Protein AF-A0A9P6LLD3-F1 (afdb_monomer_lite)

Radius of gyration: 35.61 Å; chains: 1; bounding box: 147×64×109 Å

Structure (mmCIF, N/CA/C/O backbone):
data_AF-A0A9P6LLD3-F1
#
_entry.id   AF-A0A9P6LLD3-F1
#
loop_
_atom_site.group_PDB
_atom_site.id
_atom_site.type_symbol
_atom_site.label_atom_id
_atom_site.label_alt_id
_atom_site.label_comp_id
_atom_site.label_asym_id
_atom_site.label_entity_id
_atom_site.label_seq_id
_atom_site.pdbx_PDB_ins_code
_atom_site.Cartn_x
_atom_site.Cartn_y
_atom_site.Cartn_z
_atom_site.occupancy
_atom_site.B_iso_or_equiv
_atom_site.auth_seq_id
_atom_site.auth_comp_id
_atom_site.auth_asym_id
_atom_site.auth_atom_id
_atom_site.pdbx_PDB_model_num
ATOM 1 N N . MET A 1 1 ? -13.583 -17.657 -13.812 1.00 30.97 1 MET A N 1
ATOM 2 C CA . MET A 1 1 ? -13.539 -18.436 -12.549 1.00 30.97 1 MET A CA 1
ATOM 3 C C . MET A 1 1 ? -13.998 -17.638 -11.322 1.00 30.97 1 MET A C 1
ATOM 5 O O . MET A 1 1 ? -14.279 -18.250 -10.301 1.00 30.97 1 MET A O 1
ATOM 9 N N . GLU A 1 2 ? -14.165 -16.313 -11.414 1.00 27.23 2 GLU A N 1
ATOM 10 C CA . GLU A 1 2 ? -14.529 -15.441 -10.280 1.00 27.23 2 GLU A CA 1
ATOM 11 C C . GLU A 1 2 ? -15.968 -15.622 -9.755 1.00 27.23 2 GLU A C 1
ATOM 13 O O . GLU A 1 2 ? -16.230 -15.365 -8.586 1.00 27.23 2 GLU A O 1
ATOM 18 N N . HIS A 1 3 ? -16.888 -16.162 -10.562 1.00 28.08 3 HIS A N 1
ATOM 19 C CA . HIS A 1 3 ? -18.292 -16.363 -10.167 1.00 28.08 3 HIS A CA 1
ATOM 20 C C . HIS A 1 3 ? -18.567 -17.632 -9.337 1.00 28.08 3 HIS A C 1
ATOM 22 O O . HIS A 1 3 ? -19.686 -17.818 -8.866 1.00 28.08 3 HIS A O 1
ATOM 28 N N . ILE A 1 4 ? -17.578 -18.514 -9.142 1.00 29.03 4 ILE A N 1
ATOM 29 C CA . ILE A 1 4 ? -17.756 -19.760 -8.366 1.00 29.03 4 ILE A CA 1
ATOM 30 C C . ILE A 1 4 ? -17.466 -19.535 -6.869 1.00 29.03 4 ILE A C 1
ATOM 32 O O . ILE A 1 4 ? -18.041 -20.205 -6.012 1.00 29.03 4 ILE A O 1
ATOM 36 N N . LEU A 1 5 ? -16.637 -18.542 -6.531 1.00 33.09 5 LEU A N 1
ATOM 37 C CA . LEU A 1 5 ? -16.226 -18.261 -5.149 1.00 33.09 5 LEU A CA 1
ATOM 38 C C . LEU A 1 5 ? -17.304 -17.560 -4.308 1.00 33.09 5 LEU A C 1
ATOM 40 O O . LEU A 1 5 ? -17.242 -17.609 -3.081 1.00 33.09 5 LEU A O 1
ATOM 44 N N . ASP A 1 6 ? -18.320 -16.962 -4.933 1.00 31.34 6 ASP A N 1
ATOM 45 C CA . ASP A 1 6 ? -19.432 -16.333 -4.208 1.00 31.34 6 ASP A CA 1
ATOM 46 C C . ASP A 1 6 ? -20.457 -17.355 -3.669 1.00 31.34 6 ASP A C 1
ATOM 48 O O . ASP A 1 6 ? -21.267 -17.015 -2.807 1.00 31.34 6 ASP A O 1
ATOM 52 N N . TYR A 1 7 ? -20.386 -18.625 -4.097 1.00 30.75 7 TYR A N 1
ATOM 53 C CA . TYR A 1 7 ? -21.285 -19.698 -3.643 1.00 30.75 7 TYR A CA 1
ATOM 54 C C . TYR A 1 7 ? -20.736 -20.562 -2.496 1.00 30.75 7 TYR A C 1
ATOM 56 O O . TYR A 1 7 ? -21.478 -21.360 -1.919 1.00 30.75 7 TYR A O 1
ATOM 64 N N . LEU A 1 8 ? -19.472 -20.388 -2.101 1.00 28.48 8 LEU A N 1
ATOM 65 C CA . LEU A 1 8 ? -18.865 -21.132 -0.994 1.00 28.48 8 LEU A CA 1
ATOM 66 C C . LEU A 1 8 ? -19.004 -20.369 0.330 1.00 28.48 8 LEU A C 1
ATOM 68 O O . LEU A 1 8 ? -18.025 -20.039 0.995 1.00 28.48 8 LEU A O 1
ATOM 72 N N . ILE A 1 9 ? -20.245 -20.127 0.764 1.00 35.00 9 ILE A N 1
ATOM 73 C CA . ILE A 1 9 ? -20.511 -19.889 2.188 1.00 35.00 9 ILE A CA 1
ATOM 74 C C . ILE A 1 9 ? -20.363 -21.245 2.879 1.00 35.00 9 ILE A C 1
ATOM 76 O O . ILE A 1 9 ? -21.330 -21.987 3.064 1.00 35.00 9 ILE A O 1
ATOM 80 N N . VAL A 1 10 ? -19.125 -21.599 3.225 1.00 32.97 10 VAL A N 1
ATOM 81 C CA . VAL A 1 10 ? -18.844 -22.736 4.101 1.00 32.97 10 VAL A CA 1
ATOM 82 C C . VAL A 1 10 ? -19.610 -22.485 5.397 1.00 32.97 10 VAL A C 1
ATOM 84 O O . VAL A 1 10 ? -19.361 -21.507 6.104 1.00 32.97 10 VAL A O 1
ATOM 87 N N . LYS A 1 11 ? -20.596 -23.342 5.687 1.00 31.27 11 LYS A N 1
ATOM 88 C CA . LYS A 1 11 ? -21.310 -23.347 6.966 1.00 31.27 11 LYS A CA 1
ATOM 89 C C . LYS A 1 11 ? -20.287 -23.645 8.058 1.00 31.27 11 LYS A C 1
ATOM 91 O O . LYS A 1 11 ? -19.981 -24.804 8.323 1.00 31.27 11 LYS A O 1
ATOM 96 N N . THR A 1 12 ? -19.746 -22.602 8.676 1.00 38.66 12 THR A N 1
ATOM 97 C CA . THR A 1 12 ? -18.926 -22.751 9.872 1.00 38.66 12 THR A CA 1
ATOM 98 C C . THR A 1 12 ? -19.788 -23.376 10.974 1.00 38.66 12 THR A C 1
ATOM 100 O O . THR A 1 12 ? -20.967 -23.025 11.115 1.00 38.66 12 THR A O 1
ATOM 103 N N . PRO A 1 13 ? -19.260 -24.350 11.735 1.00 38.78 13 PRO A N 1
ATOM 104 C CA . PRO A 1 13 ? -20.002 -24.953 12.832 1.00 38.78 13 PRO A CA 1
ATOM 105 C C . PRO A 1 13 ? -20.446 -23.856 13.806 1.00 38.78 13 PRO A C 1
ATOM 107 O O . PRO A 1 13 ? -19.665 -22.970 14.160 1.00 38.78 13 PRO A O 1
ATOM 110 N N . LYS A 1 14 ? -21.715 -23.903 14.232 1.00 42.38 14 LYS A N 1
ATOM 111 C CA . LYS A 1 14 ? -22.288 -22.974 15.217 1.00 42.38 14 LYS A CA 1
ATOM 112 C C . LYS A 1 14 ? -21.646 -23.215 16.587 1.00 42.38 14 LYS A C 1
ATOM 114 O O . LYS A 1 14 ? -22.221 -23.872 17.446 1.00 42.38 14 LYS A O 1
ATOM 119 N N . PHE A 1 15 ? -20.437 -22.706 16.788 1.00 52.53 15 PHE A N 1
ATOM 120 C CA . PHE A 1 15 ? -19.806 -22.665 18.100 1.00 52.53 15 PHE A CA 1
ATOM 121 C C . PHE A 1 15 ? -20.401 -21.502 18.890 1.00 52.53 15 PHE A C 1
ATOM 123 O O . PHE A 1 15 ? -20.256 -20.344 18.488 1.00 52.53 15 PHE A O 1
ATOM 130 N N . LYS A 1 16 ? -21.067 -21.795 20.009 1.00 60.31 16 LYS A N 1
ATOM 131 C CA . LYS A 1 16 ? -21.617 -20.774 20.906 1.00 60.31 16 LYS A CA 1
ATOM 132 C C . LYS A 1 16 ? -20.463 -19.964 21.508 1.00 60.31 16 LYS A C 1
ATOM 134 O O . LYS A 1 16 ? -19.628 -20.522 22.216 1.00 60.31 16 LYS A O 1
ATOM 139 N N . GLU A 1 17 ? -20.367 -18.674 21.177 1.00 70.50 17 GLU A N 1
ATOM 140 C CA . GLU A 1 17 ? -19.311 -17.803 21.714 1.00 70.50 17 GLU A CA 1
ATOM 141 C C . GLU A 1 17 ? -19.655 -17.392 23.144 1.00 70.50 17 GLU A C 1
ATOM 143 O O . GLU A 1 17 ? -20.774 -16.970 23.433 1.00 70.50 17 GLU A O 1
ATOM 148 N N . THR A 1 18 ? -18.691 -17.503 24.052 1.00 72.69 18 THR A N 1
ATOM 149 C CA . THR A 1 18 ? -18.859 -17.040 25.430 1.00 72.69 18 THR A CA 1
ATOM 150 C C . THR A 1 18 ? -18.457 -15.574 25.547 1.00 72.69 18 THR A C 1
ATOM 152 O O . THR A 1 18 ? -17.439 -15.171 24.986 1.00 72.69 18 THR A O 1
ATOM 155 N N . MET A 1 19 ? -19.179 -14.799 26.362 1.00 73.81 19 MET A N 1
ATOM 156 C CA . MET A 1 19 ? -18.783 -13.424 26.724 1.00 73.81 19 MET A CA 1
ATOM 157 C C . MET A 1 19 ? -17.530 -13.369 27.614 1.00 73.81 19 MET A C 1
ATOM 159 O O . MET A 1 19 ? -16.990 -12.293 27.845 1.00 73.81 19 MET A O 1
ATOM 163 N N . LYS A 1 20 ? -17.031 -14.518 28.091 1.00 77.50 20 LYS A N 1
ATOM 164 C CA . LYS A 1 20 ? -15.769 -14.595 28.831 1.00 77.50 20 LYS A CA 1
ATOM 165 C C . LYS A 1 20 ? -14.592 -14.193 27.933 1.00 77.50 20 LYS A C 1
ATOM 167 O O . LYS A 1 20 ? -14.467 -14.666 26.795 1.00 77.50 20 LYS A O 1
ATOM 172 N N . LEU A 1 21 ? -13.745 -13.310 28.458 1.00 74.81 21 LEU A N 1
ATOM 173 C CA . LEU A 1 21 ? -12.482 -12.932 27.831 1.00 74.81 21 LEU A CA 1
ATOM 174 C C . LEU A 1 21 ? -11.576 -14.158 27.703 1.00 74.81 21 LEU A C 1
ATOM 176 O O . LEU A 1 21 ? -11.628 -15.073 28.524 1.00 74.81 21 LEU A O 1
ATOM 180 N N . SER A 1 22 ? -10.782 -14.181 26.638 1.00 75.81 22 SER A N 1
ATOM 181 C CA . SER A 1 22 ? -9.782 -15.225 26.430 1.00 75.81 22 SER A CA 1
ATOM 182 C C . SER A 1 22 ? -8.655 -15.044 27.452 1.00 75.81 22 SER A C 1
ATOM 184 O O . SER A 1 22 ? -8.203 -13.920 27.657 1.00 75.81 22 SER A O 1
ATOM 186 N N . GLU A 1 23 ? -8.188 -16.116 28.094 1.00 75.12 23 GLU A N 1
ATOM 187 C CA . GLU A 1 23 ? -7.036 -16.027 29.000 1.00 75.12 23 GLU A CA 1
ATOM 188 C C . GLU A 1 23 ? -5.732 -16.042 28.184 1.00 75.12 23 GLU A C 1
ATOM 190 O O . GLU A 1 23 ? -5.456 -17.028 27.491 1.00 75.12 23 GLU A O 1
ATOM 195 N N . PRO A 1 24 ? -4.917 -14.971 28.216 1.00 70.62 24 PRO A N 1
ATOM 196 C CA . PRO A 1 24 ? -3.643 -14.964 27.515 1.00 70.62 24 PRO A CA 1
ATOM 197 C C . PRO A 1 24 ? -2.641 -15.898 28.206 1.00 70.62 24 PRO A C 1
ATOM 199 O O . PRO A 1 24 ? -2.506 -15.911 29.428 1.00 70.62 24 PRO A O 1
ATOM 202 N N . THR A 1 25 ? -1.863 -16.646 27.422 1.00 73.94 25 THR A N 1
ATOM 203 C CA . THR A 1 25 ? -0.706 -17.404 27.928 1.00 73.94 25 THR A CA 1
ATOM 204 C C . THR A 1 25 ? 0.280 -16.463 28.635 1.00 73.94 25 THR A C 1
ATOM 206 O O . THR A 1 25 ? 0.465 -15.332 28.190 1.00 73.94 25 THR A O 1
ATOM 209 N N . ARG A 1 26 ? 1.009 -16.927 29.663 1.00 69.81 26 ARG A N 1
ATOM 210 C CA . ARG A 1 26 ? 2.014 -16.104 30.380 1.00 69.81 26 ARG A CA 1
ATOM 211 C C . ARG A 1 26 ? 2.994 -15.378 29.440 1.00 69.81 26 ARG A C 1
ATOM 213 O O . ARG A 1 26 ? 3.179 -14.174 29.555 1.00 69.81 26 ARG A O 1
ATOM 220 N N . HIS A 1 27 ? 3.530 -16.076 28.433 1.00 69.19 27 HIS A N 1
ATOM 221 C CA . HIS A 1 27 ? 4.417 -15.473 27.425 1.00 69.19 27 HIS A CA 1
ATOM 222 C C . HIS A 1 27 ? 3.737 -14.399 26.559 1.00 69.19 27 HIS A C 1
ATOM 224 O O . HIS A 1 27 ? 4.373 -13.426 26.154 1.00 69.19 27 HIS A O 1
ATOM 230 N N . ALA A 1 28 ? 2.444 -14.563 26.276 1.00 71.56 28 ALA A N 1
ATOM 231 C CA . ALA A 1 28 ? 1.656 -13.577 25.552 1.00 71.56 28 ALA A CA 1
ATOM 232 C C . ALA A 1 28 ? 1.395 -12.337 26.418 1.00 71.56 28 ALA A C 1
ATOM 234 O O . ALA A 1 28 ? 1.507 -11.219 25.921 1.00 71.56 28 ALA A O 1
ATOM 235 N N . GLN A 1 29 ? 1.123 -12.519 27.709 1.00 76.06 29 GLN A N 1
ATOM 236 C CA . GLN A 1 29 ? 0.886 -11.432 28.656 1.00 76.06 29 GLN A CA 1
ATOM 237 C C . GLN A 1 29 ? 2.117 -10.525 28.813 1.00 76.06 29 GLN A C 1
ATOM 239 O O . GLN A 1 29 ? 1.999 -9.301 28.700 1.00 76.06 29 GLN A O 1
ATOM 244 N N . ASP A 1 30 ? 3.306 -11.122 28.946 1.00 76.38 30 ASP A N 1
ATOM 245 C CA . ASP A 1 30 ? 4.578 -10.392 28.989 1.00 76.38 30 ASP A CA 1
ATOM 246 C C . ASP A 1 30 ? 4.794 -9.571 27.710 1.00 76.38 30 ASP A C 1
ATOM 248 O O . ASP A 1 30 ? 5.191 -8.406 27.762 1.00 76.38 30 ASP A O 1
ATOM 252 N N . SER A 1 31 ? 4.474 -10.144 26.545 1.00 75.31 31 SER A N 1
ATOM 253 C CA . SER A 1 31 ? 4.594 -9.445 25.265 1.00 75.31 31 SER A CA 1
ATOM 254 C C . SER A 1 31 ? 3.613 -8.272 25.157 1.00 75.31 31 SER A C 1
ATOM 256 O O . SER A 1 31 ? 4.013 -7.178 24.764 1.00 75.31 31 SER A O 1
ATOM 258 N N . MET A 1 32 ? 2.361 -8.454 25.587 1.00 75.06 32 MET A N 1
ATOM 259 C CA . MET A 1 32 ? 1.283 -7.459 25.485 1.00 75.06 32 MET A CA 1
ATOM 260 C C . MET A 1 32 ? 1.495 -6.197 26.319 1.00 75.06 32 MET A C 1
ATOM 262 O O . MET A 1 32 ? 0.900 -5.163 26.013 1.00 75.06 32 MET A O 1
ATOM 266 N N . SER A 1 33 ? 2.351 -6.252 27.339 1.00 79.38 33 SER A N 1
ATOM 267 C CA . SER A 1 33 ? 2.773 -5.061 28.086 1.00 79.38 33 SER A CA 1
ATOM 268 C C . SER A 1 33 ? 3.638 -4.101 27.252 1.00 79.38 33 SER A C 1
ATOM 270 O O . SER A 1 33 ? 3.717 -2.918 27.573 1.00 79.38 33 SER A O 1
ATOM 272 N N . ASN A 1 34 ? 4.228 -4.579 26.149 1.00 76.69 34 ASN A N 1
ATOM 273 C CA . ASN A 1 34 ? 5.088 -3.786 25.267 1.00 76.69 34 ASN A CA 1
ATOM 274 C C . ASN A 1 34 ? 4.331 -3.081 24.132 1.00 76.69 34 ASN A C 1
ATOM 276 O O . ASN A 1 34 ? 4.914 -2.237 23.452 1.00 76.69 34 ASN A O 1
ATOM 280 N N . PHE A 1 35 ? 3.061 -3.429 23.907 1.00 76.88 35 PHE A N 1
ATOM 281 C CA . PHE A 1 35 ? 2.239 -2.869 22.833 1.00 76.88 35 PHE A CA 1
ATOM 282 C C . PHE A 1 35 ? 1.181 -1.935 23.400 1.00 76.88 35 PHE A C 1
ATOM 284 O O . PHE A 1 35 ? 0.650 -2.164 24.488 1.00 76.88 35 PHE A O 1
ATOM 291 N N . TRP A 1 36 ? 0.857 -0.898 22.633 1.00 77.25 36 TRP A N 1
ATOM 292 C CA . TRP A 1 36 ? -0.050 0.170 23.035 1.00 77.25 36 TRP A CA 1
ATOM 293 C C . TRP A 1 36 ? -1.302 0.179 22.165 1.00 77.25 36 TRP A C 1
ATOM 295 O O . TRP A 1 36 ? -1.260 -0.124 20.977 1.00 77.25 36 TRP A O 1
ATOM 305 N N . ALA A 1 37 ? -2.416 0.559 22.769 1.00 79.56 37 ALA A N 1
ATOM 306 C CA . ALA A 1 37 ? -3.690 0.818 22.133 1.00 79.56 37 ALA A CA 1
ATOM 307 C C . ALA A 1 37 ? -4.185 2.197 22.573 1.00 79.56 37 ALA A C 1
ATOM 309 O O . ALA A 1 37 ? -3.989 2.598 23.721 1.00 79.56 37 ALA A O 1
ATOM 310 N N . THR A 1 38 ? -4.822 2.918 21.664 1.00 79.81 38 THR A N 1
ATOM 311 C CA . THR A 1 38 ? -5.281 4.287 21.868 1.00 79.81 38 THR A CA 1
ATOM 312 C C . THR A 1 38 ? -6.799 4.301 21.908 1.00 79.81 38 THR A C 1
ATOM 314 O O . THR A 1 38 ? -7.462 3.865 20.971 1.00 79.81 38 THR A O 1
ATOM 317 N N . VAL A 1 39 ? -7.359 4.805 23.003 1.00 80.31 39 VAL A N 1
ATOM 318 C CA . VAL A 1 39 ? -8.790 5.095 23.110 1.00 80.31 39 VAL A CA 1
ATOM 319 C C . VAL A 1 39 ? -8.976 6.573 22.834 1.00 80.31 39 VAL A C 1
ATOM 321 O O . VAL A 1 39 ? -8.371 7.411 23.504 1.00 80.31 39 VAL A O 1
ATOM 324 N N . THR A 1 40 ? -9.806 6.889 21.853 1.00 75.94 40 THR A N 1
ATOM 325 C CA . THR A 1 40 ? -10.090 8.250 21.427 1.00 75.94 40 THR A CA 1
ATOM 326 C C . THR A 1 40 ? -11.556 8.557 21.630 1.00 75.94 40 THR A C 1
ATOM 328 O O . THR A 1 40 ? -12.426 7.794 21.226 1.00 75.94 40 THR A O 1
ATOM 331 N N . GLN A 1 41 ? -11.821 9.704 22.236 1.00 78.44 41 GLN A N 1
ATOM 332 C CA . GLN A 1 41 ? -13.146 10.284 22.287 1.00 78.44 41 GLN A CA 1
ATOM 333 C C . GLN A 1 41 ? -13.152 11.577 21.487 1.00 78.44 41 GLN A C 1
ATOM 335 O O . GLN A 1 41 ? -12.304 12.448 21.701 1.00 78.44 41 GLN A O 1
ATOM 340 N N . MET A 1 42 ? -14.112 11.692 20.578 1.00 71.69 42 MET A N 1
ATOM 341 C CA . MET A 1 42 ? -14.372 12.921 19.838 1.00 71.69 42 MET A CA 1
ATOM 342 C C . MET A 1 42 ? -15.704 13.490 20.313 1.00 71.69 42 MET A C 1
ATOM 344 O O . MET A 1 42 ? -16.688 12.759 20.452 1.00 71.69 42 MET A O 1
ATOM 348 N N . ARG A 1 43 ? -15.725 14.789 20.614 1.00 67.62 43 ARG A N 1
ATOM 349 C CA . ARG A 1 43 ? -16.953 15.502 20.964 1.00 67.62 43 ARG A CA 1
ATOM 350 C C . ARG A 1 43 ? -17.205 16.603 19.937 1.00 67.62 43 ARG A C 1
ATOM 352 O O . ARG A 1 43 ? -16.311 17.420 19.716 1.00 67.62 43 ARG A O 1
ATOM 359 N N . PRO A 1 44 ? -18.403 16.659 19.338 1.00 59.19 44 PRO A N 1
ATOM 360 C CA . PRO A 1 44 ? -18.830 17.841 18.608 1.00 59.19 44 PRO A CA 1
ATOM 361 C C . PRO A 1 44 ? -19.121 18.938 19.642 1.00 59.19 44 PRO A C 1
ATOM 363 O O . PRO A 1 44 ? -20.128 18.892 20.345 1.00 59.19 44 PRO A O 1
ATOM 366 N N . GLY A 1 45 ? -18.192 19.877 19.813 1.00 47.12 45 GLY A N 1
ATOM 367 C CA . GLY A 1 45 ? -18.263 20.919 20.837 1.00 47.12 45 GLY A CA 1
ATOM 368 C C . GLY A 1 45 ? -17.856 22.278 20.284 1.00 47.12 45 GLY A C 1
ATOM 369 O O . GLY A 1 45 ? -16.754 22.736 20.551 1.00 47.12 45 GLY A O 1
ATOM 370 N N . GLY A 1 46 ? -18.749 22.930 19.534 1.00 52.75 46 GLY A N 1
ATOM 371 C CA . GLY A 1 46 ? -18.495 24.257 18.958 1.00 52.75 46 GLY A CA 1
ATOM 372 C C . GLY A 1 46 ? -17.548 24.235 17.743 1.00 52.75 46 GLY A C 1
ATOM 373 O O . GLY A 1 46 ? -17.434 23.196 17.097 1.00 52.75 46 GLY A O 1
ATOM 374 N N . PRO A 1 47 ? -16.894 25.366 17.405 1.00 51.47 47 PRO A N 1
ATOM 375 C CA . PRO A 1 47 ? -16.063 25.496 16.202 1.00 51.47 47 PRO A CA 1
ATOM 376 C C . PRO A 1 47 ? -14.740 24.711 16.248 1.00 51.47 47 PRO A C 1
ATOM 378 O O . PRO A 1 47 ? -14.043 24.641 15.242 1.00 51.47 47 PRO A O 1
ATOM 381 N N . GLU A 1 48 ? -14.386 24.110 17.388 1.00 54.12 48 GLU A N 1
ATOM 382 C CA . GLU A 1 48 ? -13.188 23.284 17.536 1.00 54.12 48 GLU A CA 1
ATOM 383 C C . GLU A 1 48 ? -13.563 21.838 17.884 1.00 54.12 48 GLU A C 1
ATOM 385 O O . GLU A 1 48 ? -14.245 21.556 18.873 1.00 54.12 48 GLU A O 1
ATOM 390 N N . LEU A 1 49 ? -13.076 20.884 17.087 1.00 57.84 49 LEU A N 1
ATOM 391 C CA . LEU A 1 49 ? -13.219 19.461 17.379 1.00 57.84 49 LEU A CA 1
ATOM 392 C C . LEU A 1 49 ? -12.384 19.112 18.621 1.00 57.84 49 LEU A C 1
ATOM 394 O O . LEU A 1 49 ? -11.166 18.943 18.533 1.00 57.84 49 LEU A O 1
ATOM 398 N N . THR A 1 50 ? -13.034 18.960 19.778 1.00 58.03 50 THR A N 1
ATOM 399 C CA . THR A 1 50 ? -12.361 18.536 21.011 1.00 58.03 50 THR A CA 1
ATOM 400 C C . THR A 1 50 ? -12.090 17.036 20.958 1.00 58.03 50 THR A C 1
ATOM 402 O O . THR A 1 50 ? -13.003 16.208 20.865 1.00 58.03 50 THR A O 1
ATOM 405 N N . ARG A 1 51 ? -10.802 16.681 21.002 1.00 70.00 51 ARG A N 1
ATOM 406 C CA . ARG A 1 51 ? -10.318 15.303 20.890 1.00 70.00 51 ARG A CA 1
ATOM 407 C C . ARG A 1 51 ? -9.551 14.935 22.142 1.00 70.00 51 ARG A C 1
ATOM 409 O O . ARG A 1 51 ? -8.633 15.640 22.550 1.00 70.00 51 ARG A O 1
ATOM 416 N N . TYR A 1 52 ? -9.881 13.782 22.696 1.00 70.50 52 TYR A N 1
ATOM 417 C CA . TYR A 1 52 ? -9.138 13.213 23.802 1.00 70.50 52 TYR A CA 1
ATOM 418 C C . TYR A 1 52 ? -8.629 11.838 23.406 1.00 70.50 52 TYR A C 1
ATOM 420 O O . TYR A 1 52 ? -9.429 10.950 23.129 1.00 70.50 52 TYR A O 1
ATOM 428 N N . ALA A 1 53 ? -7.312 11.656 23.381 1.00 71.38 53 ALA A N 1
ATOM 429 C CA . ALA A 1 53 ? -6.680 10.375 23.102 1.00 71.38 53 ALA A CA 1
ATOM 430 C C . ALA A 1 53 ? -5.909 9.907 24.338 1.00 71.38 53 ALA A C 1
ATOM 432 O O . ALA A 1 53 ? -5.101 10.648 24.894 1.00 71.38 53 ALA A O 1
ATOM 433 N N . VAL A 1 54 ? -6.160 8.672 24.767 1.00 75.75 54 VAL A N 1
ATOM 434 C CA . VAL A 1 54 ? -5.449 8.035 25.876 1.00 75.75 54 VAL A CA 1
ATOM 435 C C . VAL A 1 54 ? -4.850 6.734 25.376 1.00 75.75 54 VAL A C 1
ATOM 437 O O . VAL A 1 54 ? -5.569 5.790 25.047 1.00 75.75 54 VAL A O 1
ATOM 440 N N . SER A 1 55 ? -3.524 6.675 25.355 1.00 77.50 55 SER A N 1
ATOM 441 C CA . SER A 1 55 ? -2.785 5.459 25.033 1.00 77.50 55 SER A CA 1
ATOM 442 C C . SER A 1 55 ? -2.580 4.620 26.296 1.00 77.50 55 SER A C 1
ATOM 444 O O . SER A 1 55 ? -2.137 5.117 27.330 1.00 77.50 55 SER A O 1
ATOM 446 N N . ARG A 1 56 ? -2.919 3.333 26.226 1.00 80.94 56 ARG A N 1
ATOM 447 C CA . ARG A 1 56 ? -2.737 2.333 27.291 1.00 80.94 56 ARG A CA 1
ATOM 448 C C . ARG A 1 56 ? -2.078 1.092 26.704 1.00 80.94 56 ARG A C 1
ATOM 450 O O . ARG A 1 56 ? -2.185 0.854 25.507 1.00 80.94 56 ARG A O 1
ATOM 457 N N . THR A 1 57 ? -1.426 0.268 27.520 1.00 83.81 57 THR A N 1
ATOM 458 C CA . THR A 1 57 ? -0.926 -1.024 27.024 1.00 83.81 57 THR A CA 1
ATOM 459 C C . THR A 1 57 ? -2.091 -1.943 26.653 1.00 83.81 57 THR A C 1
ATOM 461 O O . THR A 1 57 ? -3.166 -1.858 27.254 1.00 83.81 57 THR A O 1
ATOM 464 N N . VAL A 1 58 ? -1.897 -2.842 25.684 1.00 82.19 58 VAL A N 1
ATOM 465 C CA . VAL A 1 58 ? -2.961 -3.761 25.240 1.00 82.19 58 VAL A CA 1
ATOM 466 C C . VAL A 1 58 ? -3.441 -4.636 26.402 1.00 82.19 58 VAL A C 1
ATOM 468 O O . VAL A 1 58 ? -4.643 -4.828 26.573 1.00 82.19 58 VAL A O 1
ATOM 471 N N . ASN A 1 59 ? -2.520 -5.090 27.258 1.00 84.56 59 ASN A N 1
ATOM 472 C CA . ASN A 1 59 ? -2.868 -5.827 28.473 1.00 84.56 59 ASN A CA 1
ATOM 473 C C . ASN A 1 59 ? -3.803 -5.019 29.392 1.00 84.56 59 ASN A C 1
ATOM 475 O O . ASN A 1 59 ? -4.835 -5.525 29.830 1.00 84.56 59 ASN A O 1
ATOM 479 N N . ASN A 1 60 ? -3.481 -3.744 29.631 1.00 84.44 60 ASN A N 1
ATOM 480 C CA . ASN A 1 60 ? -4.279 -2.885 30.504 1.00 84.44 60 ASN A CA 1
ATOM 481 C C . ASN A 1 60 ? -5.627 -2.503 29.883 1.00 84.44 60 ASN A C 1
ATOM 483 O O . ASN A 1 60 ? -6.593 -2.292 30.612 1.00 84.44 60 ASN A O 1
ATOM 487 N N . LEU A 1 61 ? -5.704 -2.387 28.556 1.00 84.06 61 LEU A N 1
ATOM 488 C CA . LEU A 1 61 ? -6.945 -2.041 27.872 1.00 84.06 61 LEU A CA 1
ATOM 489 C C . LEU A 1 61 ? -7.913 -3.227 27.816 1.00 84.06 61 LEU A C 1
ATOM 491 O O . LEU A 1 61 ? -9.094 -3.052 28.106 1.00 84.06 61 LEU A O 1
ATOM 495 N N . ILE A 1 62 ? -7.428 -4.417 27.455 1.00 83.06 62 ILE A N 1
ATOM 496 C CA . ILE A 1 62 ? -8.284 -5.575 27.165 1.00 83.06 62 ILE A CA 1
ATOM 497 C C . ILE A 1 62 ? -8.553 -6.410 28.420 1.00 83.06 62 ILE A C 1
ATOM 499 O O . ILE A 1 62 ? -9.710 -6.707 28.700 1.00 83.06 62 ILE A O 1
ATOM 503 N N . TYR A 1 63 ? -7.525 -6.753 29.198 1.00 84.00 63 TYR A N 1
ATOM 504 C CA . TYR A 1 63 ? -7.636 -7.786 30.242 1.00 84.00 63 TYR A CA 1
ATOM 505 C C . TYR A 1 63 ? -7.687 -7.266 31.672 1.00 84.00 63 TYR A C 1
ATOM 507 O O . TYR A 1 63 ? -7.905 -8.044 32.591 1.00 84.00 63 TYR A O 1
ATOM 515 N N . ASN A 1 64 ? -7.493 -5.967 31.884 1.00 83.81 64 ASN A N 1
ATOM 516 C CA . ASN A 1 64 ? -7.760 -5.380 33.192 1.00 83.81 64 ASN A CA 1
ATOM 517 C C . ASN A 1 64 ? -9.277 -5.329 33.449 1.00 83.81 64 ASN A C 1
ATOM 519 O O . ASN A 1 64 ? -10.043 -5.060 32.519 1.00 83.81 64 ASN A O 1
ATOM 523 N N . ASP A 1 65 ? -9.693 -5.496 34.703 1.00 77.62 65 ASP A N 1
ATOM 524 C CA . ASP A 1 65 ? -11.100 -5.457 35.135 1.00 77.62 65 ASP A CA 1
ATOM 525 C C . ASP A 1 65 ? -11.741 -4.070 34.961 1.00 77.62 65 ASP A C 1
ATOM 527 O O . ASP A 1 65 ? -12.962 -3.923 34.948 1.00 77.62 65 ASP A O 1
ATOM 531 N N . ALA A 1 66 ? -10.923 -3.026 34.801 1.00 79.81 66 ALA A N 1
ATOM 532 C CA . ALA A 1 66 ? -11.409 -1.674 34.571 1.00 79.81 66 ALA A CA 1
ATOM 533 C C . ALA A 1 66 ? -12.139 -1.553 33.215 1.00 79.81 66 ALA A C 1
ATOM 535 O O . ALA A 1 66 ? -11.603 -2.018 32.202 1.00 79.81 66 ALA A O 1
ATOM 536 N N . PRO A 1 67 ? -13.304 -0.876 33.148 1.00 80.38 67 PRO A N 1
ATOM 537 C CA . PRO A 1 67 ? -13.997 -0.620 31.888 1.00 80.38 67 PRO A CA 1
ATOM 538 C C . PRO A 1 67 ? -13.137 0.227 30.941 1.00 80.38 67 PRO A C 1
ATOM 540 O O . PRO A 1 67 ? -12.183 0.901 31.354 1.00 80.38 67 PRO A O 1
ATOM 543 N N . ILE A 1 68 ? -13.481 0.206 29.653 1.00 80.94 68 ILE A N 1
ATOM 544 C CA . ILE A 1 68 ? -12.871 1.096 28.666 1.00 80.94 68 ILE A CA 1
ATOM 545 C C . ILE A 1 68 ? -13.409 2.499 28.951 1.00 80.94 68 ILE A C 1
ATOM 547 O O . ILE A 1 68 ? -14.510 2.856 28.543 1.00 80.94 68 ILE A O 1
ATOM 551 N N . MET A 1 69 ? -12.635 3.260 29.725 1.00 72.56 69 MET A N 1
ATOM 552 C CA . MET A 1 69 ? -12.968 4.627 30.113 1.00 72.56 69 MET A CA 1
ATOM 553 C C . MET A 1 69 ? -12.467 5.614 29.068 1.00 72.56 69 MET A C 1
ATOM 555 O O . MET A 1 69 ? -11.271 5.651 28.759 1.00 72.56 69 MET A O 1
ATOM 559 N N . THR A 1 70 ? -13.377 6.449 28.589 1.00 73.19 70 THR A N 1
ATOM 560 C CA . THR A 1 70 ? -13.059 7.642 27.810 1.00 73.19 70 THR A CA 1
ATOM 561 C C . THR A 1 70 ? -12.602 8.771 28.740 1.00 73.19 70 THR A C 1
ATOM 563 O O . THR A 1 70 ? -12.742 8.704 29.969 1.00 73.19 70 THR A O 1
ATOM 566 N N . VAL A 1 71 ? -12.026 9.836 28.178 1.00 62.59 71 VAL A N 1
ATOM 567 C CA . VAL A 1 71 ? -11.675 11.018 28.985 1.00 62.59 71 VAL A CA 1
ATOM 568 C C . VAL A 1 71 ? -12.925 11.685 29.539 1.00 62.59 71 VAL A C 1
ATOM 570 O O . VAL A 1 71 ? -12.911 12.119 30.683 1.00 62.59 71 VAL A O 1
ATOM 573 N N . GLY A 1 72 ? -14.028 11.663 28.798 1.00 62.09 72 GLY A N 1
ATOM 574 C CA . GLY A 1 72 ? -15.342 12.068 29.267 1.00 62.09 72 GLY A CA 1
ATOM 575 C C . GLY A 1 72 ? -15.784 11.314 30.512 1.00 62.09 72 GLY A C 1
ATOM 576 O O . GLY A 1 72 ? -16.131 11.954 31.496 1.00 62.09 72 GLY A O 1
ATOM 577 N N . ASP A 1 73 ? -15.680 9.984 30.512 1.00 68.12 73 ASP A N 1
ATOM 578 C CA . ASP A 1 73 ? -16.044 9.165 31.679 1.00 68.12 73 ASP A CA 1
ATOM 579 C C . ASP A 1 73 ? -15.155 9.482 32.885 1.00 68.12 73 ASP A C 1
ATOM 581 O O . ASP A 1 73 ? -15.608 9.510 34.029 1.00 68.12 73 ASP A O 1
ATOM 585 N N . THR A 1 74 ? -13.877 9.755 32.619 1.00 60.31 74 THR A N 1
ATOM 586 C CA . THR A 1 74 ? -12.904 10.137 33.644 1.00 60.31 74 THR A CA 1
ATOM 587 C C . THR A 1 74 ? -13.271 11.496 34.241 1.00 60.31 74 THR A C 1
ATOM 589 O O . THR A 1 74 ? -13.387 11.620 35.457 1.00 60.31 74 THR A O 1
ATOM 592 N N . VAL A 1 75 ? -13.530 12.499 33.400 1.00 60.84 75 VAL A N 1
ATOM 593 C CA . VAL A 1 75 ? -13.944 13.846 33.814 1.00 60.84 75 VAL A CA 1
ATOM 594 C C . VAL A 1 75 ? -15.266 13.799 34.577 1.00 60.84 75 VAL A C 1
ATOM 596 O O . VAL A 1 75 ? -15.337 14.363 35.662 1.00 60.84 75 VAL A O 1
ATOM 599 N N . SER A 1 76 ? -16.270 13.062 34.097 1.00 64.88 76 SER A N 1
ATOM 600 C CA . SER A 1 76 ? -17.549 12.877 34.795 1.00 64.88 76 SER A CA 1
ATOM 601 C C . SER A 1 76 ? -17.378 12.202 36.161 1.00 64.88 76 SER A C 1
ATOM 603 O O . SER A 1 76 ? -18.051 12.578 37.118 1.00 64.88 76 SER A O 1
ATOM 605 N N . LYS A 1 77 ? -16.439 11.255 36.297 1.00 66.00 77 LYS A N 1
ATOM 606 C CA . LYS A 1 77 ? -16.113 10.620 37.584 1.00 66.00 77 LYS A CA 1
ATOM 607 C C . LYS A 1 77 ? -15.487 11.601 38.585 1.00 66.00 77 LYS A C 1
ATOM 609 O O . LYS A 1 77 ? -15.752 11.487 39.778 1.00 66.00 77 LYS A O 1
ATOM 614 N N . TYR A 1 78 ? -14.685 12.561 38.118 1.00 55.81 78 TYR A N 1
ATOM 615 C CA . TYR A 1 78 ? -14.088 13.606 38.962 1.00 55.81 78 TYR A CA 1
ATOM 616 C C . TYR A 1 78 ? -15.026 14.806 39.203 1.00 55.81 78 TYR A C 1
ATOM 618 O O . TYR A 1 78 ? -14.937 15.443 40.249 1.00 55.81 78 TYR A O 1
ATOM 626 N N . GLN A 1 79 ? -15.956 15.084 38.284 1.00 55.03 79 GLN A N 1
ATOM 627 C CA . GLN A 1 79 ? -16.980 16.136 38.387 1.00 55.03 79 GLN A CA 1
ATOM 628 C C . GLN A 1 79 ? -18.215 15.725 39.204 1.00 55.03 79 GLN A C 1
ATOM 630 O O . GLN A 1 79 ? -19.132 16.519 39.364 1.00 55.03 79 GLN A O 1
ATOM 635 N N . ALA A 1 80 ? -18.231 14.532 39.802 1.00 47.38 80 ALA A N 1
ATOM 636 C CA . ALA A 1 80 ? -19.231 14.140 40.801 1.00 47.38 80 ALA A CA 1
ATOM 637 C C . ALA A 1 80 ? -19.099 14.896 42.155 1.00 47.38 80 ALA A C 1
ATOM 639 O O . ALA A 1 80 ? -19.709 14.502 43.147 1.00 47.38 80 ALA A O 1
ATOM 640 N N . LEU A 1 81 ? -18.326 15.990 42.200 1.00 44.44 81 LEU A N 1
ATOM 641 C CA . LEU A 1 81 ? -18.400 17.059 43.204 1.00 44.44 81 LEU A CA 1
ATOM 642 C C . LEU A 1 81 ? -19.339 18.167 42.684 1.00 44.44 81 LEU A C 1
ATOM 644 O O . LEU A 1 81 ? -19.303 18.477 41.496 1.00 44.44 81 LEU A O 1
ATOM 648 N N . PRO A 1 82 ? -20.196 18.765 43.531 1.00 38.16 82 PRO A N 1
ATOM 649 C CA . PRO A 1 82 ? -21.456 19.371 43.113 1.00 38.16 82 PRO A CA 1
ATOM 650 C C . PRO A 1 82 ? -21.243 20.673 42.337 1.00 38.16 82 PRO A C 1
ATOM 652 O O . PRO A 1 82 ? -21.282 21.762 42.896 1.00 38.16 82 PRO A O 1
ATOM 655 N N . THR A 1 83 ? -21.076 20.565 41.023 1.00 34.53 83 THR A N 1
ATOM 656 C CA . THR A 1 83 ? -21.343 21.660 40.089 1.00 34.53 83 THR A CA 1
ATOM 657 C C . THR A 1 83 ? -21.941 21.069 38.822 1.00 34.53 83 THR A C 1
ATOM 659 O O . THR A 1 83 ? -21.308 20.305 38.102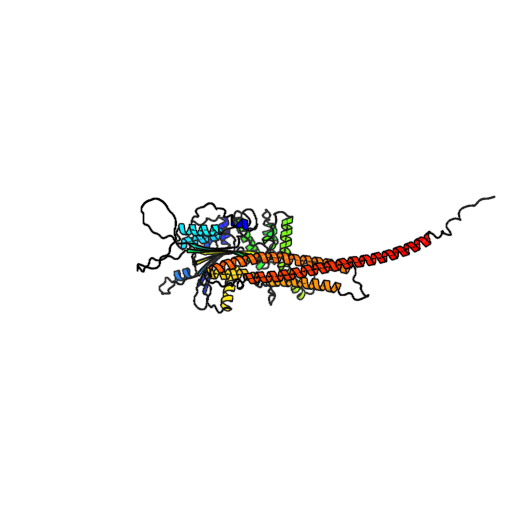 1.00 34.53 83 THR A O 1
ATOM 662 N N . SER A 1 84 ? -23.215 21.390 38.613 1.00 34.25 84 SER A N 1
ATOM 663 C CA . SER A 1 84 ? -24.054 20.969 37.496 1.00 34.25 84 SER A CA 1
ATOM 664 C C . SER A 1 84 ? -23.449 21.396 36.155 1.00 34.25 84 SER A C 1
ATOM 666 O O . SER A 1 84 ? -23.639 22.533 35.726 1.00 34.25 84 SER A O 1
ATOM 668 N N . ILE A 1 85 ? -22.771 20.473 35.474 1.00 35.81 85 ILE A N 1
ATOM 669 C CA . ILE A 1 85 ? -22.583 20.520 34.023 1.00 35.81 85 ILE A CA 1
ATOM 670 C C . ILE A 1 85 ? -23.297 19.289 33.467 1.00 35.81 85 ILE A C 1
ATOM 672 O O . ILE A 1 85 ? -22.946 18.152 33.786 1.00 35.81 85 ILE A O 1
ATOM 676 N N . ASP A 1 86 ? -24.349 19.523 32.689 1.00 34.12 86 ASP A N 1
ATOM 677 C CA . ASP A 1 86 ? -25.135 18.476 32.046 1.00 34.12 86 ASP A CA 1
ATOM 678 C C . ASP A 1 86 ? -24.250 17.756 31.009 1.00 34.12 86 ASP A C 1
ATOM 680 O O . ASP A 1 86 ? -23.841 18.332 30.003 1.00 34.12 86 ASP A O 1
ATOM 684 N N . THR A 1 87 ? -23.849 16.516 31.306 1.00 36.72 87 THR A N 1
ATOM 685 C CA . THR A 1 87 ? -22.812 15.762 30.567 1.00 36.72 87 THR A CA 1
ATOM 686 C C . THR A 1 87 ? -23.381 14.748 29.570 1.00 36.72 87 THR A C 1
ATOM 688 O O . THR A 1 87 ? -22.623 13.975 28.986 1.00 36.72 87 THR A O 1
ATOM 691 N N . LYS A 1 88 ? -24.695 14.756 29.305 1.00 33.47 88 LYS A N 1
ATOM 692 C CA . LYS A 1 88 ? -25.348 13.861 28.326 1.00 33.47 88 LYS A CA 1
ATOM 693 C C . LYS A 1 88 ? -25.147 14.296 26.862 1.00 33.47 88 LYS A C 1
ATOM 695 O O . LYS A 1 88 ? -26.088 14.302 26.074 1.00 33.47 88 LYS A O 1
ATOM 700 N N . GLY A 1 89 ? -23.923 14.652 26.478 1.00 34.19 89 GLY A N 1
ATOM 701 C CA . GLY A 1 89 ? -23.557 14.831 25.071 1.00 34.19 89 GLY A CA 1
ATOM 702 C C . GLY A 1 89 ? -23.215 13.486 24.426 1.00 34.19 89 GLY A C 1
ATOM 703 O O . GLY A 1 89 ? -22.437 12.725 25.002 1.00 34.19 89 GLY A O 1
ATOM 704 N N . LEU A 1 90 ? -23.773 13.195 23.242 1.00 38.38 90 LEU A N 1
ATOM 705 C CA . LEU A 1 90 ? -23.352 12.079 22.382 1.00 38.38 90 LEU A CA 1
ATOM 706 C C . LEU A 1 90 ? -21.846 12.217 22.088 1.00 38.38 90 LEU A C 1
ATOM 708 O O . LEU A 1 90 ? -21.434 13.022 21.257 1.00 38.38 90 LEU A O 1
ATOM 712 N N . GLY A 1 91 ? -21.016 11.470 22.814 1.00 41.94 91 GLY A N 1
ATOM 713 C CA . GLY A 1 91 ? -19.586 11.366 22.548 1.00 41.94 91 GLY A CA 1
ATOM 714 C C . GLY A 1 91 ? -19.316 10.210 21.595 1.00 41.94 91 GLY A C 1
ATOM 715 O O . GLY A 1 91 ? -19.811 9.106 21.813 1.00 41.94 91 GLY A O 1
ATOM 716 N N . LEU A 1 92 ? -18.515 10.454 20.562 1.00 54.09 92 LEU A N 1
ATOM 717 C CA . LEU A 1 92 ? -18.030 9.411 19.671 1.00 54.09 92 LEU A CA 1
ATOM 718 C C . LEU A 1 92 ? -16.879 8.667 20.353 1.00 54.09 92 LEU A C 1
ATOM 720 O O . LEU A 1 92 ? -15.858 9.284 20.665 1.00 54.09 92 LEU A O 1
ATOM 724 N N . ASN A 1 93 ? -17.017 7.354 20.551 1.00 60.06 93 ASN A N 1
ATOM 725 C CA . ASN A 1 93 ? -15.986 6.534 21.181 1.00 60.06 93 ASN A CA 1
ATOM 726 C C . ASN A 1 93 ? -15.285 5.655 20.134 1.00 60.06 93 ASN A C 1
ATOM 728 O O . ASN A 1 93 ? -15.907 4.846 19.446 1.00 60.06 93 ASN A O 1
ATOM 732 N N . ALA A 1 94 ? -13.967 5.781 20.031 1.00 56.66 94 ALA A N 1
ATOM 733 C CA . ALA A 1 94 ? -13.128 4.954 19.177 1.00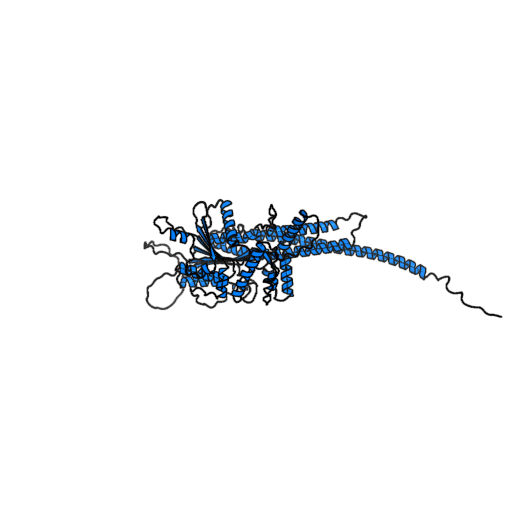 56.66 94 ALA A CA 1
ATOM 734 C C . ALA A 1 94 ? -12.051 4.254 20.014 1.00 56.66 94 ALA A C 1
ATOM 736 O O . ALA A 1 94 ? -11.395 4.866 20.853 1.00 56.66 94 ALA A O 1
ATOM 737 N N . ALA A 1 95 ? -11.847 2.963 19.785 1.00 55.66 95 ALA A N 1
ATOM 738 C CA . ALA A 1 95 ? -10.762 2.186 20.362 1.00 55.66 95 ALA A CA 1
ATOM 739 C C . ALA A 1 95 ? -9.882 1.659 19.223 1.00 55.66 95 ALA A C 1
ATOM 741 O O . ALA A 1 95 ? -10.252 0.729 18.508 1.00 55.66 95 ALA A O 1
ATOM 742 N N . ALA A 1 96 ? -8.708 2.256 19.058 1.00 55.34 96 ALA A N 1
ATOM 743 C CA . ALA A 1 96 ? -7.693 1.796 18.128 1.00 55.34 96 ALA A CA 1
ATOM 744 C C . ALA A 1 96 ? -6.727 0.866 18.868 1.00 55.34 96 ALA A C 1
ATOM 746 O O . ALA A 1 96 ? -5.967 1.293 19.739 1.00 55.34 96 ALA A O 1
ATOM 747 N N . THR A 1 97 ? -6.725 -0.422 18.540 1.00 50.16 97 THR A N 1
ATOM 748 C CA . THR A 1 97 ? -5.680 -1.328 19.028 1.00 50.16 97 THR A CA 1
ATOM 749 C C . THR A 1 97 ? -4.455 -1.166 18.146 1.00 50.16 97 THR A C 1
ATOM 751 O O . THR A 1 97 ? -4.473 -1.536 16.975 1.00 50.16 97 THR A O 1
ATOM 754 N N . GLY A 1 98 ? -3.394 -0.578 18.694 1.00 43.16 98 GLY A N 1
ATOM 755 C CA . GLY A 1 98 ? -2.165 -0.359 17.958 1.00 43.16 98 GLY A CA 1
ATOM 756 C C . GLY A 1 98 ? -1.411 -1.666 17.704 1.00 43.16 98 GLY A C 1
ATOM 757 O O . GLY A 1 98 ? -1.141 -2.450 18.613 1.00 43.16 98 GLY A O 1
ATOM 758 N N . VAL A 1 99 ? -0.988 -1.815 16.449 1.00 49.66 99 VAL A N 1
ATOM 759 C CA . VAL A 1 99 ? 0.277 -2.447 16.039 1.00 49.66 99 VAL A CA 1
ATOM 760 C C . VAL A 1 99 ? 0.322 -3.973 15.956 1.00 49.66 99 VAL A C 1
ATOM 762 O O . VAL A 1 99 ? 1.367 -4.514 15.604 1.00 49.66 99 VAL A O 1
ATOM 765 N N . THR A 1 100 ? -0.760 -4.725 16.160 1.00 53.88 100 THR A N 1
ATOM 766 C CA . THR A 1 100 ? -0.665 -6.156 15.826 1.00 53.88 100 THR A CA 1
ATOM 767 C C . THR A 1 100 ? -1.905 -6.668 15.139 1.00 53.88 100 THR A C 1
ATOM 769 O O . THR A 1 100 ? -3.026 -6.516 15.627 1.00 53.88 100 THR A O 1
ATOM 772 N N . GLY A 1 101 ? -1.668 -7.273 13.975 1.00 57.34 101 GLY A N 1
ATOM 773 C CA . GLY A 1 101 ? -2.655 -7.885 13.115 1.00 57.34 101 GLY A CA 1
ATOM 774 C C . GLY A 1 101 ? -3.287 -9.140 13.723 1.00 57.34 101 GLY A C 1
ATOM 775 O O . GLY A 1 101 ? -3.342 -10.184 13.076 1.00 57.34 101 GLY A O 1
ATOM 776 N N . LYS A 1 102 ? -3.733 -9.057 14.976 1.00 72.44 102 LYS A N 1
ATOM 777 C CA . LYS A 1 102 ? -4.337 -10.141 15.729 1.00 72.44 102 LYS A CA 1
ATOM 778 C C . LYS A 1 102 ? -5.815 -9.851 15.950 1.00 72.44 102 LYS A C 1
ATOM 780 O O . LYS A 1 102 ? -6.208 -9.105 16.844 1.00 72.44 102 LYS A O 1
ATOM 785 N N . MET A 1 103 ? -6.646 -10.508 15.150 1.00 76.56 103 MET A N 1
ATOM 786 C CA . MET A 1 103 ? -8.105 -10.372 15.192 1.00 76.56 103 MET A CA 1
ATOM 787 C C . MET A 1 103 ? -8.709 -10.768 16.553 1.00 76.56 103 MET A C 1
ATOM 789 O O . MET A 1 103 ? -9.758 -10.262 16.947 1.00 76.56 103 MET A O 1
ATOM 793 N N . GLU A 1 104 ? -8.038 -11.643 17.311 1.00 80.94 104 GLU A N 1
ATOM 794 C CA . GLU A 1 104 ? -8.462 -12.021 18.667 1.00 80.94 104 GLU A CA 1
ATOM 795 C C . GLU A 1 104 ? -8.520 -10.822 19.617 1.00 80.94 104 GLU A C 1
ATOM 797 O O . GLU A 1 104 ? -9.441 -10.733 20.423 1.00 80.94 104 GLU A O 1
ATOM 802 N N . TRP A 1 105 ? -7.604 -9.857 19.485 1.00 84.38 105 TRP A N 1
ATOM 803 C CA . TRP A 1 105 ? -7.639 -8.654 20.317 1.00 84.38 105 TRP A CA 1
ATOM 804 C C . TRP A 1 105 ? -8.868 -7.797 20.014 1.00 84.38 105 TRP A C 1
ATOM 806 O O . TRP A 1 105 ? -9.519 -7.330 20.943 1.00 84.38 105 TRP A O 1
ATOM 816 N N . MET A 1 106 ? -9.255 -7.654 18.742 1.00 86.00 106 MET A N 1
ATOM 817 C CA . MET A 1 106 ? -10.497 -6.956 18.378 1.00 86.00 106 MET A CA 1
ATOM 818 C C . MET A 1 106 ? -11.735 -7.680 18.925 1.00 86.00 106 MET A C 1
ATOM 820 O O . MET A 1 106 ? -12.656 -7.034 19.428 1.00 86.00 106 MET A O 1
ATOM 824 N N . LYS A 1 107 ? -11.746 -9.021 18.897 1.00 87.19 107 LYS A N 1
ATOM 825 C CA . LYS A 1 107 ? -12.814 -9.826 19.515 1.00 87.19 107 LYS A CA 1
ATOM 826 C C . LYS A 1 107 ? -12.900 -9.624 21.025 1.00 87.19 107 LYS A C 1
ATOM 828 O O . LYS A 1 107 ? -14.000 -9.487 21.553 1.00 87.19 107 LYS A O 1
ATOM 833 N N . ASP A 1 108 ? -11.772 -9.607 21.724 1.00 88.25 108 ASP A N 1
ATOM 834 C CA . ASP A 1 108 ? -11.765 -9.422 23.174 1.00 88.25 108 ASP A CA 1
ATOM 835 C C . ASP A 1 108 ? -12.141 -7.979 23.566 1.00 88.25 108 ASP A C 1
ATOM 837 O O . ASP A 1 108 ? -12.885 -7.786 24.529 1.00 88.25 108 ASP A O 1
ATOM 841 N N . VAL A 1 109 ? -11.774 -6.971 22.762 1.00 87.94 109 VAL A N 1
ATOM 842 C CA . VAL A 1 109 ? -12.305 -5.599 22.904 1.00 87.94 109 VAL A CA 1
ATOM 843 C C . VAL A 1 109 ? -13.825 -5.577 22.709 1.00 87.94 109 VAL A C 1
ATOM 845 O O . VAL A 1 109 ? -14.535 -4.999 23.530 1.00 87.94 109 VAL A O 1
ATOM 848 N N . MET A 1 110 ? -14.352 -6.254 21.684 1.00 89.69 110 MET A N 1
ATOM 849 C CA . MET A 1 110 ? -15.798 -6.369 21.456 1.00 89.69 110 MET A CA 1
ATOM 850 C C . MET A 1 110 ? -16.517 -7.028 22.643 1.00 89.69 110 MET A C 1
ATOM 852 O O . MET A 1 110 ? -17.570 -6.542 23.058 1.00 89.69 110 MET A O 1
ATOM 856 N N . LYS A 1 111 ? -15.965 -8.107 23.220 1.00 90.00 111 LYS A N 1
ATOM 857 C CA . LYS A 1 111 ? -16.511 -8.749 24.433 1.00 90.00 111 LYS A CA 1
ATOM 858 C C . LYS A 1 111 ? -16.567 -7.772 25.604 1.00 90.00 111 LYS A C 1
ATOM 860 O O . LYS A 1 111 ? -17.584 -7.696 26.295 1.00 90.00 111 LYS A O 1
ATOM 865 N N . LYS A 1 112 ? -15.494 -7.004 25.799 1.00 88.75 112 LYS A N 1
ATOM 866 C CA . LYS A 1 112 ? -15.397 -6.017 26.873 1.00 88.75 112 LYS A CA 1
ATOM 867 C C . LYS A 1 112 ? -16.424 -4.897 26.715 1.00 88.75 112 LYS A C 1
ATOM 869 O O . LYS A 1 112 ? -17.158 -4.632 27.661 1.00 88.75 112 LYS A O 1
ATOM 874 N N . ILE A 1 113 ? -16.548 -4.326 25.515 1.00 88.00 113 ILE A N 1
ATOM 875 C CA . ILE A 1 113 ? -17.579 -3.324 25.193 1.00 88.00 113 ILE A CA 1
ATOM 876 C C . ILE A 1 113 ? -18.976 -3.912 25.409 1.00 88.00 113 ILE A C 1
ATOM 878 O O . ILE A 1 113 ? -19.803 -3.298 26.068 1.00 88.00 113 ILE A O 1
ATOM 882 N N . SER A 1 114 ? -19.228 -5.136 24.942 1.00 87.69 114 SER A N 1
ATOM 883 C CA . SER A 1 114 ? -20.538 -5.785 25.099 1.00 87.69 114 SER A CA 1
ATOM 884 C C . SER A 1 114 ? -20.919 -5.992 26.567 1.00 87.69 114 SER A C 1
ATOM 886 O O . SER A 1 114 ? -22.085 -5.859 26.927 1.00 87.69 114 SER A O 1
ATOM 888 N N . THR A 1 115 ? -19.939 -6.304 27.420 1.00 87.69 115 THR A N 1
ATOM 889 C CA . THR A 1 115 ? -20.143 -6.450 28.869 1.00 87.69 115 THR A CA 1
ATOM 890 C C . THR A 1 115 ? -20.394 -5.094 29.527 1.00 87.69 115 THR A C 1
ATOM 892 O O . THR A 1 115 ? -21.300 -4.969 30.346 1.00 87.69 115 THR A O 1
ATOM 895 N N . GLN A 1 116 ? -19.625 -4.074 29.141 1.00 86.94 116 GLN A N 1
ATOM 896 C CA . GLN A 1 116 ? -19.743 -2.707 29.650 1.00 86.94 116 GLN A CA 1
ATOM 897 C C . GLN A 1 116 ? -21.090 -2.061 29.291 1.00 86.94 116 GLN A C 1
ATOM 899 O O . GLN A 1 116 ? -21.704 -1.424 30.138 1.00 86.94 116 GLN A O 1
ATOM 904 N N . GLU A 1 117 ? -21.566 -2.264 28.064 1.00 84.81 117 GLU A N 1
ATOM 905 C CA . GLU A 1 117 ? -22.840 -1.729 27.560 1.00 84.81 117 GLU A CA 1
ATOM 906 C C . GLU A 1 117 ? -24.061 -2.572 27.982 1.00 84.81 117 GLU A C 1
ATOM 908 O O . GLU A 1 117 ? -25.195 -2.281 27.595 1.00 84.81 117 GLU A O 1
ATOM 913 N N . GLY A 1 118 ? -23.849 -3.642 28.759 1.00 86.56 118 GLY A N 1
ATOM 914 C CA . GLY A 1 118 ? -24.921 -4.497 29.270 1.00 86.56 118 GLY A CA 1
ATOM 915 C C . GLY A 1 118 ? -25.673 -5.269 28.182 1.00 86.56 118 GLY A C 1
ATOM 916 O O . GLY A 1 118 ? -26.877 -5.496 28.312 1.00 86.56 118 GLY A O 1
ATOM 917 N N . TYR A 1 119 ? -24.999 -5.659 27.096 1.00 87.19 119 TYR A N 1
ATOM 918 C CA . TYR A 1 119 ? -25.623 -6.469 26.049 1.00 87.19 119 TYR A CA 1
ATOM 919 C C . TYR A 1 119 ? -26.017 -7.843 26.590 1.00 87.19 119 TYR A C 1
ATOM 921 O O . TYR A 1 119 ? -25.269 -8.501 27.313 1.00 87.19 119 TYR A O 1
ATOM 929 N N . THR A 1 120 ? -27.202 -8.306 26.203 1.00 87.94 120 THR A N 1
ATOM 930 C CA . THR A 1 120 ? -27.664 -9.660 26.512 1.00 87.94 120 THR A CA 1
ATOM 931 C C . THR A 1 120 ? -26.808 -10.693 25.781 1.00 87.94 120 THR A C 1
ATOM 933 O O . THR A 1 120 ? -26.260 -10.431 24.706 1.00 87.94 120 THR A O 1
ATOM 936 N N . SER A 1 121 ? -26.743 -11.921 26.306 1.00 87.56 121 SER A N 1
ATOM 937 C CA . SER A 1 121 ? -26.007 -13.006 25.641 1.00 87.56 121 SER A CA 1
ATOM 938 C C . SER A 1 121 ? -26.489 -13.257 24.206 1.00 87.56 121 SER A C 1
ATOM 940 O O . SER A 1 121 ? -25.687 -13.611 23.349 1.00 87.56 121 SER A O 1
ATOM 942 N N . HIS A 1 122 ? -27.777 -13.034 23.930 1.00 86.94 122 HIS A N 1
ATOM 943 C CA . HIS A 1 122 ? -28.354 -13.180 22.595 1.00 86.94 122 HIS A CA 1
ATOM 944 C C . HIS A 1 122 ? -27.927 -12.058 21.633 1.00 86.94 122 HIS A C 1
ATOM 946 O O . HIS A 1 122 ? -27.605 -12.329 20.477 1.00 86.94 122 HIS A O 1
ATOM 952 N N . GLU A 1 123 ? -27.884 -10.803 22.090 1.00 87.62 123 GLU A N 1
ATOM 953 C CA . GLU A 1 123 ? -27.360 -9.688 21.284 1.00 87.62 123 GLU A CA 1
ATOM 954 C C . GLU A 1 123 ? -25.874 -9.873 20.981 1.00 87.62 123 GLU A C 1
ATOM 956 O O . GLU A 1 123 ? -25.451 -9.703 19.838 1.00 87.62 123 GLU A O 1
ATOM 961 N N . PHE A 1 124 ? -25.100 -10.294 21.984 1.00 88.75 124 PHE A N 1
ATOM 962 C CA . PHE A 1 124 ? -23.694 -10.627 21.807 1.00 88.75 124 PHE A CA 1
ATOM 963 C C . PHE A 1 124 ? -23.504 -11.759 20.795 1.00 88.75 124 PHE A C 1
ATOM 965 O O . PHE A 1 124 ? -22.675 -11.634 19.901 1.00 88.75 124 PHE A O 1
ATOM 972 N N . GLU A 1 125 ? -24.284 -12.839 20.877 1.00 88.69 125 GLU A N 1
ATOM 973 C CA . GLU A 1 125 ? -24.185 -13.958 19.935 1.00 88.69 125 GLU A CA 1
ATOM 974 C C . GLU A 1 125 ? -24.508 -13.528 18.495 1.00 88.69 125 GLU A C 1
ATOM 976 O O . GLU A 1 125 ? -23.795 -13.916 17.565 1.00 88.69 125 GLU A O 1
ATOM 981 N N . LYS A 1 126 ? -25.514 -12.664 18.296 1.00 89.56 126 LYS A N 1
ATOM 982 C CA . LYS A 1 126 ? -25.819 -12.065 16.983 1.00 89.56 126 LYS A CA 1
ATOM 983 C C . LYS A 1 126 ? -24.651 -11.231 16.448 1.00 89.56 126 LYS A C 1
ATOM 985 O O . LYS A 1 126 ? -24.264 -11.399 15.288 1.00 89.56 126 LYS A O 1
ATOM 990 N N . LEU A 1 127 ? -24.088 -10.361 17.286 1.00 89.44 127 LEU A N 1
ATOM 991 C CA . LEU A 1 127 ? -22.968 -9.487 16.936 1.00 89.44 127 LEU A CA 1
ATOM 992 C C . LEU A 1 127 ? -21.712 -10.300 16.597 1.00 89.44 127 LEU A C 1
ATOM 994 O O . LEU A 1 127 ? -21.088 -10.121 15.551 1.00 89.44 127 LEU A O 1
ATOM 998 N N . ALA A 1 128 ? -21.387 -11.263 17.450 1.00 89.00 128 ALA A N 1
ATOM 999 C CA . ALA A 1 128 ? -20.241 -12.134 17.302 1.00 89.00 128 ALA A CA 1
ATOM 1000 C C . ALA A 1 128 ? -20.368 -13.038 16.064 1.00 89.00 128 ALA A C 1
ATOM 1002 O O . ALA A 1 128 ? -19.424 -13.173 15.282 1.00 89.00 128 ALA A O 1
ATOM 1003 N N . SER A 1 129 ? -21.560 -13.595 15.815 1.00 88.94 129 SER A N 1
ATOM 1004 C CA . SER A 1 129 ? -21.853 -14.343 14.589 1.00 88.94 129 SER A CA 1
ATOM 1005 C C . SER A 1 129 ? -21.698 -13.479 13.338 1.00 88.94 129 SER A C 1
ATOM 1007 O O . SER A 1 129 ? -21.241 -13.986 12.313 1.00 88.94 129 SER A O 1
ATOM 1009 N N . PHE A 1 130 ? -22.074 -12.201 13.394 1.00 91.44 130 PHE A N 1
ATOM 1010 C CA . PHE A 1 130 ? -21.894 -11.280 12.278 1.00 91.44 130 PHE A CA 1
ATOM 1011 C C . PHE A 1 130 ? -20.417 -11.049 11.973 1.00 91.44 130 PHE A C 1
ATOM 1013 O O . PHE A 1 130 ? -20.000 -11.373 10.862 1.00 91.44 130 PHE A O 1
ATOM 1020 N N . PHE A 1 131 ? -19.611 -10.619 12.945 1.00 90.19 131 PHE A N 1
ATOM 1021 C CA . PHE A 1 131 ? -18.183 -10.373 12.713 1.00 90.19 131 PHE A CA 1
ATOM 1022 C C . PHE A 1 131 ? -17.406 -11.634 12.315 1.00 90.19 131 PHE A C 1
ATOM 1024 O O . PHE A 1 131 ? -16.478 -11.570 11.512 1.00 90.19 131 PHE A O 1
ATOM 1031 N N . ARG A 1 132 ? -17.811 -12.814 12.802 1.00 86.75 132 ARG A N 1
ATOM 1032 C CA . ARG A 1 132 ? -17.270 -14.096 12.317 1.00 86.75 132 ARG A CA 1
ATOM 1033 C C . ARG A 1 132 ? -17.616 -14.352 10.854 1.00 86.75 132 ARG A C 1
ATOM 1035 O O . ARG A 1 132 ? -16.758 -14.785 10.102 1.00 86.75 132 ARG A O 1
ATOM 1042 N N . SER A 1 133 ? -18.852 -14.078 10.439 1.00 86.69 133 SER A N 1
ATOM 1043 C CA . SER A 1 133 ? -19.274 -14.279 9.045 1.00 86.69 133 SER A CA 1
ATOM 1044 C C . SER A 1 133 ? -18.624 -13.297 8.064 1.00 86.69 133 SER A C 1
ATOM 1046 O O . SER A 1 133 ? -18.544 -13.573 6.867 1.00 86.69 133 SER A O 1
ATOM 1048 N N . THR A 1 134 ? -18.156 -12.145 8.553 1.00 86.69 134 THR A N 1
ATOM 1049 C CA . THR A 1 134 ? -17.403 -11.179 7.747 1.00 86.69 134 THR A CA 1
ATOM 1050 C C . THR A 1 134 ? -15.904 -11.475 7.731 1.00 86.69 134 THR A C 1
ATOM 1052 O O . THR A 1 134 ? -15.202 -10.972 6.856 1.00 86.69 134 THR A O 1
ATOM 1055 N N . TRP A 1 135 ? -15.423 -12.320 8.647 1.00 83.25 135 TRP A N 1
ATOM 1056 C CA . TRP A 1 135 ? -14.033 -12.741 8.734 1.00 83.25 135 TRP A CA 1
ATOM 1057 C C . TRP A 1 135 ? -13.722 -13.839 7.709 1.00 83.25 135 TRP A C 1
ATOM 1059 O O . TRP A 1 135 ? -13.856 -15.026 7.984 1.00 83.25 135 TRP A O 1
ATOM 1069 N N . ILE A 1 136 ? -13.254 -13.431 6.528 1.00 83.25 136 ILE A N 1
ATOM 1070 C CA . ILE A 1 136 ? -12.786 -14.339 5.471 1.00 83.25 136 ILE A CA 1
ATOM 1071 C C . ILE A 1 136 ? -11.301 -14.060 5.211 1.00 83.25 136 ILE A C 1
ATOM 1073 O O . ILE A 1 136 ? -10.960 -12.939 4.837 1.00 83.25 136 ILE A O 1
ATOM 1077 N N . GLN A 1 137 ? -10.432 -15.052 5.430 1.00 78.50 137 GLN A N 1
ATOM 1078 C CA . GLN A 1 137 ? -8.991 -14.975 5.138 1.00 78.50 137 GLN A CA 1
ATOM 1079 C C . GLN A 1 137 ? -8.681 -15.511 3.732 1.00 78.50 137 GLN A C 1
ATOM 1081 O O . GLN A 1 137 ? -9.369 -16.409 3.253 1.00 78.50 137 GLN A O 1
ATOM 1086 N N . MET A 1 138 ? -7.666 -14.933 3.086 1.00 71.44 138 MET A N 1
ATOM 1087 C CA . MET A 1 138 ? -7.191 -15.236 1.734 1.00 71.44 138 MET A CA 1
ATOM 1088 C C . MET A 1 138 ? -5.644 -15.226 1.702 1.00 71.44 138 MET A C 1
ATOM 1090 O O . MET A 1 138 ? -5.065 -14.218 2.134 1.00 71.44 138 MET A O 1
ATOM 1094 N N . PRO A 1 139 ? -4.965 -16.268 1.174 1.00 60.72 139 PRO A N 1
ATOM 1095 C CA . PRO A 1 139 ? -5.499 -17.584 0.795 1.00 60.72 139 PRO A CA 1
ATOM 1096 C C . PRO A 1 139 ? -5.898 -18.420 2.032 1.00 60.72 139 PRO A C 1
ATOM 1098 O O . PRO A 1 139 ? -5.897 -17.908 3.151 1.00 60.72 139 PRO A O 1
ATOM 1101 N N . ASP A 1 140 ? -6.291 -19.676 1.818 1.00 52.59 140 ASP A N 1
ATOM 1102 C CA . ASP A 1 140 ? -6.631 -20.678 2.841 1.00 52.59 140 ASP A CA 1
ATOM 1103 C C . ASP A 1 140 ? -5.633 -20.797 4.022 1.00 52.59 140 ASP A C 1
ATOM 1105 O O . ASP A 1 140 ? -4.516 -20.280 3.999 1.00 52.59 140 ASP A O 1
ATOM 1109 N N . GLU A 1 141 ? -6.051 -21.485 5.098 1.00 51.75 141 GLU A N 1
ATOM 1110 C CA . GLU A 1 141 ? -5.359 -21.552 6.405 1.00 51.75 141 GLU A CA 1
ATOM 1111 C C . GLU A 1 141 ? -3.905 -22.072 6.368 1.00 51.75 141 GLU A C 1
ATOM 1113 O O . GLU A 1 141 ? -3.223 -22.051 7.397 1.00 51.75 141 GLU A O 1
ATOM 1118 N N . THR A 1 142 ? -3.409 -22.528 5.219 1.00 43.62 142 THR A N 1
ATOM 1119 C CA . THR A 1 142 ? -2.085 -23.134 5.035 1.00 43.62 142 THR A CA 1
ATOM 1120 C C . THR A 1 142 ? -1.036 -22.192 4.440 1.00 43.62 142 THR A C 1
ATOM 1122 O O . THR A 1 142 ? 0.151 -22.430 4.644 1.00 43.62 142 THR A O 1
ATOM 1125 N N . SER A 1 143 ? -1.431 -21.100 3.779 1.00 47.94 143 SER A N 1
ATOM 1126 C CA . SER A 1 143 ? -0.515 -20.248 3.000 1.00 47.94 143 SER A CA 1
ATOM 1127 C C . SER A 1 143 ? -0.037 -19.009 3.787 1.00 47.94 143 SER A C 1
ATOM 1129 O O . SER A 1 143 ? -0.739 -18.503 4.666 1.00 47.94 143 SER A O 1
ATOM 1131 N N . SER A 1 144 ? 1.170 -18.505 3.507 1.00 53.19 144 SER A N 1
ATOM 1132 C CA . SER A 1 144 ? 1.709 -17.238 4.039 1.00 53.19 144 SER A CA 1
ATOM 1133 C C . SER A 1 144 ? 2.195 -16.384 2.861 1.00 53.19 144 SER A C 1
ATOM 1135 O O . SER A 1 144 ? 2.943 -16.929 2.051 1.00 53.19 144 SER A O 1
ATOM 1137 N N . PRO A 1 145 ? 1.813 -15.094 2.723 1.00 56.69 145 PRO A N 1
ATOM 1138 C CA . PRO A 1 145 ? 1.092 -14.238 3.675 1.00 56.69 145 PRO A CA 1
ATOM 1139 C C . PRO A 1 145 ? -0.448 -14.339 3.607 1.00 56.69 145 PRO A C 1
ATOM 1141 O O . PRO A 1 145 ? -1.035 -14.586 2.558 1.00 56.69 145 PRO A O 1
ATOM 1144 N N . ARG A 1 146 ? -1.111 -14.109 4.754 1.00 71.81 146 ARG A N 1
ATOM 1145 C CA . ARG A 1 146 ? -2.579 -14.172 4.918 1.00 71.81 146 ARG A CA 1
ATOM 1146 C C . ARG A 1 146 ? -3.176 -12.779 5.001 1.00 71.81 146 ARG A C 1
ATOM 1148 O O . ARG A 1 146 ? -2.758 -11.969 5.828 1.00 71.81 146 ARG A O 1
ATOM 1155 N N . SER A 1 147 ? -4.224 -12.533 4.234 1.00 76.31 147 SER A N 1
ATOM 1156 C CA . SER A 1 147 ? -4.902 -11.244 4.144 1.00 76.31 147 SER A CA 1
ATOM 1157 C C . SER A 1 147 ? -6.409 -11.421 4.359 1.00 76.31 147 SER A C 1
ATOM 1159 O O . SER A 1 147 ? -6.980 -12.456 4.037 1.00 76.31 147 SER A O 1
ATOM 1161 N N . MET A 1 148 ? -7.081 -10.444 4.957 1.00 83.69 148 MET A N 1
ATOM 1162 C CA . MET A 1 148 ? -8.543 -10.428 5.025 1.00 83.69 148 MET A CA 1
ATOM 1163 C C . MET A 1 148 ? -9.121 -10.051 3.660 1.00 83.69 148 MET A C 1
ATOM 1165 O O . MET A 1 148 ? -8.631 -9.099 3.049 1.00 83.69 148 MET A O 1
ATOM 1169 N N . ARG A 1 149 ? -10.173 -10.751 3.206 1.00 87.75 149 ARG A N 1
ATOM 1170 C CA . ARG A 1 149 ? -10.888 -10.419 1.963 1.00 87.75 149 ARG A CA 1
ATOM 1171 C C . ARG A 1 149 ? -11.418 -8.982 2.061 1.00 87.75 149 ARG A C 1
ATOM 1173 O O . ARG A 1 149 ? -12.231 -8.722 2.953 1.00 87.75 149 ARG A O 1
ATOM 1180 N N . PRO A 1 150 ? -11.012 -8.068 1.163 1.00 90.31 150 PRO A N 1
ATOM 1181 C CA . PRO A 1 150 ? -11.488 -6.691 1.194 1.00 90.31 150 PRO A CA 1
ATOM 1182 C C . PRO A 1 150 ? -12.997 -6.623 0.966 1.00 90.31 150 PRO A C 1
ATOM 1184 O O . PRO A 1 150 ? -13.507 -7.236 0.025 1.00 90.31 150 PRO A O 1
ATOM 1187 N N . ARG A 1 151 ? -13.715 -5.934 1.857 1.00 92.88 151 ARG A N 1
ATOM 1188 C CA . ARG A 1 151 ? -15.176 -5.746 1.793 1.00 92.88 151 ARG A CA 1
ATOM 1189 C C . ARG A 1 151 ? -15.658 -4.758 2.848 1.00 92.88 151 ARG A C 1
ATOM 1191 O O . ARG A 1 151 ? -15.069 -4.664 3.927 1.00 92.88 151 ARG A O 1
ATOM 1198 N N . TYR A 1 152 ? -16.804 -4.144 2.578 1.00 93.31 152 TYR A N 1
ATOM 1199 C CA . TYR A 1 152 ? -17.627 -3.474 3.577 1.00 93.31 152 TYR A CA 1
ATOM 1200 C C . TYR A 1 152 ? -18.964 -4.208 3.751 1.00 93.31 152 TYR A C 1
ATOM 1202 O O . TYR A 1 152 ? -19.556 -4.691 2.786 1.00 93.31 152 TYR A O 1
ATOM 1210 N N . VAL A 1 153 ? -19.436 -4.347 4.992 1.00 92.12 153 VAL A N 1
ATOM 1211 C CA . VAL A 1 153 ? -20.721 -4.987 5.309 1.00 92.12 153 VAL A CA 1
ATOM 1212 C C . VAL A 1 153 ? -21.395 -4.238 6.441 1.00 92.12 153 VAL A C 1
ATOM 1214 O O . VAL A 1 153 ? -20.787 -4.042 7.489 1.00 92.12 153 VAL A O 1
ATOM 1217 N N . LYS A 1 154 ? -22.675 -3.907 6.275 1.00 91.00 154 LYS A N 1
ATOM 1218 C CA . LYS A 1 154 ? -23.513 -3.288 7.306 1.00 91.00 154 LYS A CA 1
ATOM 1219 C C . LYS A 1 154 ? -24.717 -4.172 7.607 1.00 91.00 154 LYS A C 1
ATOM 1221 O O . LYS A 1 154 ? -25.303 -4.756 6.694 1.00 91.00 154 LYS A O 1
ATOM 1226 N N . ARG A 1 155 ? -25.080 -4.287 8.882 1.00 88.75 155 ARG A N 1
ATOM 1227 C CA . ARG A 1 155 ? -26.251 -5.034 9.341 1.00 88.75 155 ARG A CA 1
ATOM 1228 C C . ARG A 1 155 ? -26.945 -4.281 10.468 1.00 88.75 155 ARG A C 1
ATOM 1230 O O . ARG A 1 155 ? -26.300 -3.821 11.405 1.00 88.75 155 ARG A O 1
ATOM 1237 N N . ASP A 1 156 ? -28.267 -4.246 10.383 1.00 86.38 156 ASP A N 1
ATOM 1238 C CA . ASP A 1 156 ? -29.136 -3.704 11.417 1.00 86.38 156 ASP A CA 1
ATOM 1239 C C . ASP A 1 156 ? -29.801 -4.892 12.130 1.00 86.38 156 ASP A C 1
ATOM 1241 O O . ASP A 1 156 ? -30.402 -5.750 11.479 1.00 86.38 156 ASP A O 1
ATOM 1245 N N . PHE A 1 157 ? -29.648 -5.000 13.452 1.00 78.44 157 PHE A N 1
ATOM 1246 C CA . PHE A 1 157 ? -30.285 -6.049 14.247 1.00 78.44 157 PHE A CA 1
ATOM 1247 C C . PHE A 1 157 ? -31.479 -5.498 15.020 1.00 78.44 157 PHE A C 1
ATOM 1249 O O . PHE A 1 157 ? -31.366 -4.527 15.770 1.00 78.44 157 PHE A O 1
ATOM 1256 N N . GLU A 1 158 ? -32.606 -6.197 14.926 1.00 72.81 158 GLU A N 1
ATOM 1257 C CA . GLU A 1 158 ? -33.743 -5.977 15.813 1.00 72.81 158 GLU A CA 1
ATOM 1258 C C . GLU A 1 158 ? -33.412 -6.478 17.227 1.00 72.81 158 GLU A C 1
ATOM 1260 O O . GLU A 1 158 ? -32.954 -7.618 17.431 1.00 72.81 158 GLU A O 1
ATOM 1265 N N . ARG A 1 159 ? -33.620 -5.594 18.208 1.00 59.38 159 ARG A N 1
ATOM 1266 C CA . ARG A 1 159 ? -33.425 -5.869 19.632 1.00 59.38 159 ARG A CA 1
ATOM 1267 C C . ARG A 1 159 ? -34.602 -6.715 20.121 1.00 59.38 159 ARG A C 1
ATOM 1269 O O . ARG A 1 159 ? -35.748 -6.321 19.945 1.00 59.38 159 ARG A O 1
ATOM 1276 N N . ALA A 1 160 ? -34.331 -7.886 20.699 1.00 54.12 160 ALA A N 1
ATOM 1277 C CA . ALA A 1 160 ? -35.398 -8.760 21.186 1.00 54.12 160 ALA A CA 1
ATOM 1278 C C . ALA A 1 160 ? -36.105 -8.100 22.381 1.00 54.12 160 ALA A C 1
ATOM 1280 O O . ALA A 1 160 ? -35.453 -7.744 23.365 1.00 54.12 160 ALA A O 1
ATOM 1281 N N . GLY A 1 161 ? -37.424 -7.923 22.283 1.00 47.59 161 GLY A N 1
ATOM 1282 C CA . GLY A 1 161 ? -38.253 -7.455 23.388 1.00 47.59 161 GLY A CA 1
ATOM 1283 C C . GLY A 1 161 ? -38.278 -8.479 24.521 1.00 47.59 161 GLY A C 1
ATOM 1284 O O . GLY A 1 161 ? -38.370 -9.683 24.286 1.00 47.59 161 GLY A O 1
ATOM 1285 N N . HIS A 1 162 ? -38.186 -8.003 25.761 1.00 41.56 162 HIS A N 1
ATOM 1286 C CA . HIS A 1 162 ? -38.473 -8.808 26.944 1.00 41.56 162 HIS A CA 1
ATOM 1287 C C . HIS A 1 162 ? -39.997 -8.841 27.123 1.00 41.56 162 HIS A C 1
ATOM 1289 O O . HIS A 1 162 ? -40.557 -8.073 27.896 1.00 41.56 162 HIS A O 1
ATOM 1295 N N . SER A 1 163 ? -40.684 -9.671 26.340 1.00 38.00 163 SER A N 1
ATOM 1296 C CA . SER A 1 163 ? -42.082 -10.016 26.598 1.00 38.00 163 SER A CA 1
ATOM 1297 C C . SER A 1 163 ? -42.103 -11.324 27.379 1.00 38.00 163 SER A C 1
ATOM 1299 O O . SER A 1 163 ? -42.142 -12.412 26.802 1.00 38.00 163 SER A O 1
ATOM 1301 N N . ASP A 1 164 ? -42.020 -11.208 28.700 1.00 37.06 164 ASP A N 1
ATOM 1302 C CA . ASP A 1 164 ? -42.335 -12.308 29.600 1.00 37.06 164 ASP A CA 1
ATOM 1303 C C . ASP A 1 164 ? -43.864 -12.434 29.654 1.00 37.06 164 ASP A C 1
ATOM 1305 O O . ASP A 1 164 ? -44.553 -11.697 30.355 1.00 37.06 164 ASP A O 1
ATOM 1309 N N . SER A 1 165 ? -44.417 -13.313 28.820 1.00 34.03 165 SER A N 1
ATOM 1310 C CA . SER A 1 165 ? -45.769 -13.837 29.005 1.00 34.03 165 SER A CA 1
ATOM 1311 C C . SER A 1 165 ? -45.810 -15.258 28.458 1.00 34.03 165 SER A C 1
ATOM 1313 O O . SER A 1 165 ? -45.737 -15.498 27.253 1.00 34.03 165 SER A O 1
ATOM 1315 N N . GLY A 1 166 ? -45.844 -16.225 29.372 1.00 32.91 166 GLY A N 1
ATOM 1316 C CA . GLY A 1 166 ? -46.143 -17.608 29.039 1.00 32.91 166 GLY A CA 1
ATOM 1317 C C . GLY A 1 166 ? -47.622 -17.772 28.696 1.00 32.91 166 GLY A C 1
ATOM 1318 O O . GLY A 1 166 ? -48.467 -17.182 29.357 1.00 32.91 166 GLY A O 1
ATOM 1319 N N . PHE A 1 167 ? -47.931 -18.573 27.675 1.00 29.09 167 PHE A N 1
ATOM 1320 C CA . PHE A 1 167 ? -48.696 -19.825 27.784 1.00 29.09 167 PHE A CA 1
ATOM 1321 C C . PHE A 1 167 ? -48.973 -20.434 26.389 1.00 29.09 167 PHE A C 1
ATOM 1323 O O . PHE A 1 167 ? -49.386 -19.748 25.466 1.00 29.09 167 PHE A O 1
ATOM 1330 N N . ALA A 1 168 ? -48.764 -21.755 26.320 1.00 31.55 168 ALA A N 1
ATOM 1331 C CA . ALA A 1 168 ? -49.444 -22.798 25.532 1.00 31.55 168 ALA A CA 1
ATOM 1332 C C . ALA A 1 168 ? -49.565 -22.762 23.982 1.00 31.55 168 ALA A C 1
ATOM 1334 O O . ALA A 1 168 ? -50.292 -21.980 23.392 1.00 31.55 168 ALA A O 1
ATOM 1335 N N . GLN A 1 169 ? -48.929 -23.787 23.385 1.00 33.41 169 GLN A N 1
ATOM 1336 C CA . GLN A 1 169 ? -49.430 -24.774 22.400 1.00 33.41 169 GLN A CA 1
ATOM 1337 C C . GLN A 1 169 ? -50.447 -24.380 21.305 1.00 33.41 169 GLN A C 1
ATOM 1339 O O . GLN A 1 169 ? -51.586 -24.039 21.597 1.00 33.41 169 GLN A O 1
ATOM 1344 N N . GLY A 1 170 ? -50.115 -24.755 20.057 1.00 25.64 170 GLY A N 1
ATOM 1345 C CA . GLY A 1 170 ? -51.101 -25.322 19.120 1.00 25.64 170 GLY A CA 1
ATOM 1346 C C . GLY A 1 170 ? -50.894 -25.034 17.626 1.00 25.64 170 GLY A C 1
ATOM 1347 O O . GLY A 1 170 ? -51.189 -23.945 17.169 1.00 25.64 170 GLY A O 1
ATOM 1348 N N . GLY A 1 171 ? -50.453 -26.053 16.875 1.00 25.31 171 GLY A N 1
ATOM 1349 C CA . GLY A 1 171 ? -51.052 -26.498 15.600 1.00 25.31 171 GLY A CA 1
ATOM 1350 C C . GLY A 1 171 ? -51.160 -25.583 14.360 1.00 25.31 171 GLY A C 1
ATOM 1351 O O . GLY A 1 171 ? -51.997 -24.701 14.303 1.00 25.31 171 GLY A O 1
ATOM 1352 N N . GLN A 1 172 ? -50.448 -26.005 13.304 1.00 26.83 172 GLN A N 1
ATOM 1353 C CA . GLN A 1 172 ? -50.854 -26.081 11.880 1.00 26.83 172 GLN A CA 1
ATOM 1354 C C . GLN A 1 172 ? -51.249 -24.826 11.050 1.00 26.83 172 GLN A C 1
ATOM 1356 O O . GLN A 1 172 ? -52.342 -24.295 11.158 1.00 26.83 172 GLN A O 1
ATOM 1361 N N . ALA A 1 173 ? -50.406 -24.604 10.025 1.00 27.55 173 ALA A N 1
ATOM 1362 C CA . ALA A 1 173 ? -50.719 -24.577 8.582 1.00 27.55 173 ALA A CA 1
ATOM 1363 C C . ALA A 1 173 ? -51.237 -23.296 7.865 1.00 27.55 173 ALA A C 1
ATOM 1365 O O . ALA A 1 173 ? -52.139 -22.608 8.317 1.00 27.55 173 ALA A O 1
ATOM 1366 N N . VAL A 1 174 ? -50.710 -23.152 6.631 1.00 29.14 174 VAL A N 1
ATOM 1367 C CA . VAL A 1 174 ? -51.248 -22.488 5.415 1.00 29.14 174 VAL A CA 1
ATOM 1368 C C . VAL A 1 174 ? -50.918 -20.997 5.161 1.00 29.14 174 VAL A C 1
ATOM 1370 O O . VAL A 1 174 ? -51.474 -20.087 5.754 1.00 29.14 174 VAL A O 1
ATOM 1373 N N . GLU A 1 175 ? -49.973 -20.811 4.228 1.00 26.70 175 GLU A N 1
ATOM 1374 C CA . GLU A 1 175 ? -50.082 -20.127 2.917 1.00 26.70 175 GLU A CA 1
ATOM 1375 C C . GLU A 1 175 ? -50.649 -18.687 2.774 1.00 26.70 175 GLU A C 1
ATOM 1377 O O . GLU A 1 175 ? -51.787 -18.395 3.109 1.00 26.70 175 GLU A O 1
ATOM 1382 N N . ASN A 1 176 ? -49.826 -17.844 2.123 1.00 28.20 176 ASN A N 1
ATOM 1383 C CA . ASN A 1 176 ? -50.112 -16.702 1.233 1.00 28.20 176 ASN A CA 1
ATOM 1384 C C . ASN A 1 176 ? -51.255 -15.717 1.567 1.00 28.20 176 ASN A C 1
ATOM 1386 O O . ASN A 1 176 ? -52.429 -16.028 1.401 1.00 28.20 176 ASN A O 1
ATOM 1390 N N . SER A 1 177 ? -50.917 -14.426 1.703 1.00 28.91 177 SER A N 1
ATOM 1391 C CA . SER A 1 177 ? -51.130 -13.422 0.632 1.00 28.91 177 SER A CA 1
ATOM 1392 C C . SER A 1 177 ? -50.945 -11.986 1.134 1.00 28.91 177 SER A C 1
ATOM 1394 O O . SER A 1 177 ? -51.426 -11.593 2.192 1.00 28.91 177 SER A O 1
ATOM 1396 N N . ARG A 1 178 ? -50.278 -11.181 0.299 1.00 32.84 178 ARG A N 1
ATOM 1397 C CA . ARG A 1 178 ? -50.344 -9.713 0.286 1.00 32.84 178 ARG A CA 1
ATOM 1398 C C . ARG A 1 178 ? -51.803 -9.254 0.237 1.00 32.84 178 ARG A C 1
ATOM 1400 O O . ARG A 1 178 ? -52.536 -9.785 -0.586 1.00 32.84 178 ARG A O 1
ATOM 1407 N N . LEU A 1 179 ? -52.142 -8.186 0.962 1.00 30.19 179 LEU A N 1
ATOM 1408 C CA . LEU A 1 179 ? -52.837 -7.009 0.420 1.00 30.19 179 LEU A CA 1
ATOM 1409 C C . LEU A 1 179 ? -52.833 -5.848 1.432 1.00 30.19 179 LEU A C 1
ATOM 1411 O O . LEU A 1 179 ? -52.960 -6.036 2.637 1.00 30.19 179 LEU A O 1
ATOM 1415 N N . ASN A 1 180 ? -52.663 -4.647 0.882 1.00 30.72 180 ASN A N 1
ATOM 1416 C CA . ASN A 1 180 ? -52.743 -3.344 1.535 1.00 30.72 180 ASN A CA 1
ATOM 1417 C C . ASN A 1 180 ? -54.116 -3.085 2.167 1.00 30.72 180 ASN A C 1
ATOM 1419 O O . ASN A 1 180 ? -55.125 -3.310 1.503 1.00 30.72 180 ASN A O 1
ATOM 1423 N N . LEU A 1 181 ? -54.148 -2.407 3.318 1.00 31.80 181 LEU A N 1
ATOM 1424 C CA . LEU A 1 181 ? -55.220 -1.461 3.634 1.00 31.80 181 LEU A CA 1
ATOM 1425 C C . LEU A 1 181 ? -54.719 -0.315 4.524 1.00 31.80 181 LEU A C 1
ATOM 1427 O O . LEU A 1 181 ? -53.926 -0.505 5.441 1.00 31.80 181 LEU A O 1
ATOM 1431 N N . LYS A 1 182 ? -55.169 0.888 4.160 1.00 35.19 182 LYS A N 1
ATOM 1432 C CA . LYS A 1 182 ? -54.870 2.187 4.765 1.00 35.19 182 LYS A CA 1
ATOM 1433 C C . LYS A 1 182 ? -55.587 2.374 6.108 1.00 35.19 182 LYS A C 1
ATOM 1435 O O . LYS A 1 182 ? -56.738 1.979 6.234 1.00 35.19 182 LYS A O 1
ATOM 1440 N N . ASN A 1 183 ? -54.890 3.090 6.993 1.00 33.25 183 ASN A N 1
ATOM 1441 C CA . ASN A 1 183 ? -55.315 4.001 8.064 1.00 33.25 183 ASN A CA 1
ATOM 1442 C C . ASN A 1 183 ? -56.578 3.675 8.879 1.00 33.25 183 ASN A C 1
ATOM 1444 O O . ASN A 1 183 ? -57.698 3.824 8.397 1.00 33.25 183 ASN A O 1
ATOM 1448 N N . ALA A 1 184 ? -56.368 3.472 10.180 1.00 28.75 184 ALA A N 1
ATOM 1449 C CA . ALA A 1 184 ? -57.270 3.961 11.214 1.00 28.75 184 ALA A CA 1
ATOM 1450 C C . ALA A 1 184 ? -56.433 4.465 12.399 1.00 28.75 184 ALA A C 1
ATOM 1452 O O . ALA A 1 184 ? -55.580 3.743 12.913 1.00 28.75 184 ALA A O 1
ATOM 1453 N N . ASP A 1 185 ? -56.670 5.722 12.772 1.00 33.06 185 ASP A N 1
ATOM 1454 C CA . ASP A 1 185 ? -56.202 6.338 14.006 1.00 33.06 185 ASP A CA 1
ATOM 1455 C C . ASP A 1 185 ? -56.743 5.563 15.211 1.00 33.06 185 ASP A C 1
ATOM 1457 O O . ASP A 1 185 ? -57.955 5.474 15.411 1.00 33.06 185 ASP A O 1
ATOM 1461 N N . THR A 1 186 ? -55.835 5.063 16.043 1.00 32.03 186 THR A N 1
ATOM 1462 C CA . THR A 1 186 ? -56.113 4.790 17.453 1.00 32.03 186 THR A CA 1
ATOM 1463 C C . THR A 1 186 ? -54.907 5.210 18.271 1.00 32.03 186 THR A C 1
ATOM 1465 O O . THR A 1 186 ? -53.820 4.648 18.172 1.00 32.03 186 THR A O 1
ATOM 1468 N N . ASP A 1 187 ? -55.158 6.253 19.044 1.00 36.69 187 ASP A N 1
ATOM 1469 C CA . ASP A 1 187 ? -54.361 6.811 20.117 1.00 36.69 187 ASP A CA 1
ATOM 1470 C C . ASP A 1 187 ? -54.108 5.733 21.190 1.00 36.69 187 ASP A C 1
ATOM 1472 O O . ASP A 1 187 ? -55.037 5.293 21.869 1.00 36.69 187 ASP A O 1
ATOM 1476 N N . SER A 1 188 ? -52.865 5.259 21.324 1.00 29.67 188 SER A N 1
ATOM 1477 C CA . SER A 1 188 ? -52.436 4.490 22.497 1.00 29.67 188 SER A CA 1
ATOM 1478 C C . SER A 1 188 ? -50.919 4.531 22.690 1.00 29.67 188 SER A C 1
ATOM 1480 O O . SER A 1 188 ? -50.163 3.999 21.884 1.00 29.67 188 SER A O 1
ATOM 1482 N N . CYS A 1 189 ? -50.532 5.153 23.804 1.00 28.98 189 CYS A N 1
ATOM 1483 C CA . CYS A 1 189 ? -49.369 4.914 24.659 1.00 28.98 189 CYS A CA 1
ATOM 1484 C C . CYS A 1 189 ? -48.000 4.636 24.012 1.00 28.98 189 CYS A C 1
ATOM 1486 O O . CYS A 1 189 ? -47.744 3.593 23.426 1.00 28.98 189 CYS A O 1
ATOM 1488 N N . ALA A 1 190 ? -47.073 5.557 24.291 1.00 35.03 190 ALA A N 1
ATOM 1489 C CA . ALA A 1 190 ? -45.638 5.450 24.075 1.00 35.03 190 ALA A CA 1
ATOM 1490 C C . ALA A 1 190 ? -45.039 4.127 24.600 1.00 35.03 190 ALA A C 1
ATOM 1492 O O . ALA A 1 190 ? -44.593 4.035 25.744 1.00 35.03 190 ALA A O 1
ATOM 1493 N N . GLU A 1 191 ? -44.965 3.115 23.738 1.00 31.73 191 GLU A N 1
ATOM 1494 C CA . GLU A 1 191 ? -44.027 2.009 23.887 1.00 31.73 191 GLU A CA 1
ATOM 1495 C C . GLU A 1 191 ? -42.664 2.462 23.361 1.00 31.73 191 GLU A C 1
ATOM 1497 O O . GLU A 1 191 ? -42.501 2.826 22.196 1.00 31.73 191 GLU A O 1
ATOM 1502 N N . GLY A 1 192 ? -41.669 2.492 24.250 1.00 36.75 192 GLY A N 1
ATOM 1503 C CA . GLY A 1 192 ? -40.309 2.906 23.927 1.00 36.75 192 GLY A CA 1
ATOM 1504 C C . GLY A 1 192 ? -39.675 1.988 22.885 1.00 36.75 192 GLY A C 1
ATOM 1505 O O . GLY A 1 192 ? -39.082 0.966 23.234 1.00 36.75 192 GLY A O 1
ATOM 1506 N N . SER A 1 193 ? -39.756 2.373 21.609 1.00 38.34 193 SER A N 1
ATOM 1507 C CA . SER A 1 193 ? -39.060 1.704 20.512 1.00 38.34 193 SER A CA 1
ATOM 1508 C C . SER A 1 193 ? -37.550 1.801 20.750 1.00 38.34 193 SER A C 1
ATOM 1510 O O . SER A 1 193 ? -36.923 2.834 20.499 1.00 38.34 193 SER A O 1
ATOM 1512 N N . ARG A 1 194 ? -36.942 0.740 21.289 1.00 56.16 194 ARG A N 1
ATOM 1513 C CA . ARG A 1 194 ? -35.483 0.663 21.412 1.00 56.16 194 ARG A CA 1
ATOM 1514 C C . ARG A 1 194 ? -34.881 0.633 20.011 1.00 56.16 194 ARG A C 1
ATOM 1516 O O . ARG A 1 194 ? -35.279 -0.175 19.177 1.00 56.16 194 ARG A O 1
ATOM 1523 N N . THR A 1 195 ? -33.919 1.519 19.770 1.00 63.50 195 THR A N 1
ATOM 1524 C CA . THR A 1 195 ? -33.235 1.641 18.484 1.00 63.50 195 THR A CA 1
ATOM 1525 C C . THR A 1 195 ? -32.566 0.315 18.088 1.00 63.50 195 THR A C 1
ATOM 1527 O O . THR A 1 195 ? -32.020 -0.383 18.954 1.00 63.50 195 THR A O 1
ATOM 1530 N N . PRO A 1 196 ? -32.618 -0.067 16.798 1.00 73.56 196 PRO A N 1
ATOM 1531 C CA . PRO A 1 196 ? -31.966 -1.277 16.311 1.00 73.56 196 PRO A CA 1
ATOM 1532 C C . PRO A 1 196 ? -30.453 -1.189 16.529 1.00 73.56 196 PRO A C 1
ATOM 1534 O O . PRO A 1 196 ? -29.850 -0.123 16.388 1.00 73.56 196 PRO A O 1
ATOM 1537 N N . LEU A 1 197 ? -29.831 -2.321 16.859 1.00 83.50 197 LEU A N 1
ATOM 1538 C CA . LEU A 1 197 ? -28.382 -2.412 17.004 1.00 83.50 197 LEU A CA 1
ATOM 1539 C C . LEU A 1 197 ? -27.772 -2.393 15.600 1.00 83.50 197 LEU A C 1
ATOM 1541 O O . LEU A 1 197 ? -27.830 -3.383 14.877 1.00 83.50 197 LEU A O 1
ATOM 1545 N N . LYS A 1 198 ? -27.219 -1.256 15.191 1.00 88.94 198 LYS A N 1
ATOM 1546 C CA . LYS A 1 198 ? -26.537 -1.107 13.901 1.00 88.94 198 LYS A CA 1
ATOM 1547 C C . LYS A 1 198 ? -25.082 -1.521 14.048 1.00 88.94 198 LYS A C 1
ATOM 1549 O O . LYS A 1 198 ? -24.435 -1.190 15.041 1.00 88.94 198 LYS A O 1
ATOM 1554 N N . SER A 1 199 ? -24.553 -2.308 13.123 1.00 91.38 199 SER A N 1
ATOM 1555 C CA . SER A 1 199 ? -23.149 -2.724 13.157 1.00 91.38 199 SER A CA 1
ATOM 1556 C C . SER A 1 199 ? -22.590 -2.860 11.753 1.00 91.38 199 SER A C 1
ATOM 1558 O O . SER A 1 199 ? -23.292 -3.268 10.826 1.00 91.38 199 SER A O 1
ATOM 1560 N N . SER A 1 200 ? -21.315 -2.532 11.584 1.00 93.19 200 SER A N 1
ATOM 1561 C CA . SER A 1 200 ? -20.634 -2.691 10.303 1.00 93.19 200 SER A CA 1
ATOM 1562 C C . SER A 1 200 ? -19.220 -3.223 10.469 1.00 93.19 200 SER A C 1
ATOM 1564 O O . SER A 1 200 ? -18.613 -3.076 11.528 1.00 93.19 200 SER A O 1
ATOM 1566 N N . ALA A 1 201 ? -18.715 -3.874 9.427 1.00 93.75 201 ALA A N 1
ATOM 1567 C CA . ALA A 1 201 ? -17.358 -4.388 9.347 1.00 93.75 201 ALA A CA 1
ATOM 1568 C C . ALA A 1 201 ? -16.725 -3.960 8.020 1.00 93.75 201 ALA A C 1
ATOM 1570 O O . ALA A 1 201 ? -17.335 -4.123 6.961 1.00 93.75 201 ALA A O 1
ATOM 1571 N N . LEU A 1 202 ? -15.501 -3.444 8.089 1.00 94.75 202 LEU A N 1
ATOM 1572 C CA . LEU A 1 202 ? -14.701 -3.004 6.955 1.00 94.75 202 LEU A CA 1
ATOM 1573 C C . LEU A 1 202 ? -13.324 -3.663 7.009 1.00 94.75 202 LEU A C 1
ATOM 1575 O O . LEU A 1 202 ? -12.661 -3.653 8.049 1.00 94.75 202 LEU A O 1
ATOM 1579 N N . TYR A 1 203 ? -12.895 -4.199 5.872 1.00 93.69 203 TYR A N 1
ATOM 1580 C CA . TYR A 1 203 ? -11.545 -4.703 5.655 1.00 93.69 203 TYR A CA 1
ATOM 1581 C C . TYR A 1 203 ? -11.029 -4.104 4.350 1.00 93.69 203 TYR A C 1
ATOM 1583 O O . TYR A 1 203 ? -11.682 -4.264 3.317 1.00 93.69 203 TYR A O 1
ATOM 1591 N N . MET A 1 204 ? -9.892 -3.409 4.384 1.00 93.38 204 MET A N 1
ATOM 1592 C CA . MET A 1 204 ? -9.386 -2.679 3.218 1.00 93.38 204 MET A CA 1
ATOM 1593 C C . MET A 1 204 ? -7.856 -2.700 3.147 1.00 93.38 204 MET A C 1
ATOM 1595 O O . MET A 1 204 ? -7.210 -2.435 4.162 1.00 93.38 204 MET A O 1
ATOM 1599 N N . PRO A 1 205 ? -7.253 -2.996 1.982 1.00 93.00 205 PRO A N 1
ATOM 1600 C CA . PRO A 1 205 ? -5.818 -2.855 1.797 1.00 93.00 205 PRO A CA 1
ATOM 1601 C C . PRO A 1 205 ? -5.431 -1.377 1.645 1.00 93.00 205 PRO A C 1
ATOM 1603 O O . PRO A 1 205 ? -6.190 -0.573 1.104 1.00 93.00 205 PRO A O 1
ATOM 1606 N N . PHE A 1 206 ? -4.242 -1.004 2.109 1.00 91.38 206 PHE A N 1
ATOM 1607 C CA . PHE A 1 206 ? -3.720 0.350 1.933 1.00 91.38 206 PHE A CA 1
ATOM 1608 C C . PHE A 1 206 ? -2.202 0.380 1.803 1.00 91.38 206 PHE A C 1
ATOM 1610 O O . PHE A 1 206 ? -1.506 -0.502 2.308 1.00 91.38 206 PHE A O 1
ATOM 1617 N N . PHE A 1 207 ? -1.688 1.405 1.125 1.00 90.69 207 PHE A N 1
ATOM 1618 C CA . PHE A 1 207 ? -0.254 1.576 0.934 1.00 90.69 207 PHE A CA 1
ATOM 1619 C C . PHE A 1 207 ? 0.400 2.190 2.166 1.00 90.69 207 PHE A C 1
ATOM 1621 O O . PHE A 1 207 ? -0.139 3.089 2.809 1.00 90.69 207 PHE A O 1
ATOM 1628 N N . SER A 1 208 ? 1.596 1.716 2.484 1.00 86.12 208 SER A N 1
ATOM 1629 C CA . SER A 1 208 ? 2.405 2.252 3.571 1.00 86.12 208 SER A CA 1
ATOM 1630 C C . SER A 1 208 ? 3.881 2.195 3.208 1.00 86.12 208 SER A C 1
ATOM 1632 O O . SER A 1 208 ? 4.354 1.217 2.636 1.00 86.12 208 SER A O 1
ATOM 1634 N N . PHE A 1 209 ? 4.619 3.241 3.565 1.00 83.25 209 PHE A N 1
ATOM 1635 C CA . PHE A 1 209 ? 6.075 3.230 3.474 1.00 83.25 209 PHE A CA 1
ATOM 1636 C C . PHE A 1 209 ? 6.672 2.547 4.699 1.00 83.25 209 PHE A C 1
ATOM 1638 O O . PHE A 1 209 ? 6.223 2.774 5.823 1.00 83.25 209 PHE A O 1
ATOM 1645 N N . SER A 1 210 ? 7.716 1.754 4.500 1.00 79.56 210 SER A N 1
ATOM 1646 C CA . SER A 1 210 ? 8.477 1.139 5.590 1.00 79.56 210 SER A CA 1
ATOM 1647 C C . SER A 1 210 ? 9.931 0.929 5.175 1.00 79.56 210 SER A C 1
ATOM 1649 O O . SER A 1 210 ? 10.266 1.085 4.002 1.00 79.56 210 SER A O 1
ATOM 1651 N N . LYS A 1 211 ? 10.786 0.563 6.130 1.00 79.25 211 LYS A N 1
ATOM 1652 C CA . LYS A 1 211 ? 12.135 0.072 5.846 1.00 79.25 211 LYS A CA 1
ATOM 1653 C C . LYS A 1 211 ? 12.096 -1.458 5.787 1.00 79.25 211 LYS A C 1
ATOM 1655 O O . LYS A 1 211 ? 11.524 -2.097 6.671 1.00 79.25 211 LYS A O 1
ATOM 1660 N N . TYR A 1 212 ? 12.663 -2.041 4.740 1.00 76.81 212 TYR A N 1
ATOM 1661 C CA . TYR A 1 212 ? 12.955 -3.469 4.668 1.00 76.81 212 TYR A CA 1
ATOM 1662 C C . TYR A 1 212 ? 14.351 -3.696 5.232 1.00 76.81 212 TYR A C 1
ATOM 1664 O O . TYR A 1 212 ? 15.272 -2.980 4.849 1.00 76.81 212 TYR A O 1
ATOM 1672 N N . HIS A 1 213 ? 14.500 -4.653 6.145 1.00 72.50 213 HIS A N 1
ATOM 1673 C CA . HIS A 1 213 ? 15.779 -4.976 6.778 1.00 72.50 213 HIS A CA 1
ATOM 1674 C C . HIS A 1 213 ? 16.318 -6.279 6.220 1.00 72.50 213 HIS A C 1
ATOM 1676 O O . HIS A 1 213 ? 15.581 -7.258 6.116 1.00 72.50 213 HIS A O 1
ATOM 1682 N N . GLU A 1 214 ? 17.625 -6.332 5.982 1.00 60.81 214 GLU A N 1
ATOM 1683 C CA . GLU A 1 214 ? 18.296 -7.562 5.557 1.00 60.81 214 GLU A CA 1
ATOM 1684 C C . GLU A 1 214 ? 18.168 -8.690 6.603 1.00 60.81 214 GLU A C 1
ATOM 1686 O O . GLU A 1 214 ? 18.283 -9.859 6.278 1.00 60.81 214 GLU A O 1
ATOM 1691 N N . ASN A 1 215 ? 17.824 -8.387 7.859 1.00 50.28 215 ASN A N 1
ATOM 1692 C CA . ASN A 1 215 ? 17.587 -9.404 8.890 1.00 50.28 215 ASN A CA 1
ATOM 1693 C C . ASN A 1 215 ? 16.182 -10.038 8.857 1.00 50.28 215 ASN A C 1
ATOM 1695 O O . ASN A 1 215 ? 16.035 -11.145 9.377 1.00 50.28 215 ASN A O 1
ATOM 1699 N N . GLU A 1 216 ? 15.180 -9.432 8.186 1.00 54.25 216 GLU A N 1
ATOM 1700 C CA . GLU A 1 216 ? 13.888 -10.110 7.922 1.00 54.25 216 GLU A CA 1
ATOM 1701 C C . GLU A 1 216 ? 14.090 -11.400 7.083 1.00 54.25 216 GLU A C 1
ATOM 1703 O O . GLU A 1 216 ? 13.232 -12.283 7.088 1.00 54.25 216 GLU A O 1
ATOM 1708 N N . ILE A 1 217 ? 15.263 -11.536 6.443 1.00 49.31 217 ILE A N 1
ATOM 1709 C CA . ILE A 1 217 ? 15.730 -12.646 5.594 1.00 49.31 217 ILE A CA 1
ATOM 1710 C C . ILE A 1 217 ? 16.095 -13.902 6.401 1.00 49.31 217 ILE A C 1
ATOM 1712 O O . ILE A 1 217 ? 15.908 -15.013 5.922 1.00 49.31 217 ILE A O 1
ATOM 1716 N N . SER A 1 218 ? 16.582 -13.756 7.639 1.00 39.22 218 SER A N 1
ATOM 1717 C CA . SER A 1 218 ? 17.090 -14.884 8.450 1.00 39.22 218 SER A CA 1
ATOM 1718 C C . SER A 1 218 ? 16.098 -15.416 9.490 1.00 39.22 218 SER A C 1
ATOM 1720 O O . SER A 1 218 ? 16.378 -16.391 10.183 1.00 39.22 218 SER A O 1
ATOM 1722 N N . GLU A 1 219 ? 14.940 -14.767 9.622 1.00 47.91 219 GLU A N 1
ATOM 1723 C CA . GLU A 1 219 ? 13.996 -14.995 10.723 1.00 47.91 219 GLU A CA 1
ATOM 1724 C C . GLU A 1 219 ? 12.831 -15.928 10.368 1.00 47.91 219 GLU A C 1
ATOM 1726 O O . GLU A 1 219 ? 12.152 -16.411 11.276 1.00 47.91 219 GLU A O 1
ATOM 1731 N N . ARG A 1 220 ? 12.597 -16.208 9.075 1.00 49.75 220 ARG A N 1
ATOM 1732 C CA . ARG A 1 220 ? 11.594 -17.198 8.630 1.00 49.75 220 ARG A CA 1
ATOM 1733 C C . ARG A 1 220 ? 12.170 -18.606 8.457 1.00 49.75 220 ARG A C 1
ATOM 1735 O O . ARG A 1 220 ? 11.424 -19.570 8.624 1.00 49.75 220 ARG A O 1
ATOM 1742 N N . ASP A 1 221 ? 13.477 -18.729 8.230 1.00 36.03 221 ASP A N 1
ATOM 1743 C CA . ASP A 1 221 ? 14.161 -20.019 8.147 1.00 36.03 221 ASP A CA 1
ATOM 1744 C C . ASP A 1 221 ? 14.621 -20.463 9.536 1.00 36.03 221 ASP A C 1
ATOM 1746 O O . ASP A 1 221 ? 15.330 -19.773 10.265 1.00 36.03 221 ASP A O 1
ATOM 1750 N N . SER A 1 222 ? 14.149 -21.628 9.953 1.00 41.12 222 SER A N 1
ATOM 1751 C CA . SER A 1 222 ? 14.191 -22.105 11.329 1.00 41.12 222 SER A CA 1
ATOM 1752 C C . SER A 1 222 ? 15.616 -22.272 11.879 1.00 41.12 222 SER A C 1
ATOM 1754 O O . SER A 1 222 ? 16.197 -23.349 11.772 1.00 41.12 222 SER A O 1
ATOM 1756 N N . ARG A 1 223 ? 16.159 -21.246 12.549 1.00 34.47 223 ARG A N 1
ATOM 1757 C CA . ARG A 1 223 ? 17.138 -21.353 13.652 1.00 34.47 223 ARG A CA 1
ATOM 1758 C C . ARG A 1 223 ? 17.263 -20.006 14.377 1.00 34.47 223 ARG A C 1
ATOM 1760 O O . ARG A 1 223 ? 17.482 -18.990 13.729 1.00 34.47 223 ARG A O 1
ATOM 1767 N N . PRO A 1 224 ? 17.177 -19.964 15.721 1.00 34.91 224 PRO A N 1
ATOM 1768 C CA . PRO A 1 224 ? 17.461 -18.749 16.471 1.00 34.91 224 PRO A CA 1
ATOM 1769 C C . PRO A 1 224 ? 18.960 -18.452 16.370 1.00 34.91 224 PRO A C 1
ATOM 1771 O O . PRO A 1 224 ? 19.762 -18.976 17.142 1.00 34.91 224 PRO A O 1
ATOM 1774 N N . SER A 1 225 ? 19.351 -17.632 15.401 1.00 36.38 225 SER A N 1
ATOM 1775 C CA . SER A 1 225 ? 20.718 -17.139 15.312 1.00 36.38 225 SER A CA 1
ATOM 1776 C C . SER A 1 225 ? 20.994 -16.243 16.518 1.00 36.38 225 SER A C 1
ATOM 1778 O O . SER A 1 225 ? 20.398 -15.183 16.698 1.00 36.38 225 SER A O 1
ATOM 1780 N N . SER A 1 226 ? 21.946 -16.663 17.347 1.00 37.81 226 SER A N 1
ATOM 1781 C CA . SER A 1 226 ? 22.511 -15.946 18.497 1.00 37.81 226 SER A CA 1
ATOM 1782 C C . SER A 1 226 ? 23.221 -14.625 18.139 1.00 37.81 226 SER A C 1
ATOM 1784 O O . SER A 1 226 ? 23.929 -14.057 18.970 1.00 37.81 226 SER A O 1
ATOM 1786 N N . ALA A 1 227 ? 23.053 -14.129 16.910 1.00 39.97 227 ALA A N 1
ATOM 1787 C CA . ALA A 1 227 ? 23.774 -12.996 16.337 1.00 39.97 227 ALA A CA 1
ATOM 1788 C C . ALA A 1 227 ? 23.247 -11.626 16.799 1.00 39.97 227 ALA A C 1
ATOM 1790 O O . ALA A 1 227 ? 23.973 -10.638 16.738 1.00 39.97 227 ALA A O 1
ATOM 1791 N N . LEU A 1 228 ? 22.035 -11.545 17.366 1.00 43.16 228 LEU A N 1
ATOM 1792 C CA . LEU A 1 228 ? 21.481 -10.270 17.849 1.00 43.16 228 LEU A CA 1
ATOM 1793 C C . LEU A 1 228 ? 22.217 -9.693 19.078 1.00 43.16 228 LEU A C 1
ATOM 1795 O O . LEU A 1 228 ? 21.896 -8.590 19.531 1.00 43.16 228 LEU A O 1
ATOM 1799 N N . ASN A 1 229 ? 23.195 -10.430 19.615 1.00 39.91 229 ASN A N 1
ATOM 1800 C CA . ASN A 1 229 ? 24.000 -10.042 20.768 1.00 39.91 229 ASN A CA 1
ATOM 1801 C C . ASN A 1 229 ? 25.396 -9.489 20.420 1.00 39.91 229 ASN A C 1
ATOM 1803 O O . ASN A 1 229 ? 26.051 -9.012 21.344 1.00 39.91 229 ASN A O 1
ATOM 1807 N N . SER A 1 230 ? 25.881 -9.531 19.166 1.00 40.41 230 SER A N 1
ATOM 1808 C CA . SER A 1 230 ? 27.327 -9.329 18.912 1.00 40.41 230 SER A CA 1
ATOM 1809 C C . SER A 1 230 ? 27.768 -8.072 18.157 1.00 40.41 230 SER A C 1
ATOM 1811 O O . SER A 1 230 ? 28.962 -7.956 17.899 1.00 40.41 230 SER A O 1
ATOM 1813 N N . VAL A 1 231 ? 26.903 -7.105 17.844 1.00 42.94 231 VAL A N 1
ATOM 1814 C CA . VAL A 1 231 ? 27.374 -5.821 17.284 1.00 42.94 231 VAL A CA 1
ATOM 1815 C C . VAL A 1 231 ? 26.688 -4.659 17.996 1.00 42.94 231 VAL A C 1
ATOM 1817 O O . VAL A 1 231 ? 25.638 -4.171 17.589 1.00 42.94 231 VAL A O 1
ATOM 1820 N N . LYS A 1 232 ? 27.285 -4.228 19.110 1.00 41.81 232 LYS A N 1
ATOM 1821 C CA . LYS A 1 232 ? 27.158 -2.837 19.550 1.00 41.81 232 LYS A CA 1
ATOM 1822 C C . LYS A 1 232 ? 28.167 -2.051 18.723 1.00 41.81 232 LYS A C 1
ATOM 1824 O O . LYS A 1 232 ? 29.340 -2.017 19.086 1.00 41.81 232 LYS A O 1
ATOM 1829 N N . SER A 1 233 ? 27.737 -1.480 17.601 1.00 45.50 233 SER A N 1
ATOM 1830 C CA . SER A 1 233 ? 28.549 -0.445 16.968 1.00 45.50 233 SER A CA 1
ATOM 1831 C C . SER A 1 233 ? 28.482 0.786 17.868 1.00 45.50 233 SER A C 1
ATOM 1833 O O . SER A 1 233 ? 27.407 1.228 18.268 1.00 45.50 233 SER A O 1
ATOM 1835 N N . THR A 1 234 ? 29.638 1.318 18.252 1.00 43.78 234 THR A N 1
ATOM 1836 C CA . THR A 1 234 ? 29.759 2.479 19.145 1.00 43.78 234 THR A CA 1
ATOM 1837 C C . THR A 1 234 ? 29.296 3.796 18.500 1.00 43.78 234 THR A C 1
ATOM 1839 O O . THR A 1 234 ? 29.371 4.828 19.155 1.00 43.78 234 THR A O 1
ATOM 1842 N N . ASN A 1 235 ? 28.793 3.756 17.257 1.00 49.25 235 ASN A N 1
ATOM 1843 C CA . ASN A 1 235 ? 28.351 4.901 16.451 1.00 49.25 235 ASN A CA 1
ATOM 1844 C C . ASN A 1 235 ? 26.902 4.771 15.915 1.00 49.25 235 ASN A C 1
ATOM 1846 O O . ASN A 1 235 ? 26.562 5.406 14.919 1.00 49.25 235 ASN A O 1
ATOM 1850 N N . GLU A 1 236 ? 26.041 3.948 16.523 1.00 53.09 236 GLU A N 1
ATOM 1851 C CA . GLU A 1 236 ? 24.639 3.812 16.075 1.00 53.09 236 GLU A CA 1
ATOM 1852 C C . GLU A 1 236 ? 23.836 5.098 16.320 1.00 53.09 236 GLU A C 1
ATOM 1854 O O . GLU A 1 236 ? 23.860 5.659 17.421 1.00 53.09 236 GLU A O 1
ATOM 1859 N N . ARG A 1 237 ? 23.103 5.566 15.298 1.00 61.06 237 ARG A N 1
ATOM 1860 C CA . ARG A 1 237 ? 22.193 6.712 15.448 1.00 61.06 237 ARG A CA 1
ATOM 1861 C C . ARG A 1 237 ? 21.055 6.340 16.419 1.00 61.06 237 ARG A C 1
ATOM 1863 O O . ARG A 1 237 ? 20.623 5.185 16.425 1.00 61.06 237 ARG A O 1
ATOM 1870 N N . PRO A 1 238 ? 20.518 7.289 17.212 1.00 60.59 238 PRO A N 1
ATOM 1871 C CA . PRO A 1 238 ? 19.418 7.023 18.148 1.00 60.59 238 PRO A CA 1
ATOM 1872 C C . PRO A 1 238 ? 18.209 6.314 17.514 1.00 60.59 238 PRO A C 1
ATOM 1874 O O . PRO A 1 238 ? 17.637 5.412 18.127 1.00 60.59 238 PRO A O 1
ATOM 1877 N N . ASP A 1 239 ? 17.877 6.663 16.271 1.00 60.06 239 ASP A N 1
ATOM 1878 C CA . ASP A 1 239 ? 16.735 6.106 15.536 1.00 60.06 239 ASP A CA 1
ATOM 1879 C C . ASP A 1 239 ? 16.926 4.612 15.210 1.00 60.06 239 ASP A C 1
ATOM 1881 O O . ASP A 1 239 ? 16.017 3.798 15.386 1.00 60.06 239 ASP A O 1
ATOM 1885 N N . GLU A 1 240 ? 18.148 4.204 14.856 1.00 64.69 240 GLU A N 1
ATOM 1886 C CA . GLU A 1 240 ? 18.491 2.804 14.560 1.00 64.69 240 GLU A CA 1
ATOM 1887 C C . GLU A 1 240 ? 18.410 1.915 15.811 1.00 64.69 240 GLU A C 1
ATOM 1889 O O . GLU A 1 240 ? 18.008 0.747 15.744 1.00 64.69 240 GLU A O 1
ATOM 1894 N N . MET A 1 241 ? 18.753 2.469 16.979 1.00 67.81 241 MET A N 1
ATOM 1895 C CA . MET A 1 241 ? 18.642 1.769 18.259 1.00 67.81 241 MET A CA 1
ATOM 1896 C C . MET A 1 241 ? 17.174 1.513 18.634 1.00 67.81 241 MET A C 1
ATOM 1898 O O . MET A 1 241 ? 16.828 0.402 19.052 1.00 67.81 241 MET A O 1
ATOM 1902 N N . ILE A 1 242 ? 16.309 2.519 18.460 1.00 66.94 242 ILE A N 1
ATOM 1903 C CA . ILE A 1 242 ? 14.862 2.418 18.712 1.00 66.94 242 ILE A CA 1
ATOM 1904 C C . ILE A 1 242 ? 14.237 1.372 17.782 1.00 66.94 242 ILE A C 1
ATOM 1906 O O . ILE A 1 242 ? 13.465 0.516 18.228 1.00 66.94 242 ILE A O 1
ATOM 1910 N N . GLU A 1 243 ? 14.611 1.397 16.504 1.00 66.00 243 GLU A N 1
ATOM 1911 C CA . GLU A 1 243 ? 14.140 0.457 15.489 1.00 66.00 243 GLU A CA 1
ATOM 1912 C C . GLU A 1 243 ? 14.522 -0.993 15.819 1.00 66.00 243 GLU A C 1
ATOM 1914 O O . GLU A 1 243 ? 13.672 -1.892 15.817 1.00 66.00 243 GLU A O 1
ATOM 1919 N N . ARG A 1 244 ? 15.770 -1.227 16.235 1.00 70.25 244 ARG A N 1
ATOM 1920 C CA . ARG A 1 244 ? 16.232 -2.552 16.672 1.00 70.25 244 ARG A CA 1
ATOM 1921 C C . ARG A 1 244 ? 15.492 -3.054 17.914 1.00 70.25 244 ARG A C 1
ATOM 1923 O O . ARG A 1 244 ? 15.176 -4.243 18.019 1.00 70.25 244 ARG A O 1
ATOM 1930 N N . GLU A 1 245 ? 15.215 -2.178 18.879 1.00 72.62 245 GLU A N 1
ATOM 1931 C CA . GLU A 1 245 ? 14.448 -2.542 20.073 1.00 72.62 245 GLU A CA 1
ATOM 1932 C C . GLU A 1 245 ? 12.994 -2.900 19.730 1.00 72.62 245 GLU A C 1
ATOM 1934 O O . GLU A 1 245 ? 12.442 -3.868 20.265 1.00 72.62 245 GLU A O 1
ATOM 1939 N N . TYR A 1 246 ? 12.381 -2.162 18.805 1.00 71.38 246 TYR A N 1
ATOM 1940 C CA . TYR A 1 246 ? 11.041 -2.454 18.310 1.00 71.38 246 TYR A CA 1
ATOM 1941 C C . TYR A 1 246 ? 10.976 -3.815 17.600 1.00 71.38 246 TYR A C 1
ATOM 1943 O O . TYR A 1 246 ? 10.108 -4.630 17.927 1.00 71.38 246 TYR A O 1
ATOM 1951 N N . LEU A 1 247 ? 11.928 -4.113 16.708 1.00 70.69 247 LEU A N 1
ATOM 1952 C CA . LEU A 1 247 ? 12.027 -5.416 16.035 1.00 70.69 247 LEU A CA 1
ATOM 1953 C C . LEU A 1 247 ? 12.137 -6.565 17.047 1.00 70.69 247 LEU A C 1
ATOM 1955 O O . LEU A 1 247 ? 11.390 -7.541 16.964 1.00 70.69 247 LEU A O 1
ATOM 1959 N N . ARG A 1 248 ? 12.960 -6.402 18.092 1.00 75.06 248 ARG A N 1
ATOM 1960 C CA . ARG A 1 248 ? 13.058 -7.366 19.205 1.00 75.06 248 ARG A CA 1
ATOM 1961 C C . ARG A 1 248 ? 11.723 -7.584 19.918 1.00 75.06 248 ARG A C 1
ATOM 1963 O O . ARG A 1 248 ? 11.368 -8.722 20.234 1.00 75.06 248 ARG A O 1
ATOM 1970 N N . LYS A 1 249 ? 10.974 -6.514 20.209 1.00 76.19 249 LYS A N 1
ATOM 1971 C CA . LYS A 1 249 ? 9.643 -6.607 20.844 1.00 76.19 249 LYS A CA 1
ATOM 1972 C C . LYS A 1 249 ? 8.644 -7.328 19.932 1.00 76.19 249 LYS A C 1
ATOM 1974 O O . LYS A 1 249 ? 7.902 -8.190 20.407 1.00 76.19 249 LYS A O 1
ATOM 1979 N N . ARG A 1 250 ? 8.669 -7.038 18.629 1.00 73.56 250 ARG A N 1
ATOM 1980 C CA . ARG A 1 250 ? 7.831 -7.684 17.607 1.00 73.56 250 ARG A CA 1
ATOM 1981 C C . ARG A 1 250 ? 8.145 -9.173 17.448 1.00 73.56 250 ARG A C 1
ATOM 1983 O O . ARG A 1 250 ? 7.223 -9.980 17.431 1.00 73.56 250 ARG A O 1
ATOM 1990 N N . GLN A 1 251 ? 9.414 -9.567 17.439 1.00 74.31 251 GLN A N 1
ATOM 1991 C CA . GLN A 1 251 ? 9.806 -10.982 17.413 1.00 74.31 251 GLN A CA 1
ATOM 1992 C C . GLN A 1 251 ? 9.320 -11.740 18.646 1.00 74.31 251 GLN A C 1
ATOM 1994 O O . GLN A 1 251 ? 8.795 -12.846 18.533 1.00 74.31 251 GLN A O 1
ATOM 1999 N N . LYS A 1 252 ? 9.445 -11.139 19.839 1.00 78.25 252 LYS A N 1
ATOM 2000 C CA . LYS A 1 252 ? 8.905 -11.735 21.071 1.00 78.25 252 LYS A CA 1
ATOM 2001 C C . LYS A 1 252 ? 7.398 -11.966 20.968 1.00 78.25 252 LYS A C 1
ATOM 2003 O O . LYS A 1 252 ? 6.918 -12.994 21.435 1.00 78.25 252 LYS A O 1
ATOM 2008 N N . LEU A 1 253 ? 6.668 -11.036 20.350 1.00 75.75 253 LEU A N 1
ATOM 2009 C CA . LEU A 1 253 ? 5.241 -11.194 20.077 1.00 75.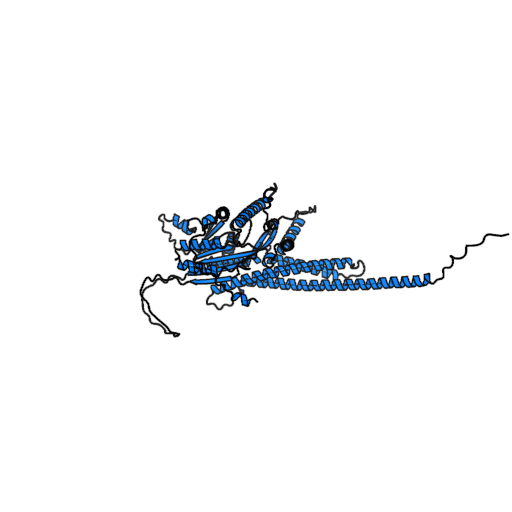75 253 LEU A CA 1
ATOM 2010 C C . LEU A 1 253 ? 4.970 -12.342 19.104 1.00 75.75 253 LEU A C 1
ATOM 2012 O O . LEU A 1 253 ? 4.152 -13.202 19.412 1.00 75.75 253 LEU A O 1
ATOM 2016 N N . PHE A 1 254 ? 5.657 -12.378 17.962 1.00 74.44 254 PHE A N 1
ATOM 2017 C CA . PHE A 1 254 ? 5.479 -13.439 16.969 1.00 74.44 254 PHE A CA 1
ATOM 2018 C C . PHE A 1 254 ? 5.776 -14.814 17.560 1.00 74.44 254 PHE A C 1
ATOM 2020 O O . PHE A 1 254 ? 4.990 -15.734 17.380 1.00 74.44 254 PHE A O 1
ATOM 2027 N N . LYS A 1 255 ? 6.823 -14.928 18.380 1.00 78.38 255 LYS A N 1
ATOM 2028 C CA . LYS A 1 255 ? 7.136 -16.156 19.115 1.00 78.38 255 LYS A CA 1
ATOM 2029 C C . LYS A 1 255 ? 6.063 -16.525 20.143 1.00 78.38 255 LYS A C 1
ATOM 2031 O O . LYS A 1 255 ? 5.708 -17.691 20.269 1.00 78.38 255 LYS A O 1
ATOM 2036 N N . ALA A 1 256 ? 5.523 -15.552 20.881 1.00 77.00 256 ALA A N 1
ATOM 2037 C CA . ALA A 1 256 ? 4.445 -15.801 21.843 1.00 77.00 256 ALA A CA 1
ATOM 2038 C C . ALA A 1 256 ? 3.145 -16.283 21.172 1.00 77.00 256 ALA A C 1
ATOM 2040 O O . ALA A 1 256 ? 2.319 -16.929 21.817 1.00 77.00 256 ALA A O 1
ATOM 2041 N N . TYR A 1 257 ? 2.985 -15.980 19.884 1.00 72.19 257 TYR A N 1
ATOM 2042 C CA . TYR A 1 257 ? 1.805 -16.266 19.081 1.00 72.19 257 TYR A CA 1
ATOM 2043 C C . TYR A 1 257 ? 2.121 -17.113 17.842 1.00 72.19 257 TYR A C 1
ATOM 2045 O O . TYR A 1 257 ? 1.377 -17.064 16.875 1.00 72.19 257 TYR A O 1
ATOM 2053 N N . GLU A 1 258 ? 3.171 -17.935 17.883 1.00 72.19 258 GLU A N 1
ATOM 2054 C CA . GLU A 1 258 ? 3.637 -18.745 16.742 1.00 72.19 258 GLU A CA 1
ATOM 2055 C C . GLU A 1 258 ? 2.546 -19.674 16.181 1.00 72.19 258 GLU A C 1
ATOM 2057 O O . GLU A 1 258 ? 2.478 -19.937 14.986 1.00 72.19 258 GLU A O 1
ATOM 2062 N N . LYS A 1 259 ? 1.643 -20.137 17.052 1.00 71.44 259 LYS A N 1
ATOM 2063 C CA . LYS A 1 259 ? 0.500 -20.991 16.691 1.00 71.44 259 LYS A CA 1
ATOM 2064 C C . LYS A 1 259 ? -0.732 -20.213 16.216 1.00 71.44 259 LYS A C 1
ATOM 2066 O O . LYS A 1 259 ? -1.722 -20.832 15.839 1.00 71.44 259 LYS A O 1
ATOM 2071 N N . ALA A 1 260 ? -0.712 -18.887 16.303 1.00 70.31 260 ALA A N 1
ATOM 2072 C CA . ALA A 1 260 ? -1.831 -18.020 15.965 1.00 70.31 260 ALA A CA 1
ATOM 2073 C C . ALA A 1 260 ? -1.552 -17.253 14.670 1.00 70.31 260 ALA A C 1
ATOM 2075 O O . ALA A 1 260 ? -0.415 -16.941 14.327 1.00 70.31 260 ALA A O 1
ATOM 2076 N N . VAL A 1 261 ? -2.622 -16.909 13.956 1.00 70.00 261 VAL A N 1
ATOM 2077 C CA . VAL A 1 261 ? -2.510 -16.124 12.727 1.00 70.00 261 VAL A CA 1
ATOM 2078 C C . VAL A 1 261 ? -2.244 -14.667 13.072 1.00 70.00 261 VAL A C 1
ATOM 2080 O O . VAL A 1 261 ? -3.077 -14.011 13.701 1.00 70.00 261 VAL A O 1
ATOM 2083 N N . ILE A 1 262 ? -1.098 -14.156 12.628 1.00 71.25 262 ILE A N 1
ATOM 2084 C CA . ILE A 1 262 ? -0.754 -12.741 12.725 1.00 71.25 262 ILE A CA 1
ATOM 2085 C C . ILE A 1 262 ? -0.659 -12.186 11.312 1.00 71.25 262 ILE A C 1
ATOM 2087 O O . ILE A 1 262 ? 0.176 -12.619 10.520 1.00 71.25 262 ILE A O 1
ATOM 2091 N N . HIS A 1 263 ? -1.513 -11.220 10.992 1.00 75.62 263 HIS A N 1
ATOM 2092 C CA . HIS A 1 263 ? -1.455 -10.556 9.697 1.00 75.62 263 HIS A CA 1
ATOM 2093 C C . HIS A 1 263 ? -0.384 -9.457 9.721 1.00 75.62 263 HIS A C 1
ATOM 2095 O O . HIS A 1 263 ? -0.428 -8.547 10.554 1.00 75.62 263 HIS A O 1
ATOM 2101 N N . GLY A 1 264 ? 0.584 -9.550 8.811 1.00 73.50 264 GLY A N 1
ATOM 2102 C CA . GLY A 1 264 ? 1.596 -8.520 8.575 1.00 73.50 264 GLY A CA 1
ATOM 2103 C C . GLY A 1 264 ? 1.250 -7.628 7.383 1.00 73.50 264 GLY A C 1
ATOM 2104 O O . GLY A 1 264 ? 0.255 -7.848 6.693 1.00 73.50 264 GLY A O 1
ATOM 2105 N N . SER A 1 265 ? 2.075 -6.612 7.143 1.00 80.00 265 SER A N 1
ATOM 2106 C CA . SER A 1 265 ? 2.099 -5.887 5.876 1.00 80.00 265 SER A CA 1
ATOM 2107 C C . SER A 1 265 ? 3.120 -6.531 4.933 1.00 80.00 265 SER A C 1
ATOM 2109 O O . SER A 1 265 ? 4.300 -6.676 5.279 1.00 80.00 265 SER A O 1
ATOM 2111 N N . SER A 1 266 ? 2.664 -6.930 3.749 1.00 83.81 266 SER A N 1
ATOM 2112 C CA . SER A 1 266 ? 3.521 -7.530 2.721 1.00 83.81 266 SER A CA 1
ATOM 2113 C C . SER A 1 266 ? 4.167 -6.433 1.878 1.00 83.81 266 SER A C 1
ATOM 2115 O O . SER A 1 266 ? 3.491 -5.447 1.577 1.00 83.81 266 SER A O 1
ATOM 2117 N N . PRO A 1 267 ? 5.441 -6.560 1.480 1.00 88.56 267 PRO A N 1
ATOM 2118 C CA . PRO A 1 267 ? 5.994 -5.798 0.360 1.00 88.56 267 PRO A CA 1
ATOM 2119 C C . PRO A 1 267 ? 5.141 -5.933 -0.907 1.00 88.56 267 PRO A C 1
ATOM 2121 O O . PRO A 1 267 ? 4.328 -6.854 -1.009 1.00 88.56 267 PRO A O 1
ATOM 2124 N N . LEU A 1 268 ? 5.303 -5.004 -1.850 1.00 89.62 268 LEU A N 1
ATOM 2125 C CA . LEU A 1 268 ? 4.475 -4.934 -3.056 1.00 89.62 268 LEU A CA 1
ATOM 2126 C C . LEU A 1 268 ? 4.499 -6.248 -3.858 1.00 89.62 268 LEU A C 1
ATOM 2128 O O . LEU A 1 268 ? 3.441 -6.812 -4.126 1.00 89.62 268 LEU A O 1
ATOM 2132 N N . ASP A 1 269 ? 5.682 -6.794 -4.139 1.00 86.94 269 ASP A N 1
ATOM 2133 C CA . ASP A 1 269 ? 5.828 -8.067 -4.853 1.00 86.94 269 ASP A CA 1
ATOM 2134 C C . ASP A 1 269 ? 5.265 -9.256 -4.076 1.00 86.94 269 ASP A C 1
ATOM 2136 O O . ASP A 1 269 ? 4.531 -10.064 -4.634 1.00 86.94 269 ASP A O 1
ATOM 2140 N N . GLU A 1 270 ? 5.534 -9.341 -2.771 1.00 86.19 270 GLU A N 1
ATOM 2141 C CA . GLU A 1 270 ? 4.992 -10.394 -1.893 1.00 86.19 270 GLU A CA 1
ATOM 2142 C C . GLU A 1 270 ? 3.466 -10.336 -1.734 1.00 86.19 270 GLU A C 1
ATOM 2144 O O . GLU A 1 270 ? 2.857 -11.293 -1.255 1.00 86.19 270 GLU A O 1
ATOM 2149 N N . TYR A 1 271 ? 2.831 -9.213 -2.075 1.00 85.94 271 TYR A N 1
ATOM 2150 C CA . TYR A 1 271 ? 1.375 -9.117 -2.099 1.00 85.94 271 TYR A CA 1
ATOM 2151 C C . TYR A 1 271 ? 0.771 -9.815 -3.327 1.00 85.94 271 TYR A C 1
ATOM 2153 O O . TYR A 1 271 ? -0.325 -10.367 -3.230 1.00 85.94 271 TYR A O 1
ATOM 2161 N N . GLN A 1 272 ? 1.475 -9.804 -4.462 1.00 84.69 272 GLN A N 1
ATOM 2162 C CA . GLN A 1 272 ? 0.995 -10.351 -5.733 1.00 84.69 272 GLN A CA 1
ATOM 2163 C C . GLN A 1 272 ? 1.539 -11.755 -6.024 1.00 84.69 272 GLN A C 1
ATOM 2165 O O . GLN A 1 272 ? 0.820 -12.592 -6.573 1.00 84.69 272 GLN A O 1
ATOM 2170 N N . TYR A 1 273 ? 2.801 -12.006 -5.683 1.00 82.88 273 TYR A N 1
ATOM 2171 C CA . TYR A 1 273 ? 3.514 -13.239 -5.984 1.00 82.88 273 TYR A CA 1
ATOM 2172 C C . TYR A 1 273 ? 3.670 -14.101 -4.735 1.00 82.88 273 TYR A C 1
ATOM 2174 O O . TYR A 1 273 ? 3.980 -13.623 -3.642 1.00 82.88 273 TYR A O 1
ATOM 2182 N N . HIS A 1 274 ? 3.466 -15.404 -4.915 1.00 79.75 274 HIS A N 1
ATOM 2183 C CA . HIS A 1 274 ? 3.745 -16.399 -3.893 1.00 79.75 274 HIS A CA 1
ATOM 2184 C C . HIS A 1 274 ? 5.174 -16.906 -4.069 1.00 79.75 274 HIS A C 1
ATOM 2186 O O . HIS A 1 274 ? 5.538 -17.361 -5.150 1.00 79.75 274 HIS A O 1
ATOM 2192 N N . PHE A 1 275 ? 5.961 -16.813 -2.999 1.00 78.88 275 PHE A N 1
ATOM 2193 C CA . PHE A 1 275 ? 7.329 -17.314 -2.948 1.00 78.88 275 PHE A CA 1
ATOM 2194 C C . PHE A 1 275 ? 7.360 -18.568 -2.085 1.00 78.88 275 PHE A C 1
ATOM 2196 O O . PHE A 1 275 ? 6.884 -18.547 -0.945 1.00 78.88 275 PHE A O 1
ATOM 2203 N N . ASP A 1 276 ? 7.928 -19.639 -2.625 1.00 77.50 276 ASP A N 1
ATOM 2204 C CA . ASP A 1 276 ? 8.134 -20.869 -1.875 1.00 77.50 276 ASP A CA 1
ATOM 2205 C C . ASP A 1 276 ? 9.267 -20.704 -0.847 1.00 77.50 276 ASP A C 1
ATOM 2207 O O . ASP A 1 276 ? 10.048 -19.750 -0.867 1.00 77.50 276 ASP A O 1
ATOM 2211 N N . GLY A 1 277 ? 9.341 -21.635 0.106 1.00 74.94 277 GLY A N 1
ATOM 2212 C CA . GLY A 1 277 ? 10.342 -21.621 1.180 1.00 74.94 277 GLY A CA 1
ATOM 2213 C C . GLY A 1 277 ? 11.736 -22.097 0.761 1.00 74.94 277 GLY A C 1
ATOM 2214 O O . GLY A 1 277 ? 12.564 -22.378 1.623 1.00 74.94 277 GLY A O 1
ATOM 2215 N N . ASP A 1 278 ? 11.994 -22.273 -0.533 1.00 83.06 278 ASP A N 1
ATOM 2216 C CA . ASP A 1 278 ? 13.302 -22.684 -1.024 1.00 83.06 278 ASP A CA 1
ATOM 2217 C C . ASP A 1 278 ? 14.271 -21.489 -1.158 1.00 83.06 278 ASP A C 1
ATOM 2219 O O . ASP A 1 278 ? 13.901 -20.308 -1.116 1.00 83.06 278 ASP A O 1
ATOM 2223 N N . ALA A 1 279 ? 15.560 -21.807 -1.289 1.00 84.31 279 ALA A N 1
ATOM 2224 C CA . ALA A 1 279 ? 16.622 -20.807 -1.330 1.00 84.31 279 ALA A CA 1
ATOM 2225 C C . ALA A 1 279 ? 16.621 -19.962 -2.616 1.00 84.31 279 ALA A C 1
ATOM 2227 O O . ALA A 1 279 ? 17.184 -18.869 -2.616 1.00 84.31 279 ALA A O 1
ATOM 2228 N N . GLU A 1 280 ? 16.046 -20.458 -3.712 1.00 86.12 280 GLU A N 1
ATOM 2229 C CA . GLU A 1 280 ? 15.953 -19.738 -4.983 1.00 86.12 280 GLU A CA 1
ATOM 2230 C C . GLU A 1 280 ? 14.790 -18.743 -4.941 1.00 86.12 280 GLU A C 1
ATOM 2232 O O . GLU A 1 280 ? 15.003 -17.554 -5.170 1.00 86.12 280 GLU A O 1
ATOM 2237 N N . SER A 1 281 ? 13.615 -19.188 -4.495 1.00 84.12 281 SER A N 1
ATOM 2238 C CA . SER A 1 281 ? 12.439 -18.357 -4.224 1.00 84.12 281 SER A CA 1
ATOM 2239 C C . SER A 1 281 ? 12.736 -17.235 -3.228 1.00 84.12 281 SER A C 1
ATOM 2241 O O . SER A 1 281 ? 12.305 -16.098 -3.417 1.00 84.12 281 SER A O 1
ATOM 2243 N N . SER A 1 282 ? 13.530 -17.512 -2.190 1.00 81.69 282 SER A N 1
ATOM 2244 C CA . SER A 1 282 ? 13.956 -16.481 -1.233 1.00 81.69 282 SER A CA 1
ATOM 2245 C C . SER A 1 282 ? 14.875 -15.434 -1.869 1.00 81.69 282 SER A C 1
ATOM 2247 O O . SER A 1 282 ? 14.722 -14.244 -1.598 1.00 81.69 282 SER A O 1
ATOM 2249 N N . LYS A 1 283 ? 15.793 -15.850 -2.753 1.00 85.12 283 LYS A N 1
ATOM 2250 C CA . LYS A 1 283 ? 16.654 -14.920 -3.499 1.00 85.12 283 LYS A CA 1
ATOM 2251 C C . LYS A 1 283 ? 15.860 -14.083 -4.498 1.00 85.12 283 LYS A C 1
ATOM 2253 O O . LYS A 1 283 ? 16.130 -12.890 -4.600 1.00 85.12 283 LYS A O 1
ATOM 2258 N N . ASP A 1 284 ? 14.894 -14.677 -5.201 1.00 85.12 284 ASP A N 1
ATOM 2259 C CA . ASP A 1 284 ? 14.021 -13.945 -6.128 1.00 85.12 284 ASP A CA 1
ATOM 2260 C C . ASP A 1 284 ? 13.173 -12.909 -5.382 1.00 85.12 284 ASP A C 1
ATOM 2262 O O . ASP A 1 284 ? 13.178 -11.730 -5.737 1.00 85.12 284 ASP A O 1
ATOM 2266 N N . ARG A 1 285 ? 12.540 -13.313 -4.272 1.00 85.69 285 ARG A N 1
ATOM 2267 C CA . ARG A 1 285 ? 11.799 -12.413 -3.376 1.00 85.69 285 ARG A CA 1
ATOM 2268 C C . ARG A 1 285 ? 12.643 -11.215 -2.956 1.00 85.69 285 ARG A C 1
ATOM 2270 O O . ARG A 1 285 ? 12.202 -10.072 -3.058 1.00 85.69 285 ARG A O 1
ATOM 2277 N N . ASP A 1 286 ? 13.855 -11.470 -2.470 1.00 83.94 286 ASP A N 1
ATOM 2278 C CA . ASP A 1 286 ? 14.732 -10.413 -1.973 1.00 83.94 286 ASP A CA 1
ATOM 2279 C C . ASP A 1 286 ? 15.243 -9.523 -3.113 1.00 83.94 286 ASP A C 1
ATOM 2281 O O . ASP A 1 286 ? 15.343 -8.308 -2.937 1.00 83.94 286 ASP A O 1
ATOM 2285 N N . SER A 1 287 ? 15.515 -10.097 -4.289 1.00 86.75 287 SER A N 1
ATOM 2286 C CA . SER A 1 287 ? 15.870 -9.345 -5.493 1.00 86.75 287 SER A CA 1
ATOM 2287 C C . SER A 1 287 ? 14.753 -8.378 -5.886 1.00 86.75 287 SER A C 1
ATOM 2289 O O . SER A 1 287 ? 15.016 -7.186 -6.034 1.00 86.75 287 SER A O 1
ATOM 2291 N N . ARG A 1 288 ? 13.505 -8.858 -5.957 1.00 88.00 288 ARG A N 1
ATOM 2292 C CA . ARG A 1 288 ? 12.315 -8.048 -6.274 1.00 88.00 288 ARG A CA 1
ATOM 2293 C C . ARG A 1 288 ? 12.072 -6.945 -5.244 1.00 88.00 288 ARG A C 1
ATOM 2295 O O . ARG A 1 288 ? 11.970 -5.769 -5.582 1.00 88.00 288 ARG A O 1
ATOM 2302 N N . ASN A 1 289 ? 12.129 -7.288 -3.957 1.00 88.00 289 ASN A N 1
ATOM 2303 C CA . ASN A 1 289 ? 11.990 -6.312 -2.873 1.00 88.00 289 ASN A CA 1
ATOM 2304 C C . ASN A 1 289 ? 13.096 -5.237 -2.878 1.00 88.00 289 ASN A C 1
ATOM 2306 O O . ASN A 1 289 ? 12.868 -4.126 -2.395 1.00 88.00 289 ASN A O 1
ATOM 2310 N N . ARG A 1 290 ? 14.302 -5.548 -3.378 1.00 86.81 290 ARG A N 1
ATOM 2311 C CA . ARG A 1 290 ? 15.404 -4.579 -3.558 1.00 86.81 290 ARG A CA 1
ATOM 2312 C C . ARG A 1 290 ? 15.243 -3.742 -4.824 1.00 86.81 290 ARG A C 1
ATOM 2314 O O . ARG A 1 290 ? 15.716 -2.604 -4.851 1.00 86.81 290 ARG A O 1
ATOM 2321 N N . SER A 1 291 ? 14.623 -4.297 -5.862 1.00 88.62 291 SER A N 1
ATOM 2322 C CA . SER A 1 291 ? 14.450 -3.630 -7.149 1.00 88.62 291 SER A CA 1
ATOM 2323 C C . SER A 1 291 ? 13.206 -2.758 -7.240 1.00 88.62 291 SER A C 1
ATOM 2325 O O . SER A 1 291 ? 13.101 -2.063 -8.244 1.00 88.62 291 SER A O 1
ATOM 2327 N N . GLN A 1 292 ? 12.358 -2.706 -6.198 1.00 92.81 292 GLN A N 1
ATOM 2328 C CA . GLN A 1 292 ? 11.138 -1.892 -6.206 1.00 92.81 292 GLN A CA 1
ATOM 2329 C C . GLN A 1 292 ? 11.359 -0.490 -6.800 1.00 92.81 292 GLN A C 1
ATOM 2331 O O . GLN A 1 292 ? 12.310 0.215 -6.423 1.00 92.81 292 GLN A O 1
ATOM 2336 N N . VAL A 1 293 ? 10.452 -0.032 -7.668 1.00 93.19 293 VAL A N 1
ATOM 2337 C CA . VAL A 1 293 ? 10.539 1.264 -8.371 1.00 93.19 293 VAL A CA 1
ATOM 2338 C C . VAL A 1 293 ? 10.787 2.411 -7.394 1.00 93.19 293 VAL A C 1
ATOM 2340 O O . VAL A 1 293 ? 11.649 3.269 -7.615 1.00 93.19 293 VAL A O 1
ATOM 2343 N N . VAL A 1 294 ? 10.081 2.407 -6.264 1.00 90.81 294 VAL A N 1
ATOM 2344 C CA . VAL A 1 294 ? 10.237 3.411 -5.205 1.00 90.81 294 VAL A CA 1
ATOM 2345 C C . VAL A 1 294 ? 11.607 3.349 -4.538 1.00 90.81 294 VAL A C 1
ATOM 2347 O O . VAL A 1 294 ? 12.227 4.394 -4.319 1.00 90.81 294 VAL A O 1
ATOM 2350 N N . THR A 1 295 ? 12.117 2.151 -4.256 1.00 89.88 295 THR A N 1
ATOM 2351 C CA . THR A 1 295 ? 13.457 1.959 -3.690 1.00 89.88 295 THR A CA 1
ATOM 2352 C C . THR A 1 295 ? 14.524 2.499 -4.633 1.00 89.88 295 THR A C 1
ATOM 2354 O O . THR A 1 295 ? 15.424 3.233 -4.207 1.00 89.88 295 THR A O 1
ATOM 2357 N N . ARG A 1 296 ? 14.399 2.204 -5.932 1.00 89.31 296 ARG A N 1
ATOM 2358 C CA . ARG A 1 296 ? 15.299 2.712 -6.971 1.00 89.31 296 ARG A CA 1
ATOM 2359 C C . ARG A 1 296 ? 15.226 4.230 -7.085 1.00 89.31 296 ARG A C 1
ATOM 2361 O O . ARG A 1 296 ? 16.271 4.877 -7.129 1.00 89.31 296 ARG A O 1
ATOM 2368 N N . CYS A 1 297 ? 14.021 4.799 -7.093 1.00 87.75 297 CYS A N 1
ATOM 2369 C CA . CYS A 1 297 ? 13.798 6.242 -7.163 1.00 87.75 297 CYS A CA 1
ATOM 2370 C C . CYS A 1 297 ? 14.457 6.966 -5.976 1.00 87.75 297 CYS A C 1
ATOM 2372 O O . CYS A 1 297 ? 15.274 7.865 -6.183 1.00 87.75 297 CYS A O 1
ATOM 2374 N N . ILE A 1 298 ? 14.206 6.515 -4.739 1.00 85.44 298 ILE A N 1
ATOM 2375 C CA . ILE A 1 298 ? 14.818 7.093 -3.528 1.00 85.44 298 ILE A CA 1
ATOM 2376 C C . ILE A 1 298 ? 16.336 6.967 -3.572 1.00 85.44 298 ILE A C 1
ATOM 2378 O O . ILE A 1 298 ? 17.046 7.936 -3.312 1.00 85.44 298 ILE A O 1
ATOM 2382 N N . THR A 1 299 ? 16.847 5.786 -3.915 1.00 84.19 299 THR A N 1
ATOM 2383 C CA . THR A 1 299 ? 18.291 5.548 -3.972 1.00 84.19 299 THR A CA 1
ATOM 2384 C C . THR A 1 299 ? 18.961 6.455 -5.007 1.00 84.19 299 THR A C 1
ATOM 2386 O O . THR A 1 299 ? 19.995 7.056 -4.717 1.00 84.19 299 THR A O 1
ATOM 2389 N N . LYS A 1 300 ? 18.359 6.621 -6.193 1.00 84.25 300 LYS A N 1
ATOM 2390 C CA . LYS A 1 300 ? 18.842 7.548 -7.229 1.00 84.25 300 LYS A CA 1
ATOM 2391 C C . LYS A 1 300 ? 18.816 9.001 -6.747 1.00 84.25 300 LYS A C 1
ATOM 2393 O O . LYS A 1 300 ? 19.797 9.712 -6.956 1.00 84.25 300 LYS A O 1
ATOM 2398 N N . LEU A 1 301 ? 17.734 9.434 -6.098 1.00 80.88 301 LEU A N 1
ATOM 2399 C CA . LEU A 1 301 ? 17.615 10.786 -5.544 1.00 80.88 301 LEU A CA 1
ATOM 2400 C C . LEU A 1 301 ? 18.697 11.048 -4.492 1.00 80.88 301 LEU A C 1
ATOM 2402 O O . LEU A 1 301 ? 19.452 12.005 -4.632 1.00 80.88 301 LEU A O 1
ATOM 2406 N N . ARG A 1 302 ? 18.863 10.147 -3.517 1.00 80.12 302 ARG A N 1
ATOM 2407 C CA . ARG A 1 302 ? 19.905 10.258 -2.482 1.00 80.12 302 ARG A CA 1
ATOM 2408 C C . ARG A 1 302 ? 21.312 10.333 -3.070 1.00 80.12 302 ARG A C 1
ATOM 2410 O O . ARG A 1 302 ? 22.103 11.156 -2.626 1.00 80.12 302 ARG A O 1
ATOM 2417 N N . ARG A 1 303 ? 21.613 9.533 -4.100 1.00 79.06 303 ARG A N 1
ATOM 2418 C CA . ARG A 1 303 ? 22.905 9.612 -4.804 1.00 79.06 303 ARG A CA 1
ATOM 2419 C C . ARG A 1 303 ? 23.113 10.981 -5.450 1.00 79.06 303 ARG A C 1
ATOM 2421 O O . ARG A 1 303 ? 24.151 11.587 -5.225 1.00 79.06 303 ARG A O 1
ATOM 2428 N N . ARG A 1 304 ? 22.124 11.489 -6.201 1.00 76.69 304 ARG A N 1
ATOM 2429 C CA . ARG A 1 304 ? 22.199 12.807 -6.868 1.00 76.69 304 ARG A CA 1
ATOM 2430 C C . ARG A 1 304 ? 22.423 13.953 -5.877 1.00 76.69 304 ARG A C 1
ATOM 2432 O O . ARG A 1 304 ? 23.103 14.918 -6.216 1.00 76.69 304 ARG A O 1
ATOM 2439 N N . LEU A 1 305 ? 21.841 13.847 -4.687 1.00 70.38 305 LEU A N 1
ATOM 2440 C CA . LEU A 1 305 ? 22.002 14.817 -3.609 1.00 70.38 305 LEU A CA 1
ATOM 2441 C C . LEU A 1 305 ? 23.419 14.778 -3.018 1.00 70.38 305 LEU A C 1
ATOM 2443 O O . LEU A 1 305 ? 24.104 15.796 -2.991 1.00 70.38 305 LEU A O 1
ATOM 2447 N N . GLN A 1 306 ? 23.930 13.586 -2.703 1.00 67.88 306 GLN A N 1
ATOM 2448 C CA . GLN A 1 306 ? 25.294 13.415 -2.187 1.00 67.88 306 GLN A CA 1
ATOM 2449 C C . GLN A 1 306 ? 26.379 13.878 -3.176 1.00 67.88 306 GLN A C 1
ATOM 2451 O O . GLN A 1 306 ? 27.394 14.435 -2.759 1.00 67.88 306 GLN A O 1
ATOM 2456 N N . THR A 1 307 ? 26.170 13.712 -4.491 1.00 60.53 307 THR A N 1
ATOM 2457 C CA . THR A 1 307 ? 27.136 14.167 -5.514 1.00 60.53 307 THR A CA 1
ATOM 2458 C C . THR A 1 307 ? 27.266 15.696 -5.581 1.00 60.53 307 THR A C 1
ATOM 2460 O O . THR A 1 307 ? 28.279 16.197 -6.061 1.00 60.53 307 THR A O 1
ATOM 2463 N N . LYS A 1 308 ? 26.276 16.463 -5.099 1.00 56.00 308 LYS A N 1
ATOM 2464 C CA . LYS A 1 308 ? 26.369 17.933 -5.036 1.00 56.00 308 LYS A CA 1
ATOM 2465 C C . LYS A 1 308 ? 27.189 18.435 -3.846 1.00 56.00 308 LYS A C 1
ATOM 2467 O O . LYS A 1 308 ? 27.704 19.547 -3.913 1.00 56.00 308 LYS A O 1
ATOM 2472 N N . GLU A 1 309 ? 27.324 17.636 -2.789 1.00 55.09 309 GLU A N 1
ATOM 2473 C CA . GLU A 1 309 ? 27.996 18.041 -1.547 1.00 55.09 309 GLU A CA 1
ATOM 2474 C C . GLU A 1 309 ? 29.456 17.572 -1.438 1.00 55.09 309 GLU A C 1
ATOM 2476 O O . GLU A 1 309 ? 30.204 18.117 -0.627 1.00 55.09 309 GLU A O 1
ATOM 2481 N N . ARG A 1 310 ? 29.909 16.604 -2.250 1.00 47.47 310 ARG A N 1
ATOM 2482 C CA . ARG A 1 310 ? 31.310 16.143 -2.238 1.00 47.47 310 ARG A CA 1
ATOM 2483 C C . ARG A 1 310 ? 31.868 15.932 -3.643 1.00 47.47 310 ARG A C 1
ATOM 2485 O O . ARG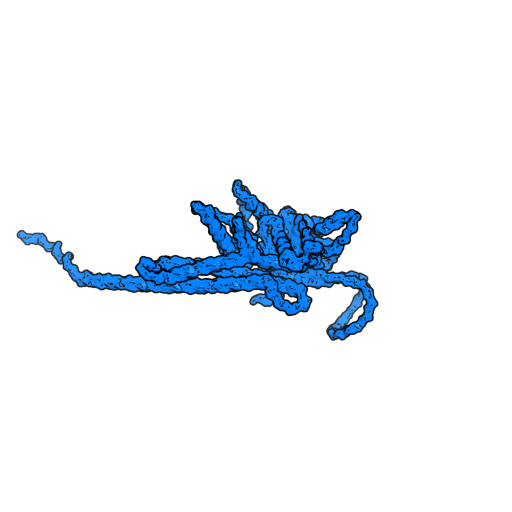 A 1 310 ? 31.612 14.922 -4.288 1.00 47.47 310 ARG A O 1
ATOM 2492 N N . HIS A 1 311 ? 32.734 16.849 -4.070 1.00 47.06 311 HIS A N 1
ATOM 2493 C CA . HIS A 1 311 ? 33.902 16.431 -4.838 1.00 47.06 311 HIS A CA 1
ATOM 2494 C C . HIS A 1 311 ? 34.832 15.683 -3.870 1.00 47.06 311 HIS A C 1
ATOM 2496 O O . HIS A 1 311 ? 35.045 16.160 -2.755 1.00 47.06 311 HIS A O 1
ATOM 2502 N N . THR A 1 312 ? 35.431 14.585 -4.332 1.00 40.03 312 THR A N 1
ATOM 2503 C CA . THR A 1 312 ? 36.463 13.733 -3.695 1.00 40.03 312 THR A CA 1
ATOM 2504 C C . THR A 1 312 ? 35.947 12.443 -3.028 1.00 40.03 312 THR A C 1
ATOM 2506 O O . THR A 1 312 ? 35.171 12.477 -2.078 1.00 40.03 312 THR A O 1
ATOM 2509 N N . GLU A 1 313 ? 36.486 11.333 -3.548 1.00 40.91 313 GLU A N 1
ATOM 2510 C CA . GLU A 1 313 ? 36.528 9.951 -3.040 1.00 40.91 313 GLU A CA 1
ATOM 2511 C C . GLU A 1 313 ? 35.289 9.060 -3.260 1.00 40.91 313 GLU A C 1
ATOM 2513 O O . GLU A 1 313 ? 34.316 9.073 -2.509 1.00 40.91 313 GLU A O 1
ATOM 2518 N N . GLU A 1 314 ? 35.401 8.211 -4.295 1.00 41.84 314 GLU A N 1
ATOM 2519 C CA . GLU A 1 314 ? 34.730 6.911 -4.427 1.00 41.84 314 GLU A CA 1
ATOM 2520 C C . GLU A 1 314 ? 35.084 6.029 -3.218 1.00 41.84 314 GLU A C 1
ATOM 2522 O O . GLU A 1 314 ? 35.955 5.166 -3.275 1.00 41.84 314 GLU A O 1
ATOM 2527 N N . LEU A 1 315 ? 34.434 6.267 -2.085 1.00 42.56 315 LEU A N 1
ATOM 2528 C CA . LEU A 1 315 ? 34.336 5.267 -1.034 1.00 42.56 315 LEU A CA 1
ATOM 2529 C C . LEU A 1 315 ? 33.164 4.364 -1.397 1.00 42.56 315 LEU A C 1
ATOM 2531 O O . LEU A 1 315 ? 32.028 4.833 -1.506 1.00 42.56 315 LEU A O 1
ATOM 2535 N N . GLU A 1 316 ? 33.462 3.083 -1.620 1.00 43.66 316 GLU A N 1
ATOM 2536 C CA . GLU A 1 316 ? 32.475 2.009 -1.696 1.00 43.66 316 GLU A CA 1
ATOM 2537 C C . GLU A 1 316 ? 31.486 2.187 -0.539 1.00 43.66 316 GLU A C 1
ATOM 2539 O O . GLU A 1 316 ? 31.821 2.001 0.631 1.00 43.66 316 GLU A O 1
ATOM 2544 N N . MET A 1 317 ? 30.279 2.655 -0.860 1.00 42.50 317 MET A N 1
ATOM 2545 C CA . MET A 1 317 ? 29.219 2.798 0.124 1.00 42.50 317 MET A CA 1
ATOM 2546 C C . MET A 1 317 ? 28.883 1.398 0.629 1.00 42.50 317 MET A C 1
ATOM 2548 O O . MET A 1 317 ? 28.349 0.590 -0.136 1.00 42.50 317 MET A O 1
ATOM 2552 N N . ASP A 1 318 ? 29.160 1.147 1.910 1.00 45.75 318 ASP A N 1
ATOM 2553 C CA . ASP A 1 318 ? 28.552 0.053 2.666 1.00 45.75 318 ASP A CA 1
ATOM 2554 C C . ASP A 1 318 ? 27.062 0.017 2.307 1.00 45.75 318 ASP A C 1
ATOM 2556 O O . ASP A 1 318 ? 26.346 1.020 2.439 1.00 45.75 318 ASP A O 1
ATOM 2560 N N . GLN A 1 319 ? 26.607 -1.111 1.758 1.00 54.00 319 GLN A N 1
ATOM 2561 C CA . GLN A 1 319 ? 25.204 -1.263 1.399 1.00 54.00 319 GLN A CA 1
ATOM 2562 C C . GLN A 1 319 ? 24.381 -1.065 2.676 1.00 54.00 319 GLN A C 1
ATOM 2564 O O . GLN A 1 319 ? 24.659 -1.714 3.684 1.00 54.00 319 GLN A O 1
ATOM 2569 N N . PRO A 1 320 ? 23.397 -0.151 2.689 1.00 61.03 320 PRO A N 1
ATOM 2570 C CA . PRO A 1 320 ? 22.637 0.086 3.900 1.00 61.03 320 PRO A CA 1
ATOM 2571 C C . PRO A 1 320 ? 21.877 -1.193 4.270 1.00 61.03 320 PRO A C 1
ATOM 2573 O O . PRO A 1 320 ? 21.132 -1.731 3.452 1.00 61.03 320 PRO A O 1
ATOM 2576 N N . ASN A 1 321 ? 22.013 -1.635 5.527 1.00 66.38 321 ASN A N 1
ATOM 2577 C CA . ASN A 1 321 ? 21.330 -2.819 6.084 1.00 66.38 321 ASN A CA 1
ATOM 2578 C C . ASN A 1 321 ? 19.790 -2.747 5.997 1.00 66.38 321 ASN A C 1
ATOM 2580 O O . ASN A 1 321 ? 19.093 -3.715 6.320 1.00 66.38 321 ASN A O 1
ATOM 2584 N N . CYS A 1 322 ? 19.247 -1.591 5.603 1.00 73.81 322 CYS A N 1
ATOM 2585 C CA . CYS A 1 322 ? 17.839 -1.403 5.319 1.00 73.81 322 CYS A CA 1
ATOM 2586 C C . CYS A 1 322 ? 17.600 -0.448 4.143 1.00 73.81 322 CYS A C 1
ATOM 2588 O O . CYS A 1 322 ? 18.371 0.484 3.902 1.00 73.81 322 CYS A O 1
ATOM 2590 N N . TRP A 1 323 ? 16.492 -0.641 3.431 1.00 80.12 323 TRP A N 1
ATOM 2591 C CA . TRP A 1 323 ? 16.087 0.223 2.321 1.00 80.12 323 TRP A CA 1
ATOM 2592 C C . TRP A 1 323 ? 14.585 0.530 2.361 1.00 80.12 323 TRP A C 1
ATOM 2594 O O . TRP A 1 323 ? 13.803 -0.249 2.908 1.00 80.12 323 TRP A O 1
ATOM 2604 N N . PRO A 1 324 ? 14.151 1.690 1.836 1.00 83.81 324 PRO A N 1
ATOM 2605 C CA . PRO A 1 324 ? 12.743 2.067 1.836 1.00 83.81 324 PRO A CA 1
ATOM 2606 C C . PRO A 1 324 ? 11.965 1.266 0.790 1.00 83.81 324 PRO A C 1
ATOM 2608 O O . PRO A 1 324 ? 12.400 1.183 -0.355 1.00 83.81 324 PRO A O 1
ATOM 2611 N N . ILE A 1 325 ? 10.803 0.738 1.170 1.00 88.19 325 ILE A N 1
ATOM 2612 C CA . ILE A 1 325 ? 9.894 -0.021 0.297 1.00 88.19 325 ILE A CA 1
ATOM 2613 C C . ILE A 1 325 ? 8.439 0.412 0.496 1.00 88.19 325 ILE A C 1
ATOM 2615 O O . ILE A 1 325 ? 8.071 0.936 1.560 1.00 88.19 325 ILE A O 1
ATOM 2619 N N . ILE A 1 326 ? 7.596 0.121 -0.496 1.00 90.19 326 ILE A N 1
ATOM 2620 C CA . ILE A 1 326 ? 6.142 0.142 -0.329 1.00 90.19 326 ILE A CA 1
ATOM 2621 C C . ILE A 1 326 ? 5.691 -1.218 0.202 1.00 90.19 326 ILE A C 1
ATOM 2623 O O . ILE A 1 326 ? 6.086 -2.278 -0.287 1.00 90.19 326 ILE A O 1
ATOM 2627 N N . ARG A 1 327 ? 4.816 -1.177 1.207 1.00 89.25 327 ARG A N 1
ATOM 2628 C CA . ARG A 1 327 ? 4.072 -2.335 1.694 1.00 89.25 327 ARG A CA 1
ATOM 2629 C C . ARG A 1 327 ? 2.575 -2.126 1.548 1.00 89.25 327 ARG A C 1
ATOM 2631 O O . ARG A 1 327 ? 2.062 -1.025 1.767 1.00 89.25 327 ARG A O 1
ATOM 2638 N N . VAL A 1 328 ? 1.876 -3.222 1.289 1.00 89.50 328 VAL A N 1
ATOM 2639 C CA . VAL A 1 328 ? 0.423 -3.323 1.358 1.00 89.50 328 VAL A CA 1
ATOM 2640 C C . VAL A 1 328 ? 0.042 -3.750 2.776 1.00 89.50 328 VAL A C 1
ATOM 2642 O O . VAL A 1 328 ? 0.225 -4.897 3.193 1.00 89.50 328 VAL A O 1
ATOM 2645 N N . GLY A 1 329 ? -0.441 -2.784 3.552 1.00 86.94 329 GLY A N 1
ATOM 2646 C CA . GLY A 1 329 ? -1.068 -3.006 4.847 1.00 86.94 329 GLY A CA 1
ATOM 2647 C C . GLY A 1 329 ? -2.556 -3.319 4.704 1.00 86.94 329 GLY A C 1
ATOM 2648 O O . GLY A 1 329 ? -3.140 -3.207 3.630 1.00 86.94 329 GLY A O 1
ATOM 2649 N N . GLN A 1 330 ? -3.189 -3.694 5.809 1.00 87.44 330 GLN A N 1
ATOM 2650 C CA . GLN A 1 330 ? -4.629 -3.890 5.900 1.00 87.44 330 GLN A CA 1
ATOM 2651 C C . GLN A 1 330 ? -5.205 -3.102 7.065 1.00 87.44 330 GLN A C 1
ATOM 2653 O O . GLN A 1 330 ? -4.656 -3.133 8.166 1.00 87.44 330 GLN A O 1
ATOM 2658 N N . LEU A 1 331 ? -6.315 -2.419 6.810 1.00 90.31 331 LEU A N 1
ATOM 2659 C CA . LEU A 1 331 ? -7.172 -1.773 7.791 1.00 90.31 331 LEU A CA 1
ATOM 2660 C C . LEU A 1 331 ? -8.330 -2.709 8.120 1.00 90.31 331 LEU A C 1
ATOM 2662 O O . LEU A 1 331 ? -9.011 -3.196 7.214 1.00 90.31 331 LEU A O 1
ATOM 2666 N N . TRP A 1 332 ? -8.589 -2.903 9.409 1.00 91.12 332 TRP A N 1
ATOM 2667 C CA . TRP A 1 332 ? -9.786 -3.571 9.905 1.00 91.12 332 TRP A CA 1
ATOM 2668 C C . TRP A 1 332 ? -10.541 -2.628 10.821 1.00 91.12 332 TRP A C 1
ATOM 2670 O O . TRP A 1 332 ? -9.956 -2.071 11.751 1.00 91.12 332 TRP A O 1
ATOM 2680 N N . ALA A 1 333 ? -11.834 -2.463 10.571 1.00 91.81 333 ALA A N 1
ATOM 2681 C CA . ALA A 1 333 ? -12.666 -1.552 11.334 1.00 91.81 333 ALA A CA 1
ATOM 2682 C C . ALA A 1 333 ? -14.056 -2.136 11.586 1.00 91.81 333 ALA A C 1
ATOM 2684 O O . ALA A 1 333 ? -14.718 -2.593 10.654 1.00 91.81 333 ALA A O 1
ATOM 2685 N N . TRP A 1 334 ? -14.505 -2.104 12.838 1.00 92.94 334 TRP A N 1
ATOM 2686 C CA . TRP A 1 334 ? -15.832 -2.548 13.260 1.00 92.94 334 TRP A CA 1
ATOM 2687 C C . TRP A 1 334 ? -16.584 -1.401 13.918 1.00 92.94 334 TRP A C 1
ATOM 2689 O O . TRP A 1 334 ? -16.086 -0.819 14.880 1.00 92.94 334 TRP A O 1
ATOM 2699 N N . THR A 1 335 ? -17.797 -1.110 13.450 1.00 91.62 335 THR A N 1
ATOM 2700 C CA . THR A 1 335 ? -18.719 -0.229 14.173 1.00 91.62 335 THR A CA 1
ATOM 2701 C C . THR A 1 335 ? -19.740 -1.057 14.937 1.00 91.62 335 THR A C 1
ATOM 2703 O O . THR A 1 335 ? -20.281 -2.034 14.411 1.00 91.62 335 THR A O 1
ATOM 2706 N N . ILE A 1 336 ? -20.000 -0.675 16.185 1.00 89.75 336 ILE A N 1
ATOM 2707 C CA . ILE A 1 336 ? -20.954 -1.344 17.071 1.00 89.75 336 ILE A CA 1
ATOM 2708 C C . ILE A 1 336 ? -21.915 -0.295 17.628 1.00 89.75 336 ILE A C 1
ATOM 2710 O O . ILE A 1 336 ? -21.490 0.711 18.199 1.00 89.75 336 ILE A O 1
ATOM 2714 N N . ALA A 1 337 ? -23.211 -0.553 17.461 1.00 84.88 337 ALA A N 1
ATOM 2715 C CA . ALA A 1 337 ? -24.325 0.272 17.927 1.00 84.88 337 ALA A CA 1
ATOM 2716 C C . ALA A 1 337 ? -24.290 1.743 17.474 1.00 84.88 337 ALA A C 1
ATOM 2718 O O . ALA A 1 337 ? -24.878 2.584 18.145 1.00 84.88 337 ALA A O 1
ATOM 2719 N N . ASP A 1 338 ? -23.570 2.067 16.394 1.00 82.50 338 ASP A N 1
ATOM 2720 C CA . ASP A 1 338 ? -23.239 3.449 16.001 1.00 82.50 338 ASP A CA 1
ATOM 2721 C C . ASP A 1 338 ? -22.665 4.309 17.152 1.00 82.50 338 ASP A C 1
ATOM 2723 O O . ASP A 1 338 ? -22.696 5.535 17.096 1.00 82.50 338 ASP A O 1
ATOM 2727 N N . ALA A 1 339 ? -22.074 3.672 18.169 1.00 84.12 339 ALA A N 1
ATOM 2728 C CA . ALA A 1 339 ? -21.463 4.334 19.324 1.00 84.12 339 ALA A CA 1
ATOM 2729 C C . ALA A 1 339 ? -19.955 4.073 19.413 1.00 84.12 339 ALA A C 1
ATOM 2731 O O . ALA A 1 339 ? -19.186 4.955 19.797 1.00 84.12 339 ALA A O 1
ATOM 2732 N N . TRP A 1 340 ? -19.535 2.864 19.031 1.00 86.94 340 TRP A N 1
ATOM 2733 C CA . TRP A 1 340 ? -18.156 2.406 19.143 1.00 86.94 340 TRP A CA 1
ATOM 2734 C C . TRP A 1 340 ? -17.556 2.112 17.771 1.00 86.94 340 TRP A C 1
ATOM 2736 O O . TRP A 1 340 ? -18.171 1.418 16.961 1.00 86.94 340 TRP A O 1
ATOM 2746 N N . LEU A 1 341 ? -16.331 2.585 17.541 1.00 89.75 341 LEU A N 1
ATOM 2747 C CA . LEU A 1 341 ? -15.471 2.184 16.426 1.00 89.75 341 LEU A CA 1
ATOM 2748 C C . LEU A 1 341 ? -14.250 1.429 16.969 1.00 89.75 341 LEU A C 1
ATOM 2750 O O . LEU A 1 341 ? -13.471 1.995 17.729 1.00 89.75 341 LEU A O 1
ATOM 2754 N N . ILE A 1 342 ? -14.055 0.176 16.565 1.00 90.31 342 ILE A N 1
ATOM 2755 C CA . ILE A 1 342 ? -12.843 -0.600 16.863 1.00 90.31 342 ILE A CA 1
ATOM 2756 C C . ILE A 1 342 ? -12.002 -0.665 15.595 1.00 90.31 342 ILE A C 1
ATOM 2758 O O . ILE A 1 342 ? -12.495 -1.162 14.584 1.00 90.31 342 ILE A O 1
ATOM 2762 N N . THR A 1 343 ? -10.747 -0.217 15.635 1.00 88.38 343 THR A N 1
ATOM 2763 C CA . THR A 1 343 ? -9.837 -0.294 14.479 1.00 88.38 343 THR A CA 1
ATOM 2764 C C . THR A 1 343 ? -8.516 -0.969 14.814 1.00 88.38 343 THR A C 1
ATOM 2766 O O . THR A 1 343 ? -8.005 -0.886 15.933 1.00 88.38 343 THR A O 1
ATOM 2769 N N . SER A 1 344 ? -7.950 -1.645 13.818 1.00 85.50 344 SER A N 1
ATOM 2770 C CA . SER A 1 344 ? -6.603 -2.207 13.855 1.00 85.50 344 SER A CA 1
ATOM 2771 C C . SER A 1 344 ? -5.988 -2.164 12.459 1.00 85.50 344 SER A C 1
ATOM 2773 O O . SER A 1 344 ? -6.706 -2.161 11.455 1.00 85.50 344 SER A O 1
ATOM 2775 N N . THR A 1 345 ? -4.660 -2.122 12.389 1.00 83.12 345 THR A N 1
ATOM 2776 C CA . THR A 1 345 ? -3.926 -2.155 11.124 1.00 83.12 345 THR A CA 1
ATOM 2777 C C . THR A 1 345 ? -2.795 -3.174 11.166 1.00 83.12 345 THR A C 1
ATOM 2779 O O . THR A 1 345 ? -2.217 -3.443 12.221 1.00 83.12 345 THR A O 1
ATOM 2782 N N . SER A 1 346 ? -2.442 -3.730 10.005 1.00 76.94 346 SER A N 1
ATOM 2783 C CA . SER A 1 346 ? -1.265 -4.601 9.867 1.00 76.94 346 SER A CA 1
ATOM 2784 C C . SER A 1 346 ? 0.052 -3.829 9.684 1.00 76.94 346 SER A C 1
ATOM 2786 O O . SER A 1 346 ? 1.096 -4.438 9.447 1.00 76.94 346 SER A O 1
ATOM 2788 N N . CYS A 1 347 ? 0.019 -2.494 9.775 1.00 58.34 347 CYS A N 1
ATOM 2789 C CA . CYS A 1 347 ? 1.156 -1.644 9.445 1.00 58.34 347 CYS A CA 1
ATOM 2790 C C . CYS A 1 347 ? 2.264 -1.731 10.502 1.00 58.34 347 CYS A C 1
ATOM 2792 O O . CYS A 1 347 ? 2.078 -1.390 11.672 1.00 58.34 347 CYS A O 1
ATOM 2794 N N . ALA A 1 348 ? 3.436 -2.160 10.042 1.00 52.53 348 ALA A N 1
ATOM 2795 C CA . ALA A 1 348 ? 4.693 -2.153 10.765 1.00 52.53 348 ALA A CA 1
ATOM 2796 C C . ALA A 1 348 ? 5.477 -0.884 10.409 1.00 52.53 348 ALA A C 1
ATOM 2798 O O . ALA A 1 348 ? 6.363 -0.921 9.559 1.00 52.53 348 ALA A O 1
ATOM 2799 N N . LYS A 1 349 ? 5.173 0.247 11.048 1.00 50.53 349 LYS A N 1
ATOM 2800 C CA . LYS A 1 349 ? 6.216 1.259 11.219 1.00 50.53 349 LYS A CA 1
ATOM 2801 C C . LYS A 1 349 ? 6.869 1.056 12.577 1.00 50.53 349 LYS A C 1
ATOM 2803 O O . LYS A 1 349 ? 6.228 1.156 13.621 1.00 50.53 349 LYS A O 1
ATOM 2808 N N . SER A 1 350 ? 8.146 0.694 12.486 1.00 48.06 350 SER A N 1
ATOM 2809 C CA . SER A 1 350 ? 9.166 1.039 13.460 1.00 48.06 350 SER A CA 1
ATOM 2810 C C . SER A 1 350 ? 9.089 2.542 13.741 1.00 48.06 350 SER A C 1
ATOM 2812 O O . SER A 1 350 ? 8.835 3.311 12.820 1.00 48.06 350 SER A O 1
ATOM 2814 N N . GLU A 1 351 ? 9.322 2.916 14.993 1.00 41.84 351 GLU A N 1
ATOM 2815 C CA . GLU A 1 351 ? 9.276 4.274 15.551 1.00 41.84 351 GLU A CA 1
ATOM 2816 C C . GLU A 1 351 ? 7.893 4.782 15.994 1.00 41.84 351 GLU A C 1
ATOM 2818 O O . GLU A 1 351 ? 6.968 5.012 15.219 1.00 41.84 351 GLU A O 1
ATOM 2823 N N . ALA A 1 352 ? 7.846 5.014 17.309 1.00 42.12 352 ALA A N 1
ATOM 2824 C CA . ALA A 1 352 ? 6.885 5.802 18.064 1.00 42.12 352 ALA A CA 1
ATOM 2825 C C . ALA A 1 352 ? 5.423 5.322 18.091 1.00 42.12 352 ALA A C 1
ATOM 2827 O O . ALA A 1 352 ? 4.844 4.780 17.155 1.00 42.12 352 ALA A O 1
ATOM 2828 N N . GLN A 1 353 ? 4.820 5.517 19.260 1.00 43.47 353 GLN A N 1
ATOM 2829 C CA . GLN A 1 353 ? 3.416 5.257 19.552 1.00 43.47 353 GLN A CA 1
ATOM 2830 C C . GLN A 1 353 ? 2.512 5.691 18.384 1.00 43.47 353 GLN A C 1
ATOM 2832 O O . GLN A 1 353 ? 2.517 6.848 17.984 1.00 43.47 353 GLN A O 1
ATOM 2837 N N . SER A 1 354 ? 1.728 4.751 17.850 1.00 51.84 354 SER A N 1
ATOM 2838 C CA . SER A 1 354 ? 0.514 5.018 17.066 1.00 51.84 354 SER A CA 1
ATOM 2839 C C . SER A 1 354 ? 0.616 6.073 15.942 1.00 51.84 354 SER A C 1
ATOM 2841 O O . SER A 1 354 ? -0.330 6.839 15.766 1.00 51.84 354 SER A O 1
ATOM 2843 N N . SER A 1 355 ? 1.701 6.098 15.150 1.00 64.81 355 SER A N 1
ATOM 2844 C CA . SER A 1 355 ? 1.871 7.047 14.024 1.00 64.81 355 SER A CA 1
ATOM 2845 C C . SER A 1 355 ? 0.683 7.066 13.058 1.00 64.81 355 SER A C 1
ATOM 2847 O O . SER A 1 355 ? 0.246 8.136 12.669 1.00 64.81 355 SER A O 1
ATOM 2849 N N . PHE A 1 356 ? 0.069 5.913 12.769 1.00 74.06 356 PHE A N 1
ATOM 2850 C CA . PHE A 1 356 ? -1.150 5.839 11.951 1.00 74.06 356 PHE A CA 1
ATOM 2851 C C . PHE A 1 356 ? -2.339 6.602 12.561 1.00 74.06 356 PHE A C 1
ATOM 2853 O O . PHE A 1 356 ? -3.068 7.293 11.860 1.00 74.06 356 PHE A O 1
ATOM 2860 N N . VAL A 1 357 ? -2.550 6.488 13.875 1.00 72.94 357 VAL A N 1
ATOM 2861 C CA . VAL A 1 357 ? -3.656 7.176 14.561 1.00 72.94 357 VAL A CA 1
ATOM 2862 C C . VAL A 1 357 ? -3.406 8.685 14.573 1.00 72.94 357 VAL A C 1
ATOM 2864 O O . VAL A 1 357 ? -4.328 9.462 14.335 1.00 72.94 357 VAL A O 1
ATOM 2867 N N . TYR A 1 358 ? -2.155 9.097 14.793 1.00 75.62 358 TYR A N 1
ATOM 2868 C CA . TYR A 1 358 ? -1.754 10.499 14.696 1.00 75.62 358 TYR A CA 1
ATOM 2869 C C . TYR A 1 358 ? -1.883 11.039 13.268 1.00 75.62 358 TYR A C 1
ATOM 2871 O O . TYR A 1 358 ? -2.445 12.114 13.101 1.00 75.62 358 TYR A O 1
ATOM 2879 N N . ASP A 1 359 ? -1.463 10.279 12.257 1.00 77.88 359 ASP A N 1
ATOM 2880 C CA . ASP A 1 359 ? -1.598 10.615 10.836 1.00 77.88 359 ASP A CA 1
ATOM 2881 C C . ASP A 1 359 ? -3.070 10.828 10.446 1.00 77.88 359 ASP A C 1
ATOM 2883 O O . ASP A 1 359 ? -3.403 11.796 9.760 1.00 77.88 359 ASP A O 1
ATOM 2887 N N . VAL A 1 360 ? -3.969 9.955 10.919 1.00 80.19 360 VAL A N 1
ATOM 2888 C CA . VAL A 1 360 ? -5.419 10.117 10.743 1.00 80.19 360 VAL A CA 1
ATOM 2889 C C . VAL A 1 360 ? -5.895 11.395 11.432 1.00 80.19 360 VAL A C 1
ATOM 2891 O O . VAL A 1 360 ? -6.644 12.166 10.842 1.00 80.19 360 VAL A O 1
ATOM 2894 N N . PHE A 1 361 ? -5.464 11.670 12.665 1.00 77.19 361 PHE A N 1
ATOM 2895 C CA . PHE A 1 361 ? -5.865 12.895 13.364 1.00 77.19 361 PHE A CA 1
ATOM 2896 C C . PHE A 1 361 ? -5.331 14.163 12.708 1.00 77.19 361 PHE A C 1
ATOM 2898 O O . PHE A 1 361 ? -6.038 15.170 12.680 1.00 77.19 361 PHE A O 1
ATOM 2905 N N . GLU A 1 362 ? -4.115 14.134 12.185 1.00 79.06 362 GLU A N 1
ATOM 2906 C CA . GLU A 1 362 ? -3.546 15.246 11.440 1.00 79.06 362 GLU A CA 1
ATOM 2907 C C . GLU A 1 362 ? -4.339 15.486 10.154 1.00 79.06 362 GLU A C 1
ATOM 2909 O O . GLU A 1 362 ? -4.720 16.618 9.871 1.00 79.06 362 GLU A O 1
ATOM 2914 N N . HIS A 1 363 ? -4.692 14.420 9.434 1.00 78.44 363 HIS A N 1
ATOM 2915 C CA . HIS A 1 363 ? -5.561 14.509 8.265 1.00 78.44 363 HIS A CA 1
ATOM 2916 C C . HIS A 1 363 ? -6.935 15.106 8.608 1.00 78.44 363 HIS A C 1
ATOM 2918 O O . HIS A 1 363 ? -7.369 16.055 7.963 1.00 78.44 363 HIS A O 1
ATOM 2924 N N . LEU A 1 364 ? -7.570 14.647 9.693 1.00 77.19 364 LEU A N 1
ATOM 2925 C CA . LEU A 1 364 ? -8.821 15.230 10.195 1.00 77.19 364 LEU A CA 1
ATOM 2926 C C . LEU A 1 364 ? -8.682 16.705 10.579 1.00 77.19 364 LEU A C 1
ATOM 2928 O O . LEU A 1 364 ? -9.657 17.446 10.548 1.00 77.19 364 LEU A O 1
ATOM 2932 N N . LYS A 1 365 ? -7.502 17.126 11.049 1.00 75.81 365 LYS A N 1
ATOM 2933 C CA . LYS A 1 365 ? -7.238 18.528 11.382 1.00 75.81 365 LYS A CA 1
ATOM 2934 C C . LYS A 1 365 ? -7.157 19.370 10.106 1.00 75.81 365 LYS A C 1
ATOM 2936 O O . LYS A 1 365 ? -7.837 20.382 10.042 1.00 75.81 365 LYS A O 1
ATOM 2941 N N . ARG A 1 366 ? -6.429 18.907 9.086 1.00 76.75 366 ARG A N 1
ATOM 2942 C CA . ARG A 1 366 ? -6.335 19.599 7.790 1.00 76.75 366 ARG A CA 1
ATOM 2943 C C . ARG A 1 366 ? -7.692 19.742 7.107 1.00 76.75 366 ARG A C 1
ATOM 2945 O O . ARG A 1 366 ? -8.031 20.832 6.676 1.00 76.75 366 ARG A O 1
ATOM 2952 N N . LEU A 1 367 ? -8.511 18.687 7.100 1.00 71.19 367 LEU A N 1
ATOM 2953 C CA . LEU A 1 367 ? -9.866 18.756 6.535 1.00 71.19 367 LEU A CA 1
ATOM 2954 C C . LEU A 1 367 ? -10.753 19.794 7.239 1.00 71.19 367 LEU A C 1
ATOM 2956 O O . LEU A 1 367 ? -11.555 20.455 6.586 1.00 71.19 367 LEU A O 1
ATOM 2960 N N . ALA A 1 368 ? -10.595 19.957 8.555 1.00 67.88 368 ALA A N 1
ATOM 2961 C CA . ALA A 1 368 ? -11.316 20.976 9.316 1.00 67.88 368 ALA A CA 1
ATOM 2962 C C . ALA A 1 368 ? -10.792 22.405 9.062 1.00 67.88 368 ALA A C 1
ATOM 2964 O O . ALA A 1 368 ? -11.526 23.362 9.279 1.00 67.88 368 ALA A O 1
ATOM 2965 N N . GLU A 1 369 ? -9.536 22.554 8.632 1.00 70.44 369 GLU A N 1
ATOM 2966 C CA . GLU A 1 369 ? -8.911 23.845 8.309 1.00 70.44 369 GLU A CA 1
ATOM 2967 C C . GLU A 1 369 ? -9.163 24.271 6.849 1.00 70.44 369 GLU A C 1
ATOM 2969 O O . GLU A 1 369 ? -9.260 25.463 6.569 1.00 70.44 369 GLU A O 1
ATOM 2974 N N . GLU A 1 370 ? -9.275 23.312 5.923 1.00 65.38 370 GLU A N 1
ATOM 2975 C CA . GLU A 1 370 ? -9.441 23.542 4.479 1.00 65.38 370 GLU A CA 1
ATOM 2976 C C . GLU A 1 370 ? -10.916 23.628 4.031 1.00 65.38 370 GLU A C 1
ATOM 2978 O O . GLU A 1 370 ? -11.203 24.180 2.968 1.00 65.38 370 GLU A O 1
ATOM 2983 N N . GLY A 1 371 ? -11.858 23.086 4.812 1.00 56.16 371 GLY A N 1
ATOM 2984 C CA . GLY A 1 371 ? -13.281 23.022 4.465 1.00 56.16 371 GLY A CA 1
ATOM 2985 C C . GLY A 1 371 ? -14.174 24.063 5.154 1.00 56.16 371 GLY A C 1
ATOM 2986 O O . GLY A 1 371 ? -13.931 24.474 6.282 1.00 56.16 371 GLY A O 1
ATOM 2987 N N . ASP A 1 372 ? -15.299 24.396 4.508 1.00 46.62 372 ASP A N 1
ATOM 2988 C CA . ASP A 1 372 ? -16.432 25.158 5.085 1.00 46.62 372 ASP A CA 1
ATOM 2989 C C . ASP A 1 372 ? -17.248 24.307 6.101 1.00 46.62 372 ASP A C 1
ATOM 2991 O O . ASP A 1 372 ? -18.185 24.775 6.750 1.00 46.62 372 ASP A O 1
ATOM 2995 N N . GLN A 1 373 ? -16.898 23.019 6.256 1.00 49.84 373 GLN A N 1
ATOM 2996 C CA . GLN A 1 373 ? -17.482 22.106 7.242 1.00 49.84 373 GLN A CA 1
ATOM 2997 C C . GLN A 1 373 ? -16.730 22.190 8.575 1.00 49.84 373 GLN A C 1
ATOM 2999 O O . GLN A 1 373 ? -15.849 21.394 8.885 1.00 49.84 373 GLN A O 1
ATOM 3004 N N . VAL A 1 374 ? -17.160 23.138 9.403 1.00 50.75 374 VAL A N 1
ATOM 3005 C CA . VAL A 1 374 ? -16.689 23.382 10.780 1.00 50.75 374 VAL A CA 1
ATOM 3006 C C . VAL A 1 374 ? -16.915 22.181 11.731 1.00 50.75 374 VAL A C 1
ATOM 3008 O O . VAL A 1 374 ? -16.427 22.161 12.859 1.00 50.75 374 VAL A O 1
ATOM 3011 N N . THR A 1 375 ? -17.640 21.140 11.312 1.00 59.09 375 THR A N 1
ATOM 3012 C CA . THR A 1 375 ? -18.024 20.014 12.173 1.00 59.09 375 THR A CA 1
ATOM 3013 C C . THR A 1 375 ? -17.239 18.749 11.842 1.00 59.09 375 THR A C 1
ATOM 3015 O O . THR A 1 375 ? -17.429 18.150 10.789 1.00 59.09 375 THR A O 1
ATOM 3018 N N . GLY A 1 376 ? -16.384 18.312 12.771 1.00 64.56 376 GLY A N 1
ATOM 3019 C CA . GLY A 1 376 ? -15.746 16.992 12.717 1.00 64.56 376 GLY A CA 1
ATOM 3020 C C . GLY A 1 376 ? -16.745 15.821 12.749 1.00 64.56 376 GLY A C 1
ATOM 3021 O O . GLY A 1 376 ? -17.944 16.051 12.903 1.00 64.56 376 GLY A O 1
ATOM 3022 N N . PRO A 1 377 ? -16.275 14.560 12.644 1.00 75.00 377 PRO A N 1
ATOM 3023 C CA . PRO A 1 377 ? -17.160 13.407 12.482 1.00 75.00 377 PRO A CA 1
ATOM 3024 C C . PRO A 1 377 ? -18.121 13.268 13.668 1.00 75.00 377 PRO A C 1
ATOM 3026 O O . PRO A 1 377 ? -17.694 13.133 14.819 1.00 75.00 377 PRO A O 1
ATOM 3029 N N . ALA A 1 378 ? -19.421 13.274 13.379 1.00 74.62 378 ALA A N 1
ATOM 3030 C CA . ALA A 1 378 ? -20.494 13.162 14.361 1.00 74.62 378 ALA A CA 1
ATOM 3031 C C . ALA A 1 378 ? -20.823 11.700 14.698 1.00 74.62 378 ALA A C 1
ATOM 3033 O O . ALA A 1 378 ? -21.321 11.407 15.786 1.00 74.62 378 ALA A O 1
ATOM 3034 N N . THR A 1 379 ? -20.532 10.770 13.783 1.00 80.75 379 THR A N 1
ATOM 3035 C CA . THR A 1 379 ? -20.833 9.340 13.939 1.00 80.75 379 THR A CA 1
ATOM 3036 C C . THR A 1 379 ? -19.599 8.457 13.711 1.00 80.75 379 THR A C 1
ATOM 3038 O O . THR A 1 379 ? -18.683 8.842 12.979 1.00 80.75 379 THR A O 1
ATOM 3041 N N . PRO A 1 380 ? -19.555 7.224 14.267 1.00 85.06 380 PRO A N 1
ATOM 3042 C CA . PRO A 1 380 ? -18.487 6.269 13.951 1.00 85.06 380 PRO A CA 1
ATOM 3043 C C . PRO A 1 380 ? -18.397 5.944 12.464 1.00 85.06 380 PRO A C 1
ATOM 3045 O O . PRO A 1 380 ? -17.324 5.606 11.972 1.00 85.06 380 PRO A O 1
ATOM 3048 N N . GLY A 1 381 ? -19.527 6.030 11.759 1.00 84.81 381 GLY A N 1
ATOM 3049 C CA . GLY A 1 381 ? -19.594 5.836 10.319 1.00 84.81 381 GLY A CA 1
ATOM 3050 C C . GLY A 1 381 ? -18.870 6.933 9.540 1.00 84.81 381 GLY A C 1
ATOM 3051 O O . GLY A 1 381 ? -18.089 6.618 8.647 1.00 84.81 381 GLY A O 1
ATOM 3052 N N . GLU A 1 382 ? -19.063 8.197 9.916 1.00 83.19 382 GLU A N 1
ATOM 3053 C CA . GLU A 1 382 ? -18.334 9.329 9.326 1.00 83.19 382 GLU A CA 1
ATOM 3054 C C . GLU A 1 382 ? -16.836 9.260 9.630 1.00 83.19 382 GLU A C 1
ATOM 3056 O O . GLU A 1 382 ? -16.018 9.426 8.729 1.00 83.19 382 GLU A O 1
ATOM 3061 N N . LEU A 1 383 ? -16.459 8.924 10.870 1.00 85.69 383 LEU A N 1
ATOM 3062 C CA . LEU A 1 383 ? -15.050 8.718 11.212 1.00 85.69 383 LEU A CA 1
ATOM 3063 C C . LEU A 1 383 ? -14.437 7.568 10.397 1.00 85.69 383 LEU A C 1
ATOM 3065 O O . LEU A 1 383 ? -13.299 7.670 9.946 1.00 85.69 383 LEU A O 1
ATOM 3069 N N . LEU A 1 384 ? -15.185 6.482 10.179 1.00 89.12 384 LEU A N 1
ATOM 3070 C CA . LEU A 1 384 ? -14.741 5.379 9.329 1.00 89.12 384 LEU A CA 1
ATOM 3071 C C . LEU A 1 384 ? -14.523 5.830 7.878 1.00 89.12 384 LEU A C 1
ATOM 3073 O O . LEU A 1 384 ? -13.511 5.456 7.290 1.00 89.12 384 LEU A O 1
ATOM 3077 N N . LYS A 1 385 ? -15.428 6.645 7.322 1.00 88.56 385 LYS A N 1
ATOM 3078 C CA . LYS A 1 385 ? -15.279 7.233 5.983 1.00 88.56 385 LYS A CA 1
ATOM 3079 C C . LYS A 1 385 ? -13.995 8.061 5.877 1.00 88.56 385 LYS A C 1
ATOM 3081 O O . LYS A 1 385 ? -13.189 7.804 4.990 1.00 88.56 385 LYS A O 1
ATOM 3086 N N . MET A 1 386 ? -13.736 8.935 6.847 1.00 85.88 386 MET A N 1
ATOM 3087 C CA . MET A 1 386 ? -12.513 9.749 6.880 1.00 85.88 386 MET A CA 1
ATOM 3088 C C . MET A 1 386 ? -11.232 8.905 7.030 1.00 85.88 386 MET A C 1
ATOM 3090 O O . MET A 1 386 ? -10.198 9.219 6.443 1.00 85.88 386 MET A O 1
ATOM 3094 N N . ILE A 1 387 ? -11.268 7.801 7.790 1.00 89.19 387 ILE A N 1
ATOM 3095 C CA . ILE A 1 387 ? -10.133 6.861 7.870 1.00 89.19 387 ILE A CA 1
ATOM 3096 C C . ILE A 1 387 ? -9.896 6.180 6.516 1.00 89.19 387 ILE A C 1
ATOM 3098 O O . ILE A 1 387 ? -8.748 5.997 6.111 1.00 89.19 387 ILE A O 1
ATOM 3102 N N . VAL A 1 388 ? -10.964 5.792 5.815 1.00 91.44 388 VAL A N 1
ATOM 3103 C CA . VAL A 1 388 ? -10.867 5.201 4.474 1.00 91.44 388 VAL A CA 1
ATOM 3104 C C . VAL A 1 388 ? -10.269 6.201 3.487 1.00 91.44 388 VAL A C 1
ATOM 3106 O O . VAL A 1 388 ? -9.320 5.850 2.790 1.00 91.44 388 VAL A O 1
ATOM 3109 N N . GLU A 1 389 ? -10.740 7.448 3.490 1.00 88.62 389 GLU A N 1
ATOM 3110 C CA . GLU A 1 389 ? -10.181 8.541 2.683 1.00 88.62 389 GLU A CA 1
ATOM 3111 C C . GLU A 1 389 ? -8.687 8.742 2.968 1.00 88.62 389 GLU A C 1
ATOM 3113 O O . GLU A 1 389 ? -7.881 8.784 2.036 1.00 88.62 389 GLU A O 1
ATOM 3118 N N . HIS A 1 390 ? -8.282 8.747 4.242 1.00 88.25 390 HIS A N 1
ATOM 3119 C CA . HIS A 1 390 ? -6.874 8.823 4.629 1.00 88.25 390 HIS A CA 1
ATOM 3120 C C . HIS A 1 390 ? -6.036 7.675 4.042 1.00 88.25 390 HIS A C 1
ATOM 3122 O O . HIS A 1 390 ? -4.947 7.896 3.509 1.00 88.25 390 HIS A O 1
ATOM 3128 N N . CYS A 1 391 ? -6.539 6.441 4.121 1.00 90.38 391 CYS A N 1
ATOM 3129 C CA . CYS A 1 391 ? -5.857 5.262 3.591 1.00 90.38 391 CYS A CA 1
ATOM 3130 C C . CYS A 1 391 ? -5.713 5.289 2.061 1.00 90.38 391 CYS A C 1
ATOM 3132 O O . CYS A 1 391 ? -4.675 4.870 1.550 1.00 90.38 391 CYS A O 1
ATOM 3134 N N . VAL A 1 392 ? -6.721 5.782 1.335 1.00 91.75 392 VAL A N 1
ATOM 3135 C CA . VAL A 1 392 ? -6.663 5.954 -0.130 1.00 91.75 392 VAL A CA 1
ATOM 3136 C C . VAL A 1 392 ? -5.673 7.060 -0.505 1.00 91.75 392 VAL A C 1
ATOM 3138 O O . VAL A 1 392 ? -4.869 6.906 -1.424 1.00 91.75 392 VAL A O 1
ATOM 3141 N N . SER A 1 393 ? -5.653 8.140 0.277 1.00 88.19 393 SER A N 1
ATOM 3142 C CA . SER A 1 393 ? -4.761 9.290 0.084 1.00 88.19 393 SER A CA 1
ATOM 3143 C C . SER A 1 393 ? -3.272 8.949 0.233 1.00 88.19 393 SER A C 1
ATOM 3145 O O . SER A 1 393 ? -2.418 9.750 -0.141 1.00 88.19 393 SER A O 1
ATOM 3147 N N . ALA A 1 394 ? -2.926 7.761 0.743 1.00 87.88 394 ALA A N 1
ATOM 3148 C CA . ALA A 1 394 ? -1.542 7.303 0.862 1.00 87.88 394 ALA A CA 1
ATOM 3149 C C . ALA A 1 394 ? -0.786 7.277 -0.482 1.00 87.88 394 ALA A C 1
ATOM 3151 O O . ALA A 1 394 ? 0.433 7.429 -0.485 1.00 87.88 394 ALA A O 1
ATOM 3152 N N . TYR A 1 395 ? -1.494 7.124 -1.609 1.00 91.00 395 TYR A N 1
ATOM 3153 C CA . TYR A 1 395 ? -0.914 7.192 -2.957 1.00 91.00 395 TYR A CA 1
ATOM 3154 C C . TYR A 1 395 ? -0.330 8.580 -3.288 1.00 91.00 395 TYR A C 1
ATOM 3156 O O . TYR A 1 395 ? 0.747 8.684 -3.880 1.00 91.00 395 TYR A O 1
ATOM 3164 N N . GLU A 1 396 ? -0.999 9.643 -2.833 1.00 89.31 396 GLU A N 1
ATOM 3165 C CA . GLU A 1 396 ? -0.602 11.042 -3.052 1.00 89.31 396 GLU A CA 1
ATOM 3166 C C . GLU A 1 396 ? 0.162 11.648 -1.868 1.00 89.31 396 GLU A C 1
ATOM 3168 O O . GLU A 1 396 ? 0.764 12.718 -1.991 1.00 89.31 396 GLU A O 1
ATOM 3173 N N . LYS A 1 397 ? 0.177 10.971 -0.712 1.00 85.19 397 LYS A N 1
ATOM 3174 C CA . LYS A 1 397 ? 0.873 11.456 0.482 1.00 85.19 397 LYS A CA 1
ATOM 3175 C C . LYS A 1 397 ? 2.368 11.568 0.194 1.00 85.19 397 LYS A C 1
ATOM 3177 O O . LYS A 1 397 ? 3.040 10.590 -0.131 1.00 85.19 397 LYS A O 1
ATOM 3182 N N . GLN A 1 398 ? 2.883 12.780 0.350 1.00 82.31 398 GLN A N 1
ATOM 3183 C CA . GLN A 1 398 ? 4.298 13.058 0.200 1.00 82.31 398 GLN A CA 1
ATOM 3184 C C . GLN A 1 398 ? 5.091 12.525 1.397 1.00 82.31 398 GLN A C 1
ATOM 3186 O O . GLN A 1 398 ? 4.681 12.662 2.552 1.00 82.31 398 GLN A O 1
ATOM 3191 N N . VAL A 1 399 ? 6.237 11.914 1.109 1.00 75.69 399 VAL A N 1
ATOM 3192 C CA . VAL A 1 399 ? 7.181 11.399 2.101 1.00 75.69 399 VAL A CA 1
ATOM 3193 C C . VAL A 1 399 ? 8.512 12.118 1.939 1.00 75.69 399 VAL A C 1
ATOM 3195 O O . VAL A 1 399 ? 8.974 12.329 0.818 1.00 75.69 399 VAL A O 1
ATOM 3198 N N . ASN A 1 400 ? 9.129 12.487 3.062 1.00 73.69 400 ASN A N 1
ATOM 3199 C CA . ASN A 1 400 ? 10.469 13.072 3.085 1.00 73.69 400 ASN A CA 1
ATOM 3200 C C . ASN A 1 400 ? 11.502 12.009 2.675 1.00 73.69 400 ASN A C 1
ATOM 3202 O O . ASN A 1 400 ? 11.584 10.948 3.297 1.00 73.69 400 ASN A O 1
ATOM 3206 N N . ILE A 1 401 ? 12.282 12.279 1.624 1.00 65.31 401 ILE A N 1
ATOM 3207 C CA . ILE A 1 401 ? 13.247 11.322 1.047 1.00 65.31 401 ILE A CA 1
ATOM 3208 C C . ILE A 1 401 ? 14.683 11.501 1.583 1.00 65.31 401 ILE A C 1
ATOM 3210 O O . ILE A 1 401 ? 15.544 10.635 1.372 1.00 65.31 401 ILE A O 1
ATOM 3214 N N . GLY A 1 402 ? 14.924 12.538 2.385 1.00 61.03 402 GLY A N 1
ATOM 3215 C CA . GLY A 1 402 ? 16.188 12.786 3.076 1.00 61.03 402 GLY A CA 1
ATOM 3216 C C . GLY A 1 402 ? 16.039 13.801 4.209 1.00 61.03 402 GLY A C 1
ATOM 3217 O O . GLY A 1 402 ? 14.954 14.346 4.410 1.00 61.03 402 GLY A O 1
ATOM 3218 N N . ASP A 1 403 ? 17.147 14.046 4.907 1.00 58.78 403 ASP A N 1
ATOM 3219 C CA . ASP A 1 403 ? 17.252 14.972 6.046 1.00 58.78 403 ASP A CA 1
ATOM 3220 C C . ASP A 1 403 ? 17.571 16.421 5.603 1.00 58.78 403 ASP A C 1
ATOM 3222 O O . ASP A 1 403 ? 17.992 17.244 6.412 1.00 58.78 403 ASP A O 1
ATOM 3226 N N . GLU A 1 404 ? 17.433 16.732 4.309 1.00 56.00 404 GLU A N 1
ATOM 3227 C CA . GLU A 1 404 ? 17.767 18.047 3.746 1.00 56.00 404 GLU A CA 1
ATOM 3228 C C . GLU A 1 404 ? 16.709 19.115 4.050 1.00 56.00 404 GLU A C 1
ATOM 3230 O O . GLU A 1 404 ? 15.518 18.818 4.153 1.00 56.00 404 GLU A O 1
ATOM 3235 N N . GLU A 1 405 ? 17.139 20.381 4.092 1.00 51.38 405 GLU A N 1
ATOM 3236 C CA . GLU A 1 405 ? 16.250 21.543 4.062 1.00 51.38 405 GLU A CA 1
ATOM 3237 C C . GLU A 1 405 ? 16.386 22.311 2.729 1.00 51.38 405 GLU A C 1
ATOM 3239 O O . GLU A 1 405 ? 17.481 22.781 2.408 1.00 51.38 405 GLU A O 1
ATOM 3244 N N . PRO A 1 406 ? 15.297 22.504 1.956 1.00 55.56 406 PRO A N 1
ATOM 3245 C CA . PRO A 1 406 ? 13.940 22.013 2.199 1.00 55.56 406 PRO A CA 1
ATOM 3246 C C . PRO A 1 406 ? 13.811 20.503 1.914 1.00 55.56 406 PRO A C 1
ATOM 3248 O O . PRO A 1 406 ? 14.400 20.013 0.947 1.00 55.56 406 PRO A O 1
ATOM 3251 N N . PRO A 1 407 ? 13.002 19.764 2.697 1.00 60.91 407 PRO A N 1
ATOM 3252 C CA . PRO A 1 407 ? 12.873 18.322 2.546 1.00 60.91 407 PRO A CA 1
ATOM 3253 C C . PRO A 1 407 ? 12.333 17.983 1.163 1.00 60.91 407 PRO A C 1
ATOM 3255 O O . PRO A 1 407 ? 11.241 18.410 0.776 1.00 60.91 407 PRO A O 1
ATOM 3258 N N . GLN A 1 408 ? 13.094 17.191 0.405 1.00 67.50 408 GLN A N 1
ATOM 3259 C CA . GLN A 1 408 ? 12.617 16.715 -0.882 1.00 67.50 408 GLN A CA 1
ATOM 3260 C C . GLN A 1 408 ? 11.518 15.680 -0.643 1.00 67.50 408 GLN A C 1
ATOM 3262 O O . GLN A 1 408 ? 11.754 14.550 -0.209 1.00 67.50 408 GLN A O 1
ATOM 3267 N N . GLN A 1 409 ? 10.296 16.121 -0.898 1.00 79.31 409 GLN A N 1
ATOM 3268 C CA . GLN A 1 409 ? 9.074 15.372 -0.691 1.00 79.31 409 GLN A CA 1
ATOM 3269 C C . GLN A 1 409 ? 8.615 14.734 -2.002 1.00 79.31 409 GLN A C 1
ATOM 3271 O O . GLN A 1 409 ? 8.549 15.405 -3.037 1.00 79.31 409 GLN A O 1
ATOM 3276 N N . ARG A 1 410 ? 8.307 13.432 -1.969 1.00 85.31 410 ARG A N 1
ATOM 3277 C CA . ARG A 1 410 ? 7.683 12.729 -3.101 1.00 85.31 410 ARG A CA 1
ATOM 3278 C C . ARG A 1 410 ? 6.546 11.826 -2.656 1.00 85.31 410 ARG A C 1
ATOM 3280 O O . ARG A 1 410 ? 6.643 11.179 -1.615 1.00 85.31 410 ARG A O 1
ATOM 3287 N N . SER A 1 411 ? 5.491 11.771 -3.461 1.00 91.38 411 SER A N 1
ATOM 3288 C CA . SER A 1 411 ? 4.417 10.778 -3.338 1.00 91.38 411 SER A CA 1
ATOM 3289 C C . SER A 1 411 ? 4.705 9.525 -4.168 1.00 91.38 411 SER A C 1
ATOM 3291 O O . SER A 1 411 ? 5.549 9.565 -5.064 1.00 91.38 411 SER A O 1
ATOM 3293 N N . ILE A 1 412 ? 3.979 8.425 -3.918 1.00 92.56 412 ILE A N 1
ATOM 3294 C CA . ILE A 1 412 ? 4.092 7.187 -4.716 1.00 92.56 412 ILE A CA 1
ATOM 3295 C C . ILE A 1 412 ? 3.898 7.517 -6.197 1.00 92.56 412 ILE A C 1
ATOM 3297 O O . ILE A 1 412 ? 4.757 7.201 -7.020 1.00 92.56 412 ILE A O 1
ATOM 3301 N N . ARG A 1 413 ? 2.835 8.262 -6.513 1.00 94.38 413 ARG A N 1
ATOM 3302 C CA . ARG A 1 413 ? 2.553 8.762 -7.860 1.00 94.38 413 ARG A CA 1
ATOM 3303 C C . ARG A 1 413 ? 3.760 9.429 -8.521 1.00 94.38 413 ARG A C 1
ATOM 3305 O O . ARG A 1 413 ? 4.139 9.092 -9.642 1.00 94.38 413 ARG A O 1
ATOM 3312 N N . GLN A 1 414 ? 4.365 10.396 -7.832 1.00 93.75 414 GLN A N 1
ATOM 3313 C CA . GLN A 1 414 ? 5.487 11.161 -8.377 1.00 93.75 414 GLN A CA 1
ATOM 3314 C C . GLN A 1 414 ? 6.713 10.282 -8.619 1.00 93.75 414 GLN A C 1
ATOM 3316 O O . GLN A 1 414 ? 7.438 10.517 -9.574 1.00 93.75 414 GLN A O 1
ATOM 3321 N N . MET A 1 415 ? 6.939 9.261 -7.795 1.00 93.56 415 MET A N 1
ATOM 3322 C CA . MET A 1 415 ? 8.089 8.363 -7.935 1.00 93.56 415 MET A CA 1
ATOM 3323 C C . MET A 1 415 ? 7.961 7.456 -9.156 1.00 93.56 415 MET A C 1
ATOM 3325 O O . MET A 1 415 ? 8.937 7.270 -9.883 1.00 93.56 415 MET A O 1
ATOM 3329 N N . PHE A 1 416 ? 6.755 6.944 -9.417 1.00 95.69 416 PHE A N 1
ATOM 3330 C CA . PHE A 1 416 ? 6.461 6.204 -10.644 1.00 95.69 416 PHE A CA 1
ATOM 3331 C C . PHE A 1 416 ? 6.563 7.110 -11.874 1.00 95.69 416 PHE A C 1
ATOM 3333 O O . PHE A 1 416 ? 7.232 6.751 -12.840 1.00 95.69 416 PHE A O 1
ATOM 3340 N N . SER A 1 417 ? 5.995 8.318 -11.813 1.00 95.75 417 SER A N 1
ATOM 3341 C CA . SER A 1 417 ? 6.120 9.313 -12.886 1.00 95.75 417 SER A CA 1
ATOM 3342 C C . SER A 1 417 ? 7.582 9.687 -13.168 1.00 95.75 417 SER A C 1
ATOM 3344 O O . SER A 1 417 ? 8.010 9.683 -14.320 1.00 95.75 417 SER A O 1
ATOM 3346 N N . ASP A 1 418 ? 8.390 9.938 -12.133 1.00 92.75 418 ASP A N 1
ATOM 3347 C CA . ASP A 1 418 ? 9.823 10.229 -12.258 1.00 92.75 418 ASP A CA 1
ATOM 3348 C C . ASP A 1 418 ? 10.577 9.043 -12.897 1.00 92.75 418 ASP A C 1
ATOM 3350 O O . ASP A 1 418 ? 11.410 9.259 -13.777 1.00 92.75 418 ASP A O 1
ATOM 3354 N N . SER A 1 419 ? 10.253 7.796 -12.527 1.00 94.00 419 SER A N 1
ATOM 3355 C CA . SER A 1 419 ? 10.854 6.588 -13.121 1.00 94.00 419 SER A CA 1
ATOM 3356 C C . SER A 1 419 ? 10.511 6.426 -14.609 1.00 94.00 419 SER A C 1
ATOM 3358 O O . SER A 1 419 ? 11.389 6.167 -15.440 1.00 94.00 419 SER A O 1
ATOM 3360 N N . ILE A 1 420 ? 9.242 6.645 -14.968 1.00 95.19 420 ILE A N 1
ATOM 3361 C CA . ILE A 1 420 ? 8.779 6.642 -16.361 1.00 95.19 420 ILE A CA 1
ATOM 3362 C C . ILE A 1 420 ? 9.513 7.730 -17.148 1.00 95.19 420 ILE A C 1
ATOM 3364 O O . ILE A 1 420 ? 10.090 7.446 -18.193 1.00 95.19 420 ILE A O 1
ATOM 3368 N N . ASN A 1 421 ? 9.565 8.956 -16.625 1.00 94.50 421 ASN A N 1
ATOM 3369 C CA . ASN A 1 421 ? 10.230 10.083 -17.279 1.00 94.50 421 ASN A CA 1
ATOM 3370 C C . ASN A 1 421 ? 11.738 9.863 -17.458 1.00 94.50 421 ASN A C 1
ATOM 3372 O O . ASN A 1 421 ? 12.294 10.264 -18.480 1.00 94.50 421 ASN A O 1
ATOM 3376 N N . ASP A 1 422 ? 12.415 9.236 -16.495 1.00 92.00 422 ASP A N 1
ATOM 3377 C CA . ASP A 1 422 ? 13.824 8.857 -16.636 1.00 92.00 422 ASP A CA 1
ATOM 3378 C C . ASP A 1 422 ? 14.010 7.841 -17.780 1.00 92.00 422 ASP A C 1
ATOM 3380 O O . ASP A 1 422 ? 14.953 7.966 -18.563 1.00 92.00 422 ASP A O 1
ATOM 3384 N N . THR A 1 423 ? 13.073 6.901 -17.941 1.00 92.44 423 THR A N 1
ATOM 3385 C CA . THR A 1 423 ? 13.075 5.940 -19.058 1.00 92.44 423 THR A CA 1
ATOM 3386 C C . THR A 1 423 ? 12.804 6.635 -20.398 1.00 92.44 423 THR A C 1
ATOM 3388 O O . THR A 1 423 ? 13.513 6.371 -21.366 1.00 92.44 423 THR A O 1
ATOM 3391 N N . VAL A 1 424 ? 11.854 7.582 -20.452 1.00 92.88 424 VAL A N 1
ATOM 3392 C CA . VAL A 1 424 ? 11.586 8.412 -21.648 1.00 92.88 424 VAL A CA 1
ATOM 3393 C C . VAL A 1 424 ? 12.844 9.150 -22.091 1.00 92.88 424 VAL A C 1
ATOM 3395 O O . VAL A 1 424 ? 13.179 9.151 -23.271 1.00 92.88 424 VAL A O 1
ATOM 3398 N N . ARG A 1 425 ? 13.561 9.784 -21.152 1.00 92.56 425 ARG A N 1
ATOM 3399 C CA . ARG A 1 425 ? 14.804 10.499 -21.478 1.00 92.56 425 ARG A CA 1
ATOM 3400 C C . ARG A 1 425 ? 15.848 9.552 -22.062 1.00 92.56 425 ARG A C 1
ATOM 3402 O O . ARG A 1 425 ? 16.438 9.883 -23.085 1.00 92.56 425 ARG A O 1
ATOM 3409 N N . GLY A 1 426 ? 16.028 8.381 -21.447 1.00 91.25 426 GLY A N 1
ATOM 3410 C CA . GLY A 1 426 ? 16.944 7.357 -21.947 1.00 91.25 426 GLY A CA 1
ATOM 3411 C C . GLY A 1 426 ? 16.585 6.880 -23.357 1.00 91.25 426 GLY A C 1
ATOM 3412 O O . GLY A 1 426 ? 17.458 6.810 -24.217 1.00 91.25 426 GLY A O 1
ATOM 3413 N N . GLU A 1 427 ? 15.303 6.620 -23.621 1.00 92.56 427 GLU A N 1
ATOM 3414 C CA . GLU A 1 427 ? 14.805 6.241 -24.949 1.00 92.56 427 GLU A CA 1
ATOM 3415 C C . GLU A 1 427 ? 15.096 7.335 -25.984 1.00 92.56 427 GLU A C 1
ATOM 3417 O O . GLU A 1 427 ? 15.667 7.057 -27.038 1.00 92.56 427 GLU A O 1
ATOM 3422 N N . THR A 1 428 ? 14.803 8.594 -25.649 1.00 90.69 428 THR A N 1
ATOM 3423 C CA . THR A 1 428 ? 15.036 9.730 -26.548 1.00 90.69 428 THR A CA 1
ATOM 3424 C C . THR A 1 428 ? 16.522 9.920 -26.844 1.00 90.69 428 THR A C 1
ATOM 3426 O O . THR A 1 428 ? 16.894 10.257 -27.971 1.00 90.69 428 THR A O 1
ATOM 3429 N N . ASP A 1 429 ? 17.392 9.715 -25.856 1.00 89.56 429 ASP A N 1
ATOM 3430 C CA . ASP A 1 429 ? 18.837 9.809 -26.047 1.00 89.56 429 ASP A CA 1
ATOM 3431 C C . ASP A 1 429 ? 19.362 8.678 -26.946 1.00 89.56 429 ASP A C 1
ATOM 3433 O O . ASP A 1 429 ? 20.167 8.949 -27.841 1.00 89.56 429 ASP A O 1
ATOM 3437 N N . LEU A 1 430 ? 18.844 7.452 -26.808 1.00 87.00 430 LEU A N 1
ATOM 3438 C CA . LEU A 1 430 ? 19.146 6.338 -27.717 1.00 87.00 430 LEU A CA 1
ATOM 3439 C C . LEU A 1 430 ? 18.665 6.613 -29.143 1.00 87.00 430 LEU A C 1
ATOM 3441 O O . LEU A 1 430 ? 19.426 6.450 -30.097 1.00 87.00 430 LEU A O 1
ATOM 3445 N N . PHE A 1 431 ? 17.440 7.112 -29.303 1.00 85.06 431 PHE A N 1
ATOM 3446 C CA . PHE A 1 431 ? 16.908 7.454 -30.618 1.00 85.06 431 PHE A CA 1
ATOM 3447 C C . PHE A 1 431 ? 17.707 8.589 -31.278 1.00 85.06 431 PHE A C 1
ATOM 3449 O O . PHE A 1 431 ? 17.986 8.571 -32.477 1.00 85.06 431 PHE A O 1
ATOM 3456 N N . ARG A 1 432 ? 18.171 9.572 -30.498 1.00 83.31 432 ARG A N 1
ATOM 3457 C CA . ARG A 1 432 ? 19.074 10.621 -30.998 1.00 83.31 432 ARG A CA 1
ATOM 3458 C C . ARG A 1 432 ? 20.438 10.081 -31.407 1.00 83.31 432 ARG A C 1
ATOM 3460 O O . ARG A 1 432 ? 20.994 10.586 -32.380 1.00 83.31 432 ARG A O 1
ATOM 3467 N N . LEU A 1 433 ? 20.989 9.106 -30.683 1.00 79.44 433 LEU A N 1
ATOM 3468 C CA . LEU A 1 433 ? 22.234 8.442 -31.081 1.00 79.44 433 LEU A CA 1
ATOM 3469 C C . LEU A 1 433 ? 22.079 7.772 -32.449 1.00 79.44 433 LEU A C 1
ATOM 3471 O O . LEU A 1 433 ? 22.986 7.880 -33.271 1.00 79.44 433 LEU A O 1
ATOM 3475 N N . PHE A 1 434 ? 20.915 7.181 -32.724 1.00 74.12 434 PHE A N 1
ATOM 3476 C CA . PHE A 1 434 ? 20.586 6.647 -34.044 1.00 74.12 434 PHE A CA 1
ATOM 3477 C C . PHE A 1 434 ? 20.471 7.746 -35.121 1.00 74.12 434 PHE A C 1
ATOM 3479 O O . PHE A 1 434 ? 20.968 7.581 -36.234 1.00 74.12 434 PHE A O 1
ATOM 3486 N N . LEU A 1 435 ? 19.862 8.895 -34.797 1.00 76.81 435 LEU A N 1
ATOM 3487 C CA . LEU A 1 435 ? 19.661 10.000 -35.747 1.00 76.81 435 LEU A CA 1
ATOM 3488 C C . LEU A 1 435 ? 20.915 10.827 -36.069 1.00 76.81 435 LEU A C 1
ATOM 3490 O O . LEU A 1 435 ? 20.958 11.428 -37.142 1.00 76.81 435 LEU A O 1
ATOM 3494 N N . LYS A 1 436 ? 21.913 10.909 -35.174 1.00 68.38 436 LYS A N 1
ATOM 3495 C CA . LYS A 1 436 ? 23.166 11.679 -35.364 1.00 68.38 436 LYS A CA 1
ATOM 3496 C C . LYS A 1 436 ? 24.110 11.011 -36.375 1.00 68.38 436 LYS A C 1
ATOM 3498 O O . LYS A 1 436 ? 25.253 10.668 -36.086 1.00 68.38 436 LYS A O 1
ATOM 3503 N N . ARG A 1 437 ? 23.606 10.846 -37.591 1.00 60.88 437 ARG A N 1
ATOM 3504 C CA . ARG A 1 437 ? 24.286 10.358 -38.783 1.00 60.88 437 ARG A CA 1
ATOM 3505 C C . ARG A 1 437 ? 24.793 11.561 -39.583 1.00 60.88 437 ARG A C 1
ATOM 3507 O O . ARG A 1 437 ? 24.212 11.894 -40.609 1.00 60.88 437 ARG A O 1
ATOM 3514 N N . ASP A 1 438 ? 25.870 12.198 -39.126 1.00 41.97 438 ASP A N 1
ATOM 3515 C CA . ASP A 1 438 ? 26.640 13.133 -39.964 1.00 41.97 438 ASP A CA 1
ATOM 3516 C C . ASP A 1 438 ? 27.888 12.435 -40.560 1.00 41.97 438 ASP A C 1
ATOM 3518 O O . ASP A 1 438 ? 28.477 11.561 -39.916 1.00 41.97 438 ASP A O 1
ATOM 3522 N N . PRO A 1 439 ? 28.296 12.761 -41.805 1.00 47.53 439 PRO A N 1
ATOM 3523 C CA . PRO A 1 439 ? 29.394 12.099 -42.520 1.00 47.53 439 PRO A CA 1
ATOM 3524 C C . PRO A 1 439 ? 30.781 12.673 -42.133 1.00 47.53 439 PRO A C 1
ATOM 3526 O O . PRO A 1 439 ? 30.875 13.722 -41.506 1.00 47.53 439 PRO A O 1
ATOM 3529 N N . PRO A 1 440 ? 31.891 12.116 -42.651 1.00 48.91 440 PRO A N 1
ATOM 3530 C CA . PRO A 1 440 ? 32.602 10.908 -42.258 1.00 48.91 440 PRO A CA 1
ATOM 3531 C C . PRO A 1 440 ? 33.841 11.256 -41.395 1.00 48.91 440 PRO A C 1
ATOM 3533 O O . PRO A 1 440 ? 34.969 11.065 -41.844 1.00 48.91 440 PRO A O 1
ATOM 3536 N N . ALA A 1 441 ? 33.667 11.814 -40.194 1.00 47.66 441 ALA A N 1
ATOM 3537 C CA . ALA A 1 441 ? 34.808 12.076 -39.300 1.00 47.66 441 ALA A CA 1
ATOM 3538 C C . ALA A 1 441 ? 34.939 11.025 -38.185 1.00 47.66 441 ALA A C 1
ATOM 3540 O O . ALA A 1 441 ? 36.044 10.577 -37.901 1.00 47.66 441 ALA A O 1
ATOM 3541 N N . GLU A 1 442 ? 33.822 10.538 -37.637 1.00 51.34 442 GLU A N 1
ATOM 3542 C CA . GLU A 1 442 ? 33.791 9.432 -36.674 1.00 51.34 442 GLU A CA 1
ATOM 3543 C C . GLU A 1 442 ? 32.531 8.595 -36.911 1.00 51.34 442 GLU A C 1
ATOM 3545 O O . GLU A 1 442 ? 31.439 8.935 -36.465 1.00 51.34 442 GLU A O 1
ATOM 3550 N N . GLY A 1 443 ? 32.666 7.511 -37.677 1.00 58.34 443 GLY A N 1
ATOM 3551 C CA . GLY A 1 443 ? 31.557 6.595 -37.932 1.00 58.34 443 GLY A CA 1
ATOM 3552 C C . GLY A 1 443 ? 31.033 5.965 -36.639 1.00 58.34 443 GLY A C 1
ATOM 3553 O O . GLY A 1 443 ? 31.800 5.652 -35.726 1.00 58.34 443 GLY A O 1
ATOM 3554 N N . LEU A 1 444 ? 29.718 5.758 -36.578 1.00 62.09 444 LEU A N 1
ATOM 3555 C CA . LEU A 1 444 ? 29.082 4.897 -35.587 1.00 62.09 444 LEU A CA 1
ATOM 3556 C C . LEU A 1 444 ? 29.713 3.498 -35.704 1.00 62.09 444 LEU A C 1
ATOM 3558 O O . LEU A 1 444 ? 29.559 2.828 -36.724 1.00 62.09 444 LEU A O 1
ATOM 3562 N N . THR A 1 445 ? 30.504 3.093 -34.711 1.00 71.19 445 THR A N 1
ATOM 3563 C CA . THR A 1 445 ? 31.126 1.765 -34.691 1.00 71.19 445 THR A CA 1
ATOM 3564 C C . THR A 1 445 ? 30.088 0.720 -34.291 1.00 71.19 445 THR A C 1
ATOM 3566 O O . THR A 1 445 ? 29.178 1.014 -33.513 1.00 71.19 445 THR A O 1
ATOM 3569 N N . THR A 1 446 ? 30.244 -0.515 -34.772 1.00 73.94 446 THR A N 1
ATOM 3570 C CA . THR A 1 446 ? 29.407 -1.657 -34.363 1.00 73.94 446 THR A CA 1
ATOM 3571 C C . THR A 1 446 ? 29.349 -1.789 -32.837 1.00 73.94 446 THR A C 1
ATOM 3573 O O . THR A 1 446 ? 28.291 -2.045 -32.279 1.00 73.94 446 THR A O 1
ATOM 3576 N N . GLU A 1 447 ? 30.455 -1.496 -32.147 1.00 80.94 447 GLU A N 1
ATOM 3577 C CA . GLU A 1 447 ? 30.550 -1.477 -30.683 1.00 80.94 447 GLU A CA 1
ATOM 3578 C C . GLU A 1 447 ? 29.654 -0.409 -30.025 1.00 80.94 447 GLU A C 1
ATOM 3580 O O . GLU A 1 447 ? 28.942 -0.706 -29.068 1.00 80.94 447 GLU A O 1
ATOM 3585 N N . LYS A 1 448 ? 29.618 0.827 -30.551 1.00 80.62 448 LYS A N 1
ATOM 3586 C CA . LYS A 1 448 ? 28.717 1.881 -30.042 1.00 80.62 448 LYS A CA 1
ATOM 3587 C C . LYS A 1 448 ? 27.248 1.478 -30.200 1.00 80.62 448 LYS A C 1
ATOM 3589 O O . LYS A 1 448 ? 26.447 1.747 -29.308 1.00 80.62 448 LYS A O 1
ATOM 3594 N N . LEU A 1 449 ? 26.906 0.815 -31.305 1.00 79.56 449 LEU A N 1
ATOM 3595 C CA . LEU A 1 449 ? 25.545 0.351 -31.579 1.00 79.56 449 LEU A CA 1
ATOM 3596 C C . LEU A 1 449 ? 25.156 -0.862 -30.714 1.00 79.56 449 LEU A C 1
ATOM 3598 O O . LEU A 1 449 ? 24.035 -0.926 -30.212 1.00 79.56 449 LEU A O 1
ATOM 3602 N N . GLN A 1 450 ? 26.091 -1.781 -30.455 1.00 82.50 450 GLN A N 1
ATOM 3603 C CA . GLN A 1 450 ? 25.907 -2.878 -29.499 1.00 82.50 450 GLN A CA 1
ATOM 3604 C C . GLN A 1 450 ? 25.698 -2.353 -28.071 1.00 82.50 450 GLN A C 1
ATOM 3606 O O . GLN A 1 450 ? 24.759 -2.777 -27.401 1.00 82.50 450 GLN A O 1
ATOM 3611 N N . ASN A 1 451 ? 26.492 -1.372 -27.630 1.00 86.31 451 ASN A N 1
ATOM 3612 C CA . ASN A 1 451 ? 26.305 -0.726 -26.327 1.00 86.31 451 ASN A CA 1
ATOM 3613 C C . ASN A 1 451 ? 24.945 -0.020 -26.230 1.00 86.31 451 ASN A C 1
ATOM 3615 O O . ASN A 1 451 ? 24.228 -0.209 -25.251 1.00 86.31 451 ASN A O 1
ATOM 3619 N N . ALA A 1 452 ? 24.537 0.707 -27.275 1.00 84.38 452 ALA A N 1
ATOM 3620 C CA . ALA A 1 452 ? 23.214 1.325 -27.336 1.00 84.38 452 ALA A CA 1
ATOM 3621 C C . ALA A 1 452 ? 22.077 0.285 -27.301 1.00 84.38 452 ALA A C 1
ATOM 3623 O O . ALA A 1 452 ? 21.027 0.535 -26.716 1.00 84.38 452 ALA A O 1
ATOM 3624 N N . THR A 1 453 ? 22.282 -0.897 -27.888 1.00 86.00 453 THR A N 1
ATOM 3625 C CA . THR A 1 453 ? 21.324 -2.015 -27.829 1.00 86.00 453 THR A CA 1
ATOM 3626 C C . THR A 1 453 ? 21.227 -2.595 -26.415 1.00 86.00 453 THR A C 1
ATOM 3628 O O . THR A 1 453 ? 20.126 -2.840 -25.925 1.00 86.00 453 THR A O 1
ATOM 3631 N N . LEU A 1 454 ? 22.356 -2.750 -25.714 1.00 88.62 454 LEU A N 1
ATOM 3632 C CA . LEU A 1 454 ? 22.369 -3.170 -24.309 1.00 88.62 454 LEU A CA 1
ATOM 3633 C C . LEU A 1 454 ? 21.679 -2.148 -23.400 1.00 88.62 454 LEU A C 1
ATOM 3635 O O . LEU A 1 454 ? 20.927 -2.532 -22.505 1.00 88.62 454 LEU A O 1
ATOM 3639 N N . ASP A 1 455 ? 21.902 -0.856 -23.625 1.00 90.19 455 ASP A N 1
ATOM 3640 C CA . ASP A 1 455 ? 21.239 0.199 -22.860 1.00 90.19 455 ASP A CA 1
ATOM 3641 C C . ASP A 1 455 ? 19.733 0.252 -23.154 1.00 90.19 455 ASP A C 1
ATOM 3643 O O . ASP A 1 455 ? 18.937 0.367 -22.221 1.00 90.19 455 ASP A O 1
ATOM 3647 N N . ALA A 1 456 ? 19.319 0.047 -24.409 1.00 89.75 456 ALA A N 1
ATOM 3648 C CA . ALA A 1 456 ? 17.910 -0.105 -24.769 1.00 89.75 456 ALA A CA 1
ATOM 3649 C C . ALA A 1 456 ? 17.260 -1.304 -24.058 1.00 89.75 456 ALA A C 1
ATOM 3651 O O . ALA A 1 456 ? 16.158 -1.183 -23.523 1.00 89.75 456 ALA A O 1
ATOM 3652 N N . ALA A 1 457 ? 17.955 -2.444 -23.984 1.00 89.75 457 ALA A N 1
ATOM 3653 C CA . ALA A 1 457 ? 17.475 -3.627 -23.272 1.00 89.75 457 ALA A CA 1
ATOM 3654 C C . ALA A 1 457 ? 17.326 -3.382 -21.758 1.00 89.75 457 ALA A C 1
ATOM 3656 O O . ALA A 1 457 ? 16.350 -3.837 -21.160 1.00 89.75 457 ALA A O 1
ATOM 3657 N N . LYS A 1 458 ? 18.240 -2.622 -21.135 1.00 92.19 458 LYS A N 1
ATOM 3658 C CA . LYS A 1 458 ? 18.111 -2.209 -19.724 1.00 92.19 458 LYS A CA 1
ATOM 3659 C C . LYS A 1 458 ? 16.899 -1.305 -19.504 1.00 92.19 458 LYS A C 1
ATOM 3661 O O . LYS A 1 458 ? 16.158 -1.517 -18.551 1.00 92.19 458 LYS A O 1
ATOM 3666 N N . LEU A 1 459 ? 16.666 -0.329 -20.386 1.00 93.38 459 LEU A N 1
ATOM 3667 C CA . LEU A 1 459 ? 15.479 0.530 -20.307 1.00 93.38 459 LEU A CA 1
ATOM 3668 C C . LEU A 1 459 ? 14.185 -0.264 -20.512 1.00 93.38 459 LEU A C 1
ATOM 3670 O O . LEU A 1 459 ? 13.186 0.007 -19.849 1.00 93.38 459 LEU A O 1
ATOM 3674 N N . LEU A 1 460 ? 14.205 -1.272 -21.390 1.00 93.12 460 LEU A N 1
ATOM 3675 C CA . LEU A 1 460 ? 13.072 -2.168 -21.602 1.00 93.12 460 LEU A CA 1
ATOM 3676 C C . LEU A 1 460 ? 12.782 -3.022 -20.359 1.00 93.12 460 LEU A C 1
ATOM 3678 O O . LEU A 1 460 ? 11.623 -3.237 -20.010 1.00 93.12 460 LEU A O 1
ATOM 3682 N N . TYR A 1 461 ? 13.824 -3.508 -19.686 1.00 92.25 461 TYR A N 1
ATOM 3683 C CA . TYR A 1 461 ? 13.682 -4.189 -18.401 1.00 92.25 461 TYR A CA 1
ATOM 3684 C C . TYR A 1 461 ? 13.073 -3.250 -17.351 1.00 92.25 461 TYR A C 1
ATOM 3686 O O . TYR A 1 461 ? 12.079 -3.596 -16.718 1.00 92.25 461 TYR A O 1
ATOM 3694 N N . ASP A 1 462 ? 13.609 -2.034 -17.236 1.00 92.56 462 ASP A N 1
ATOM 3695 C CA . ASP A 1 462 ? 13.149 -1.029 -16.278 1.00 92.56 462 ASP A CA 1
ATOM 3696 C C . ASP A 1 462 ? 11.680 -0.633 -16.480 1.00 92.56 462 ASP A C 1
ATOM 3698 O O . ASP A 1 462 ? 10.940 -0.505 -15.507 1.00 92.56 462 ASP A O 1
ATOM 3702 N N . ILE A 1 463 ? 11.231 -0.446 -17.726 1.00 95.44 463 ILE A N 1
ATOM 3703 C CA . ILE A 1 463 ? 9.835 -0.072 -17.987 1.00 95.44 463 ILE A CA 1
ATOM 3704 C C . ILE A 1 463 ? 8.872 -1.241 -17.761 1.00 95.44 463 ILE A C 1
ATOM 3706 O O . ILE A 1 463 ? 7.730 -1.014 -17.367 1.00 95.44 463 ILE A O 1
ATOM 3710 N N . LYS A 1 464 ? 9.310 -2.488 -17.977 1.00 93.62 464 LYS A N 1
ATOM 3711 C CA . LYS A 1 464 ? 8.508 -3.679 -17.653 1.00 93.62 464 LYS A CA 1
ATOM 3712 C C . LYS A 1 464 ? 8.309 -3.817 -16.149 1.00 93.62 464 LYS A C 1
ATOM 3714 O O . LYS A 1 464 ? 7.174 -3.971 -15.721 1.00 93.62 464 LYS A O 1
ATOM 3719 N N . ASP A 1 465 ? 9.376 -3.652 -15.377 1.00 93.25 465 ASP A N 1
ATOM 3720 C CA . ASP A 1 465 ? 9.346 -3.627 -13.909 1.00 93.25 465 ASP A CA 1
ATOM 3721 C C . ASP A 1 465 ? 8.367 -2.556 -13.388 1.00 93.25 465 ASP A C 1
ATOM 3723 O O . ASP A 1 465 ? 7.467 -2.839 -12.598 1.00 93.25 465 ASP A O 1
ATOM 3727 N N . VAL A 1 466 ? 8.428 -1.341 -13.955 1.00 95.44 466 VAL A N 1
ATOM 3728 C CA . VAL A 1 466 ? 7.461 -0.268 -13.661 1.00 95.44 466 VAL A CA 1
ATOM 3729 C C . VAL A 1 466 ? 6.019 -0.679 -13.966 1.00 95.44 466 VAL A C 1
ATOM 3731 O O . VAL A 1 466 ? 5.128 -0.400 -13.165 1.00 95.44 466 VAL A O 1
ATOM 3734 N N . ARG A 1 467 ? 5.760 -1.319 -15.111 1.00 95.94 467 ARG A N 1
ATOM 3735 C CA . ARG A 1 467 ? 4.409 -1.765 -15.492 1.00 95.94 467 ARG A CA 1
ATOM 3736 C C . ARG A 1 467 ? 3.887 -2.864 -14.573 1.00 95.94 467 ARG A C 1
ATOM 3738 O O . ARG A 1 467 ? 2.719 -2.812 -14.190 1.00 95.94 467 ARG A O 1
ATOM 3745 N N . ASP A 1 468 ? 4.736 -3.817 -14.210 1.00 94.25 468 ASP A N 1
ATOM 3746 C CA . ASP A 1 468 ? 4.373 -4.911 -13.314 1.00 94.25 468 ASP A CA 1
ATOM 3747 C C . ASP A 1 468 ? 3.983 -4.361 -11.936 1.00 94.25 468 ASP A C 1
ATOM 3749 O O . ASP A 1 468 ? 2.910 -4.685 -11.425 1.00 94.25 468 ASP A O 1
ATOM 3753 N N . GLU A 1 469 ? 4.772 -3.443 -11.371 1.00 95.56 469 GLU A N 1
ATOM 3754 C CA . GLU A 1 469 ? 4.436 -2.792 -10.101 1.00 95.56 469 GLU A CA 1
ATOM 3755 C C . GLU A 1 469 ? 3.201 -1.882 -10.193 1.00 95.56 469 GLU A C 1
ATOM 3757 O O . GLU A 1 469 ? 2.367 -1.901 -9.283 1.00 95.56 469 GLU A O 1
ATOM 3762 N N . LEU A 1 470 ? 3.022 -1.128 -11.289 1.00 96.56 470 LEU A N 1
ATOM 3763 C CA . LEU A 1 470 ? 1.799 -0.345 -11.528 1.00 96.56 470 LEU A CA 1
ATOM 3764 C C . LEU A 1 470 ? 0.558 -1.239 -11.553 1.00 96.56 470 LEU A C 1
ATOM 3766 O O . LEU A 1 470 ? -0.479 -0.861 -11.009 1.00 96.56 470 LEU A O 1
ATOM 3770 N N . ASN A 1 471 ? 0.657 -2.438 -12.128 1.00 95.31 471 ASN A N 1
ATOM 3771 C CA . ASN A 1 471 ? -0.436 -3.402 -12.126 1.00 95.31 471 ASN A CA 1
ATOM 3772 C C . ASN A 1 471 ? -0.765 -3.892 -10.701 1.00 95.31 471 ASN A C 1
ATOM 3774 O O . ASN A 1 471 ? -1.939 -4.026 -10.349 1.00 95.31 471 ASN A O 1
ATOM 3778 N N . ILE A 1 472 ? 0.241 -4.077 -9.836 1.00 93.94 472 ILE A N 1
ATOM 3779 C CA . ILE A 1 472 ? 0.007 -4.393 -8.415 1.00 93.94 472 ILE A CA 1
ATOM 3780 C C . ILE A 1 472 ? -0.688 -3.218 -7.709 1.00 93.94 472 ILE A C 1
ATOM 3782 O O . ILE A 1 472 ? -1.676 -3.423 -6.995 1.00 93.94 472 ILE A O 1
ATOM 3786 N N . LEU A 1 473 ? -0.227 -1.980 -7.932 1.00 96.12 473 LEU A N 1
ATOM 3787 C CA . LEU A 1 473 ? -0.866 -0.782 -7.374 1.00 96.12 473 LEU A CA 1
ATOM 3788 C C . LEU A 1 473 ? -2.322 -0.652 -7.840 1.00 96.12 473 LEU A C 1
ATOM 3790 O O . LEU A 1 473 ? -3.206 -0.392 -7.022 1.00 96.12 473 LEU A O 1
ATOM 3794 N N . LYS A 1 474 ? -2.587 -0.903 -9.124 1.00 95.50 474 LYS A N 1
ATOM 3795 C CA . LYS A 1 474 ? -3.926 -0.902 -9.723 1.00 95.50 474 LYS A CA 1
ATOM 3796 C C . LYS A 1 474 ? -4.845 -1.922 -9.057 1.00 95.50 474 LYS A C 1
ATOM 3798 O O . LYS A 1 474 ? -5.979 -1.594 -8.718 1.00 95.50 474 LYS A O 1
ATOM 3803 N N . ASN A 1 475 ? -4.358 -3.138 -8.806 1.00 94.00 475 ASN A N 1
ATOM 3804 C CA . ASN A 1 475 ? -5.129 -4.171 -8.112 1.00 94.00 475 ASN A CA 1
ATOM 3805 C C . ASN A 1 475 ? -5.543 -3.723 -6.703 1.00 94.00 475 ASN A C 1
ATOM 3807 O O . ASN A 1 475 ? -6.705 -3.873 -6.320 1.00 94.00 475 ASN A O 1
ATOM 3811 N N . VAL A 1 476 ? -4.623 -3.126 -5.941 1.00 94.19 476 VAL A N 1
ATOM 3812 C CA . VAL A 1 476 ? -4.924 -2.592 -4.603 1.00 94.19 476 VAL A CA 1
ATOM 3813 C C . VAL A 1 476 ? -5.896 -1.410 -4.678 1.00 94.19 476 VAL A C 1
ATOM 3815 O O . VAL A 1 476 ? -6.852 -1.373 -3.903 1.00 94.19 476 VAL A O 1
ATOM 3818 N N . ALA A 1 477 ? -5.709 -0.489 -5.625 1.00 95.12 477 ALA A N 1
ATOM 3819 C CA . ALA A 1 477 ? -6.589 0.662 -5.826 1.00 95.12 477 ALA A CA 1
ATOM 3820 C C . ALA A 1 477 ? -8.022 0.238 -6.201 1.00 95.12 477 ALA A C 1
ATOM 3822 O O . ALA A 1 477 ? -8.981 0.737 -5.617 1.00 95.12 477 ALA A O 1
ATOM 3823 N N . ASN A 1 478 ? -8.185 -0.771 -7.063 1.00 94.62 478 ASN A N 1
ATOM 3824 C CA . ASN A 1 478 ? -9.495 -1.346 -7.393 1.00 94.62 478 ASN A CA 1
ATOM 3825 C C . ASN A 1 478 ? -10.197 -1.928 -6.152 1.00 94.62 478 ASN A C 1
ATOM 3827 O O . ASN A 1 478 ? -11.407 -1.772 -5.966 1.00 94.62 478 ASN A O 1
ATOM 3831 N N . LEU A 1 479 ? -9.444 -2.593 -5.268 1.00 94.06 479 LEU A N 1
ATOM 3832 C CA . LEU A 1 479 ? -9.981 -3.114 -4.007 1.00 94.06 479 LEU A CA 1
ATOM 3833 C C . LEU A 1 479 ? -10.402 -1.981 -3.063 1.00 94.06 479 LEU A C 1
ATOM 3835 O O . LEU A 1 479 ? -11.443 -2.088 -2.413 1.00 94.06 479 LEU A O 1
ATOM 3839 N N . GLN A 1 480 ? -9.631 -0.894 -3.003 1.00 94.69 480 GLN A N 1
ATOM 3840 C CA . GLN A 1 480 ? -9.989 0.308 -2.247 1.00 94.69 480 GLN A CA 1
ATOM 3841 C C . GLN A 1 480 ? -11.255 0.964 -2.799 1.00 94.69 480 GLN A C 1
ATOM 3843 O O . GLN A 1 480 ? -12.179 1.228 -2.032 1.00 94.69 480 GLN A O 1
ATOM 3848 N N . GLN A 1 481 ? -11.339 1.150 -4.119 1.00 93.81 481 GLN A N 1
ATOM 3849 C CA . GLN A 1 481 ? -12.497 1.729 -4.799 1.00 93.81 481 GLN A CA 1
ATOM 3850 C C . GLN A 1 481 ? -13.761 0.924 -4.524 1.00 93.81 481 GLN A C 1
ATOM 3852 O O . GLN A 1 481 ? -14.796 1.496 -4.181 1.00 93.81 481 GLN A O 1
ATOM 3857 N N . ARG A 1 482 ? -13.677 -0.409 -4.595 1.00 92.81 482 ARG A N 1
ATOM 3858 C CA . ARG A 1 482 ? -14.800 -1.292 -4.271 1.00 92.81 482 ARG A CA 1
ATOM 3859 C C . ARG A 1 482 ? -15.283 -1.092 -2.835 1.00 92.81 482 ARG A C 1
ATOM 3861 O O . ARG A 1 482 ? -16.477 -0.917 -2.614 1.00 92.81 482 ARG A O 1
ATOM 3868 N N . VAL A 1 483 ? -14.368 -1.099 -1.863 1.00 93.12 483 VAL A N 1
ATOM 3869 C CA . VAL A 1 483 ? -14.720 -0.931 -0.444 1.00 93.12 483 VAL A CA 1
ATOM 3870 C C . VAL A 1 483 ? -15.288 0.463 -0.169 1.00 93.12 483 VAL A C 1
ATOM 3872 O O . VAL A 1 483 ? -16.280 0.571 0.550 1.00 93.12 483 VAL A O 1
ATOM 3875 N N . GLN A 1 484 ? -14.709 1.513 -0.756 1.00 92.25 484 GLN A N 1
ATOM 3876 C CA . GLN A 1 484 ? -15.195 2.887 -0.620 1.00 92.25 484 GLN A CA 1
ATOM 3877 C C . GLN A 1 484 ? -16.591 3.045 -1.241 1.00 92.25 484 GLN A C 1
ATOM 3879 O O . GLN A 1 484 ? -17.486 3.603 -0.615 1.00 92.25 484 GLN A O 1
ATOM 3884 N N . SER A 1 485 ? -16.816 2.466 -2.422 1.00 90.06 485 SER A N 1
ATOM 3885 C CA . SER A 1 485 ? -18.123 2.465 -3.091 1.00 90.06 485 SER A CA 1
ATOM 3886 C C . SER A 1 485 ? -19.194 1.760 -2.259 1.00 90.06 485 SER A C 1
ATOM 3888 O O . SER A 1 485 ? -20.304 2.270 -2.106 1.00 90.06 485 SER A O 1
ATOM 3890 N N . ASP A 1 486 ? -18.873 0.585 -1.708 1.00 90.19 486 ASP A N 1
ATOM 3891 C CA . ASP A 1 486 ? -19.782 -0.172 -0.842 1.00 90.19 486 ASP A CA 1
ATOM 3892 C C . ASP A 1 486 ? -20.107 0.604 0.448 1.00 90.19 486 ASP A C 1
ATOM 3894 O O . ASP A 1 486 ? -21.241 0.558 0.937 1.00 90.19 486 ASP A O 1
ATOM 3898 N N . LEU A 1 487 ? -19.126 1.340 0.985 1.00 90.00 487 LEU A N 1
ATOM 3899 C CA . LEU A 1 487 ? -19.288 2.206 2.149 1.00 90.00 487 LEU A CA 1
ATOM 3900 C C . LEU A 1 487 ? -20.245 3.370 1.849 1.00 90.00 487 LEU A C 1
ATOM 3902 O O . LEU A 1 487 ? -21.242 3.512 2.558 1.00 90.00 487 LEU A O 1
ATOM 3906 N N . GLU A 1 488 ? -20.008 4.148 0.787 1.00 87.00 488 GLU A N 1
ATOM 3907 C CA . GLU A 1 488 ? -20.851 5.296 0.407 1.00 87.00 488 GLU A CA 1
ATOM 3908 C C . GLU A 1 488 ? -22.302 4.889 0.146 1.00 87.00 488 GLU A C 1
ATOM 3910 O O . GLU A 1 488 ? -23.228 5.468 0.720 1.00 87.00 488 GLU A O 1
ATOM 3915 N N . LYS A 1 489 ? -22.514 3.815 -0.630 1.00 85.44 489 LYS A N 1
ATOM 3916 C CA . LYS A 1 489 ? -23.854 3.271 -0.931 1.00 85.44 489 LYS A CA 1
ATOM 3917 C C . LYS A 1 489 ? -24.645 2.929 0.336 1.00 85.44 489 LYS A C 1
ATOM 3919 O O . LYS A 1 489 ? -25.876 2.948 0.340 1.00 85.44 489 LYS A O 1
ATOM 3924 N N . SER A 1 490 ? -23.956 2.604 1.431 1.00 81.31 490 SER A N 1
ATOM 3925 C CA . SER A 1 490 ? -24.588 2.267 2.708 1.00 81.31 490 SER A CA 1
ATOM 3926 C C . SER A 1 490 ? -25.040 3.478 3.533 1.00 81.31 490 SER A C 1
ATOM 3928 O O . SER A 1 490 ? -25.891 3.320 4.423 1.00 81.31 490 SER A O 1
ATOM 3930 N N . PHE A 1 491 ? -24.480 4.659 3.258 1.00 74.56 491 PHE A N 1
ATOM 3931 C CA . PHE A 1 491 ? -24.831 5.924 3.902 1.00 74.56 491 PHE A CA 1
ATOM 3932 C C . PHE A 1 491 ? -25.860 6.720 3.095 1.00 74.56 491 PHE A C 1
ATOM 3934 O O . PHE A 1 491 ? -26.692 7.397 3.691 1.00 74.56 491 PHE A O 1
ATOM 3941 N N . THR A 1 492 ? -25.885 6.577 1.769 1.00 68.62 492 THR A N 1
ATOM 3942 C CA . THR A 1 492 ? -26.720 7.386 0.863 1.00 68.62 492 THR A CA 1
ATOM 3943 C C . THR A 1 492 ? -28.074 6.765 0.493 1.00 68.62 492 THR A C 1
ATOM 3945 O O . THR A 1 492 ? -28.674 7.171 -0.502 1.00 68.62 492 THR A O 1
ATOM 3948 N N . LYS A 1 493 ? -28.601 5.805 1.280 1.00 55.69 493 LYS A N 1
ATOM 3949 C CA . LYS A 1 493 ? -29.890 5.117 1.019 1.00 55.69 493 LYS A CA 1
ATOM 3950 C C . LYS A 1 493 ? -31.007 6.117 0.654 1.00 55.69 493 LYS A C 1
ATOM 3952 O O . LYS A 1 493 ? -31.626 6.696 1.541 1.00 55.69 493 LYS A O 1
ATOM 3957 N N . GLY A 1 494 ? -31.292 6.271 -0.643 1.00 51.56 494 GLY A N 1
ATOM 3958 C CA . GLY A 1 494 ? -32.385 7.102 -1.163 1.00 51.56 494 GLY A CA 1
ATOM 3959 C C . GLY A 1 494 ? -31.999 8.206 -2.156 1.00 51.56 494 GLY A C 1
ATOM 3960 O O . GLY A 1 494 ? -32.907 8.783 -2.747 1.00 51.56 494 GLY A O 1
ATOM 3961 N N . SER A 1 495 ? -30.711 8.484 -2.389 1.00 46.12 495 SER A N 1
ATOM 3962 C CA . SER A 1 495 ? -30.286 9.447 -3.419 1.00 46.12 495 SER A CA 1
ATOM 3963 C C . SER A 1 495 ? -29.742 8.724 -4.654 1.00 46.12 495 SER A C 1
ATOM 3965 O O . SER A 1 495 ? -28.724 8.043 -4.578 1.00 46.12 495 SER A O 1
ATOM 3967 N N . ASN A 1 496 ? -30.418 8.871 -5.798 1.00 43.97 496 ASN A N 1
ATOM 3968 C CA . ASN A 1 496 ? -30.000 8.353 -7.113 1.00 43.97 496 ASN A CA 1
ATOM 3969 C C . ASN A 1 496 ? -28.895 9.215 -7.758 1.00 43.97 496 ASN A C 1
ATOM 3971 O O . ASN A 1 496 ? -28.861 9.368 -8.980 1.00 43.97 496 ASN A O 1
ATOM 3975 N N . ASN A 1 497 ? -28.012 9.816 -6.963 1.00 46.88 497 ASN A N 1
ATOM 3976 C CA . ASN A 1 497 ? -26.904 10.571 -7.526 1.00 46.88 497 ASN A CA 1
ATOM 3977 C C . ASN A 1 497 ? -25.761 9.603 -7.828 1.00 46.88 497 ASN A C 1
ATOM 3979 O O . ASN A 1 497 ? -25.165 9.004 -6.934 1.00 46.88 497 ASN A O 1
ATOM 3983 N N . ASN A 1 498 ? -25.514 9.428 -9.125 1.00 45.28 498 ASN A N 1
ATOM 3984 C CA . ASN A 1 498 ? -24.450 8.628 -9.728 1.00 45.28 498 ASN A CA 1
ATOM 3985 C C . ASN A 1 498 ? -23.052 9.246 -9.503 1.00 45.28 498 ASN A C 1
ATOM 3987 O O . ASN A 1 498 ? -22.236 9.273 -10.425 1.00 45.28 498 ASN A O 1
ATOM 3991 N N . ASP A 1 499 ? -22.747 9.733 -8.301 1.00 53.19 499 ASP A N 1
ATOM 3992 C CA . ASP A 1 499 ? -21.474 10.402 -8.001 1.00 53.19 499 ASP A CA 1
ATOM 3993 C C . ASP A 1 499 ? -20.388 9.381 -7.610 1.00 53.19 499 ASP A C 1
ATOM 3995 O O . ASP A 1 499 ? -19.599 9.566 -6.693 1.00 53.19 499 ASP A O 1
ATOM 3999 N N . GLU A 1 500 ? -20.307 8.270 -8.352 1.00 52.81 500 GLU A N 1
ATOM 4000 C CA . GLU A 1 500 ? -19.170 7.330 -8.297 1.00 52.81 500 GLU A CA 1
ATOM 4001 C C . GLU A 1 500 ? -17.850 8.015 -8.729 1.00 52.81 500 GLU A C 1
ATOM 4003 O O . GLU A 1 500 ? -16.752 7.532 -8.442 1.00 52.81 500 GLU A O 1
ATOM 4008 N N . ARG A 1 501 ? -17.964 9.187 -9.376 1.00 52.50 501 ARG A N 1
ATOM 4009 C CA . ARG A 1 501 ? -16.854 10.062 -9.781 1.00 52.50 501 ARG A CA 1
ATOM 4010 C C . ARG A 1 501 ? -16.246 10.885 -8.642 1.00 52.50 501 ARG A C 1
ATOM 4012 O O . ARG A 1 501 ? -15.134 11.367 -8.821 1.00 52.50 501 ARG A O 1
ATOM 4019 N N . ASP A 1 502 ? -16.913 11.003 -7.494 1.00 65.94 502 ASP A N 1
ATOM 4020 C CA . ASP A 1 502 ? -16.403 11.788 -6.356 1.00 65.94 502 ASP A CA 1
ATOM 4021 C C . ASP A 1 502 ? -15.538 10.953 -5.398 1.00 65.94 502 ASP A C 1
ATOM 4023 O O . ASP A 1 502 ? -14.972 11.467 -4.432 1.00 65.94 502 ASP A O 1
ATOM 4027 N N . LEU A 1 503 ? -15.402 9.647 -5.651 1.00 78.12 503 LEU A N 1
ATOM 4028 C CA . LEU A 1 503 ? -14.568 8.780 -4.828 1.00 78.12 503 LEU A CA 1
ATOM 4029 C C . LEU A 1 503 ? -13.088 9.042 -5.104 1.00 78.12 503 LEU A C 1
ATOM 4031 O O . LEU A 1 503 ? -12.604 8.864 -6.223 1.00 78.12 503 LEU A O 1
ATOM 4035 N N . THR A 1 504 ? -12.331 9.344 -4.051 1.00 83.00 504 THR A N 1
ATOM 4036 C CA . THR A 1 504 ? -10.870 9.501 -4.120 1.00 83.00 504 THR A CA 1
ATOM 4037 C C . THR A 1 504 ? -10.188 8.284 -4.752 1.00 83.00 504 THR A C 1
ATOM 4039 O O . THR A 1 504 ? -9.233 8.435 -5.508 1.00 83.00 504 THR A O 1
ATOM 4042 N N . ALA A 1 505 ? -10.686 7.069 -4.494 1.00 88.31 505 ALA A N 1
ATOM 4043 C CA . ALA A 1 505 ? -10.103 5.859 -5.065 1.00 88.31 505 ALA A CA 1
ATOM 4044 C C . ALA A 1 505 ? -10.331 5.739 -6.581 1.00 88.31 505 ALA A C 1
ATOM 4046 O O . ALA A 1 505 ? -9.500 5.139 -7.257 1.00 88.31 505 ALA A O 1
ATOM 4047 N N . THR A 1 506 ? -11.404 6.331 -7.124 1.00 89.88 506 THR A N 1
ATOM 4048 C CA . TH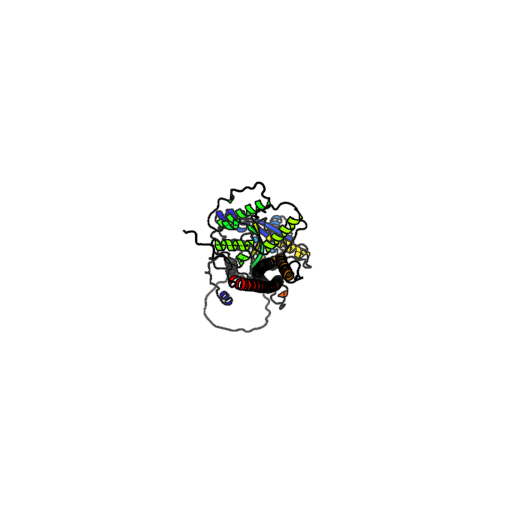R A 1 506 ? -11.630 6.400 -8.578 1.00 89.88 506 THR A CA 1
ATOM 4049 C C . THR A 1 506 ? -10.534 7.231 -9.240 1.00 89.88 506 THR A C 1
ATOM 4051 O O . THR A 1 506 ? -9.905 6.754 -10.179 1.00 89.88 506 THR A O 1
ATOM 4054 N N . TYR A 1 507 ? -10.212 8.404 -8.681 1.00 91.75 507 TYR A N 1
ATOM 4055 C CA . TYR A 1 507 ? -9.092 9.225 -9.156 1.00 91.75 507 TYR A CA 1
ATOM 4056 C C . TYR A 1 507 ? -7.759 8.457 -9.137 1.00 91.75 507 TYR A C 1
ATOM 4058 O O . TYR A 1 507 ? -7.019 8.494 -10.116 1.00 91.75 507 TYR A O 1
ATOM 4066 N N . VAL A 1 508 ? -7.467 7.718 -8.058 1.00 93.31 508 VAL A N 1
ATOM 4067 C CA . VAL A 1 508 ? -6.238 6.908 -7.966 1.00 93.31 508 VAL A CA 1
ATOM 4068 C C . VAL A 1 508 ? -6.199 5.829 -9.056 1.00 93.31 508 VAL A C 1
ATOM 4070 O O . VAL A 1 508 ? -5.159 5.631 -9.679 1.00 93.31 508 VAL A O 1
ATOM 4073 N N . CYS A 1 509 ? -7.319 5.146 -9.316 1.00 93.56 509 CYS A N 1
ATOM 4074 C CA . CYS A 1 509 ? -7.399 4.138 -10.376 1.00 93.56 509 CYS A CA 1
ATOM 4075 C C . CYS A 1 509 ? -7.169 4.748 -11.766 1.00 93.56 509 CYS A C 1
ATOM 4077 O O . CYS A 1 509 ? -6.410 4.187 -12.559 1.00 93.56 509 CYS A O 1
ATOM 4079 N N . ASP A 1 510 ? -7.794 5.894 -12.042 1.00 94.31 510 ASP A N 1
ATOM 4080 C CA . ASP A 1 510 ? -7.670 6.596 -13.320 1.00 94.31 510 ASP A CA 1
ATOM 4081 C C . ASP A 1 510 ? -6.237 7.105 -13.544 1.00 94.31 510 ASP A C 1
ATOM 4083 O O . ASP A 1 510 ? -5.676 6.907 -14.621 1.00 94.31 510 ASP A O 1
ATOM 4087 N N . ASP A 1 511 ? -5.600 7.690 -12.525 1.00 95.25 511 ASP A N 1
ATOM 4088 C CA . ASP A 1 511 ? -4.216 8.170 -12.621 1.00 95.25 511 ASP A CA 1
ATOM 4089 C C . ASP A 1 511 ? -3.219 7.021 -12.846 1.00 95.25 511 ASP A C 1
ATOM 4091 O O . ASP A 1 511 ? -2.361 7.115 -13.727 1.00 95.25 511 ASP A O 1
ATOM 4095 N N . ILE A 1 512 ? -3.368 5.895 -12.135 1.00 96.25 512 ILE A N 1
ATOM 4096 C CA . ILE A 1 512 ? -2.542 4.697 -12.368 1.00 96.25 512 ILE A CA 1
ATOM 4097 C C . ILE A 1 512 ? -2.742 4.170 -13.797 1.00 96.25 512 ILE A C 1
ATOM 4099 O O . ILE A 1 512 ? -1.767 3.800 -14.454 1.00 96.25 512 ILE A O 1
ATOM 4103 N N . ALA A 1 513 ? -3.978 4.163 -14.307 1.00 96.12 513 ALA A N 1
ATOM 4104 C CA . ALA A 1 513 ? -4.265 3.745 -15.678 1.00 96.12 513 ALA A CA 1
ATOM 4105 C C . ALA A 1 513 ? -3.634 4.683 -16.724 1.00 96.12 513 ALA A C 1
ATOM 4107 O O . ALA A 1 513 ? -3.179 4.217 -17.770 1.00 96.12 513 ALA A O 1
ATOM 4108 N N . GLU A 1 514 ? -3.563 5.989 -16.460 1.00 96.50 514 GLU A N 1
ATOM 4109 C CA . GLU A 1 514 ? -2.838 6.924 -17.325 1.00 96.50 514 GLU A CA 1
ATOM 4110 C C . GLU A 1 514 ? -1.320 6.687 -17.285 1.00 96.50 514 GLU A C 1
ATOM 4112 O O . GLU A 1 514 ? -0.685 6.651 -18.342 1.00 96.50 514 GLU A O 1
ATOM 4117 N N . LEU A 1 515 ? -0.731 6.442 -16.107 1.00 96.44 515 LEU A N 1
ATOM 4118 C CA . LEU A 1 515 ? 0.688 6.075 -15.994 1.00 96.44 515 LEU A CA 1
ATOM 4119 C C . LEU A 1 515 ? 1.004 4.772 -16.747 1.00 96.44 515 LEU A C 1
ATOM 4121 O O . LEU A 1 515 ? 2.015 4.701 -17.448 1.00 96.44 515 LEU A O 1
ATOM 4125 N N . GLU A 1 516 ? 0.125 3.771 -16.666 1.00 96.31 516 GLU A N 1
ATOM 4126 C CA . GLU A 1 516 ? 0.248 2.502 -17.393 1.00 96.31 516 GLU A CA 1
ATOM 4127 C C . GLU A 1 516 ? 0.241 2.716 -18.914 1.00 96.31 516 GLU A C 1
ATOM 4129 O O . GLU A 1 516 ? 1.112 2.191 -19.609 1.00 96.31 516 GLU A O 1
ATOM 4134 N N . LYS A 1 517 ? -0.672 3.551 -19.436 1.00 96.50 517 LYS A N 1
ATOM 4135 C CA . LYS A 1 517 ? -0.722 3.901 -20.869 1.00 96.50 517 LYS A CA 1
ATOM 4136 C C . LYS A 1 517 ? 0.556 4.589 -21.339 1.00 96.50 517 LYS A C 1
ATOM 4138 O O . LYS A 1 517 ? 1.022 4.336 -22.450 1.00 96.50 517 LYS A O 1
ATOM 4143 N N . VAL A 1 518 ? 1.118 5.489 -20.530 1.00 96.25 518 VAL A N 1
ATOM 4144 C CA . VAL A 1 518 ? 2.384 6.157 -20.867 1.00 96.25 518 VAL A CA 1
ATOM 4145 C C . VAL A 1 518 ? 3.527 5.140 -20.878 1.00 96.25 518 VAL A C 1
ATOM 4147 O O . VAL A 1 518 ? 4.298 5.110 -21.837 1.00 96.25 518 VAL A O 1
ATOM 4150 N N . ALA A 1 519 ? 3.603 4.272 -19.867 1.00 96.25 519 ALA A N 1
ATOM 4151 C CA . ALA A 1 519 ? 4.621 3.229 -19.784 1.00 96.25 519 ALA A CA 1
ATOM 4152 C C . ALA A 1 519 ? 4.536 2.219 -20.943 1.00 96.25 519 ALA A C 1
ATOM 4154 O O . ALA A 1 519 ? 5.563 1.810 -21.483 1.00 96.25 519 ALA A O 1
ATOM 4155 N N . GLU A 1 520 ? 3.326 1.856 -21.372 1.00 96.25 520 GLU A N 1
ATOM 4156 C CA . GLU A 1 520 ? 3.093 0.992 -22.531 1.00 96.25 520 GLU A CA 1
ATOM 4157 C C . GLU A 1 520 ? 3.625 1.614 -23.828 1.00 96.25 520 GLU A C 1
ATOM 4159 O O . GLU A 1 520 ? 4.403 0.978 -24.537 1.00 96.25 520 GLU A O 1
ATOM 4164 N N . ARG A 1 521 ? 3.313 2.890 -24.092 1.00 95.25 521 ARG A N 1
ATOM 4165 C CA . ARG A 1 521 ? 3.833 3.600 -25.275 1.00 95.25 521 ARG A CA 1
ATOM 4166 C C . ARG A 1 521 ? 5.361 3.627 -25.315 1.00 95.25 521 ARG A C 1
ATOM 4168 O O . ARG A 1 521 ? 5.945 3.502 -26.387 1.00 95.25 521 ARG A O 1
ATOM 4175 N N . ILE A 1 522 ? 6.010 3.790 -24.161 1.00 93.69 522 ILE A N 1
ATOM 4176 C CA . ILE A 1 522 ? 7.478 3.806 -24.060 1.00 93.69 522 ILE A CA 1
ATOM 4177 C C . ILE A 1 522 ? 8.056 2.416 -24.304 1.00 93.69 522 ILE A C 1
ATOM 4179 O O . ILE A 1 522 ? 9.049 2.283 -25.013 1.00 93.69 522 ILE A O 1
ATOM 4183 N N . ASN A 1 523 ? 7.432 1.376 -23.752 1.00 94.69 523 ASN A N 1
ATOM 4184 C CA . ASN A 1 523 ? 7.809 -0.006 -24.025 1.00 94.69 523 ASN A CA 1
ATOM 4185 C C . ASN A 1 523 ? 7.751 -0.314 -25.533 1.00 94.69 523 ASN A C 1
ATOM 4187 O O . ASN A 1 523 ? 8.678 -0.917 -26.073 1.00 94.69 523 ASN A O 1
ATOM 4191 N N . ASP A 1 524 ? 6.713 0.149 -26.230 1.00 94.44 524 ASP A N 1
ATOM 4192 C CA . ASP A 1 524 ? 6.572 -0.041 -27.679 1.00 94.44 524 ASP A CA 1
ATOM 4193 C C . ASP A 1 524 ? 7.604 0.769 -28.484 1.00 94.44 524 ASP A C 1
ATOM 4195 O O . ASP A 1 524 ? 8.194 0.257 -29.445 1.00 94.44 524 ASP A O 1
ATOM 4199 N N . ALA A 1 525 ? 7.885 2.007 -28.065 1.00 92.69 525 ALA A N 1
ATOM 4200 C CA . ALA A 1 525 ? 8.940 2.834 -28.652 1.00 92.69 525 ALA A CA 1
ATOM 4201 C C . ALA A 1 525 ? 10.325 2.181 -28.496 1.00 92.69 525 ALA A C 1
ATOM 4203 O O . ALA A 1 525 ? 11.066 2.065 -29.471 1.00 92.69 525 ALA A O 1
ATOM 4204 N N . LEU A 1 526 ? 10.647 1.658 -27.309 1.00 92.25 526 LEU A N 1
ATOM 4205 C CA . LEU A 1 526 ? 11.903 0.949 -27.047 1.00 92.25 526 LEU A CA 1
ATOM 4206 C C . LEU A 1 526 ? 12.044 -0.321 -27.893 1.00 92.25 526 LEU A C 1
ATOM 4208 O O . LEU A 1 526 ? 13.107 -0.541 -28.468 1.00 92.25 526 LEU A O 1
ATOM 4212 N N . ASN A 1 527 ? 10.984 -1.124 -28.031 1.00 92.12 527 ASN A N 1
ATOM 4213 C CA . ASN A 1 527 ? 11.000 -2.293 -28.920 1.00 92.12 527 ASN A CA 1
ATOM 4214 C C . ASN A 1 527 ? 11.287 -1.896 -30.378 1.00 92.12 527 ASN A C 1
ATOM 4216 O O . ASN A 1 527 ? 12.040 -2.577 -31.080 1.00 92.12 527 ASN A O 1
ATOM 4220 N N . THR A 1 528 ? 10.733 -0.766 -30.824 1.00 90.88 528 THR A N 1
ATOM 4221 C CA . THR A 1 528 ? 11.002 -0.218 -32.159 1.00 90.88 528 THR A CA 1
ATOM 4222 C C . THR A 1 528 ? 12.466 0.208 -32.294 1.00 90.88 528 THR A C 1
ATOM 4224 O O . THR A 1 528 ? 13.125 -0.181 -33.255 1.00 90.88 528 THR A O 1
ATOM 4227 N N . THR A 1 529 ? 13.009 0.939 -31.315 1.00 88.00 529 THR A N 1
ATOM 4228 C CA . THR A 1 529 ? 14.416 1.376 -31.298 1.00 88.00 529 THR A CA 1
ATOM 4229 C C . THR A 1 529 ? 15.389 0.194 -31.293 1.00 88.00 529 THR A C 1
ATOM 4231 O O . THR A 1 529 ? 16.358 0.206 -32.051 1.00 88.00 529 THR A O 1
ATOM 4234 N N . ILE A 1 530 ? 15.106 -0.866 -30.525 1.00 88.25 530 ILE A N 1
ATOM 4235 C CA . ILE A 1 530 ? 15.900 -2.107 -30.534 1.00 88.25 530 ILE A CA 1
ATOM 4236 C C . ILE A 1 530 ? 15.882 -2.745 -31.926 1.00 88.25 530 ILE A C 1
ATOM 4238 O O . ILE A 1 530 ? 16.941 -3.025 -32.481 1.00 88.25 530 ILE A O 1
ATOM 4242 N N . THR A 1 531 ? 14.701 -2.894 -32.531 1.00 89.31 531 THR A N 1
ATOM 4243 C CA . THR A 1 531 ? 14.563 -3.486 -33.874 1.00 89.31 531 THR A CA 1
ATOM 4244 C C . THR A 1 531 ? 15.324 -2.676 -34.933 1.00 89.31 531 THR A C 1
ATOM 4246 O O . THR A 1 531 ? 15.964 -3.238 -35.823 1.00 89.31 531 THR A O 1
ATOM 4249 N N . LEU A 1 532 ? 15.290 -1.341 -34.837 1.00 87.38 532 LEU A N 1
ATOM 4250 C CA . LEU A 1 532 ? 16.046 -0.454 -35.724 1.00 87.38 532 LEU A CA 1
ATOM 4251 C C . LEU A 1 532 ? 17.561 -0.622 -35.546 1.00 87.38 532 LEU A C 1
ATOM 4253 O O . LEU A 1 532 ? 18.286 -0.677 -36.540 1.00 87.38 532 LEU A O 1
ATOM 4257 N N . HIS A 1 533 ? 18.042 -0.735 -34.305 1.00 84.62 533 HIS A N 1
ATOM 4258 C CA . HIS A 1 533 ? 19.456 -0.983 -34.025 1.00 84.62 533 HIS A CA 1
ATOM 4259 C C . HIS A 1 533 ? 19.909 -2.345 -34.560 1.00 84.62 533 HIS A C 1
ATOM 4261 O O . HIS A 1 533 ? 20.926 -2.410 -35.246 1.00 84.62 533 HIS A O 1
ATOM 4267 N N . GLU A 1 534 ? 19.146 -3.412 -34.318 1.00 86.19 534 GLU A N 1
ATOM 4268 C CA . GLU A 1 534 ? 19.443 -4.757 -34.829 1.00 86.19 534 GLU A CA 1
ATOM 4269 C C . GLU A 1 534 ? 19.509 -4.785 -36.360 1.00 86.19 534 GLU A C 1
ATOM 4271 O O . GLU A 1 534 ? 20.450 -5.335 -36.939 1.00 86.19 534 GLU A O 1
ATOM 4276 N N . SER A 1 535 ? 18.554 -4.129 -37.029 1.00 87.81 535 SER A N 1
ATOM 4277 C CA . SER A 1 535 ? 18.557 -4.010 -38.488 1.00 87.81 535 SER A CA 1
ATOM 4278 C C . SER A 1 535 ? 19.799 -3.282 -39.010 1.00 87.81 535 SER A C 1
ATOM 4280 O O . SER A 1 535 ? 20.310 -3.639 -40.073 1.00 87.81 535 SER A O 1
ATOM 4282 N N . GLU A 1 536 ? 20.286 -2.260 -38.304 1.00 83.06 536 GLU A N 1
ATOM 4283 C CA . GLU A 1 536 ? 21.477 -1.522 -38.730 1.00 83.06 536 GLU A CA 1
ATOM 4284 C C . GLU A 1 536 ? 22.768 -2.297 -38.439 1.00 83.06 536 GLU A C 1
ATOM 4286 O O . GLU A 1 536 ? 23.676 -2.277 -39.269 1.00 83.06 536 GLU A O 1
ATOM 4291 N N . ILE A 1 537 ? 22.841 -3.050 -37.334 1.00 83.19 537 ILE A N 1
ATOM 4292 C CA . ILE A 1 537 ? 23.953 -3.983 -37.081 1.00 83.19 537 ILE A CA 1
ATOM 4293 C C . ILE A 1 537 ? 24.059 -4.975 -38.245 1.00 83.19 537 ILE A C 1
ATOM 4295 O O . ILE A 1 537 ? 25.127 -5.104 -38.843 1.00 83.19 537 ILE A O 1
ATOM 4299 N N . ALA A 1 538 ? 22.942 -5.593 -38.638 1.00 86.12 538 ALA A N 1
ATOM 4300 C CA . ALA A 1 538 ? 22.913 -6.539 -39.753 1.00 86.12 538 ALA A CA 1
ATOM 4301 C C . ALA A 1 538 ? 23.349 -5.896 -41.085 1.00 86.12 538 ALA A C 1
ATOM 4303 O O . ALA A 1 538 ? 24.069 -6.507 -41.879 1.00 86.12 538 ALA A O 1
ATOM 4304 N N . ASN A 1 539 ? 22.952 -4.645 -41.335 1.00 85.88 539 ASN A N 1
ATOM 4305 C CA . ASN A 1 539 ? 23.358 -3.896 -42.523 1.00 85.88 539 ASN A CA 1
ATOM 4306 C C . ASN A 1 539 ? 24.868 -3.583 -42.525 1.00 85.88 539 ASN A C 1
ATOM 4308 O O . ASN A 1 539 ? 25.546 -3.767 -43.540 1.00 85.88 539 ASN A O 1
ATOM 4312 N N . LEU A 1 540 ? 25.421 -3.155 -41.385 1.00 81.94 540 LEU A N 1
ATOM 4313 C CA . LEU A 1 540 ? 26.855 -2.902 -41.227 1.00 81.94 540 LEU A CA 1
ATOM 4314 C C . LEU A 1 540 ? 27.682 -4.175 -41.430 1.00 81.94 540 LEU A C 1
ATOM 4316 O O . LEU A 1 540 ? 28.660 -4.148 -42.182 1.00 81.94 540 LEU A O 1
ATOM 4320 N N . GLU A 1 541 ? 27.256 -5.292 -40.840 1.00 85.06 541 GLU A N 1
ATOM 4321 C CA . GLU A 1 541 ? 27.889 -6.601 -41.019 1.00 85.06 541 GLU A CA 1
ATOM 4322 C C . GLU A 1 541 ? 27.844 -7.055 -42.483 1.00 85.06 541 GLU A C 1
ATOM 4324 O O . GLU A 1 541 ? 28.852 -7.519 -43.018 1.00 85.06 541 GLU A O 1
ATOM 4329 N N . ALA A 1 542 ? 26.724 -6.848 -43.182 1.00 86.69 542 ALA A N 1
ATOM 4330 C CA . ALA A 1 542 ? 26.608 -7.162 -44.605 1.00 86.69 542 ALA A CA 1
ATOM 4331 C C . ALA A 1 542 ? 27.551 -6.306 -45.474 1.00 86.69 542 ALA A C 1
ATOM 4333 O O . ALA A 1 542 ? 28.209 -6.820 -46.387 1.00 86.69 542 ALA A O 1
ATOM 4334 N N . ILE A 1 543 ? 27.670 -5.004 -45.184 1.00 85.12 543 ILE A N 1
ATOM 4335 C CA . ILE A 1 543 ? 28.608 -4.102 -45.872 1.00 85.12 543 ILE A CA 1
ATOM 4336 C C . ILE A 1 543 ? 30.057 -4.527 -45.609 1.00 85.12 543 ILE A C 1
ATOM 4338 O O . ILE A 1 543 ? 30.887 -4.499 -46.528 1.00 85.12 543 ILE A O 1
ATOM 4342 N N . GLU A 1 544 ? 30.384 -4.906 -44.375 1.00 83.69 544 GLU A N 1
ATOM 4343 C CA . GLU A 1 544 ? 31.716 -5.378 -44.012 1.00 83.69 544 GLU A CA 1
ATOM 4344 C C . GLU A 1 544 ? 32.043 -6.714 -44.685 1.00 83.69 544 GLU A C 1
ATOM 4346 O O . GLU A 1 544 ? 33.091 -6.820 -45.329 1.00 83.69 544 GLU A O 1
ATOM 4351 N N . ALA A 1 545 ? 31.124 -7.679 -44.662 1.00 87.12 545 ALA A N 1
ATOM 4352 C CA . ALA A 1 545 ? 31.257 -8.954 -45.359 1.00 87.1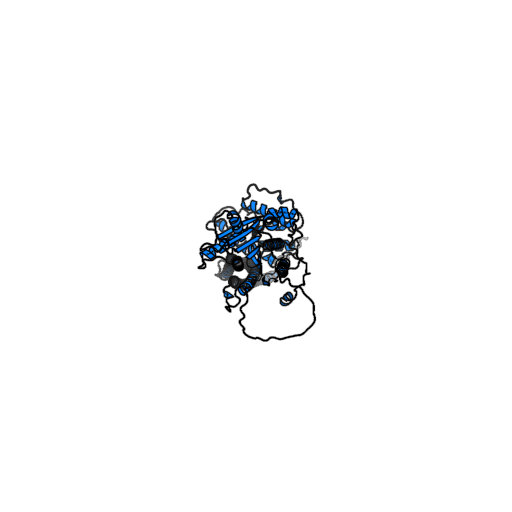2 545 ALA A CA 1
ATOM 4353 C C . ALA A 1 545 ? 31.468 -8.751 -46.869 1.00 87.12 545 ALA A C 1
ATOM 4355 O O . ALA A 1 545 ? 32.360 -9.360 -47.462 1.00 87.12 545 ALA A O 1
ATOM 4356 N N . ALA A 1 546 ? 30.741 -7.822 -47.501 1.00 87.81 546 ALA A N 1
ATOM 4357 C CA . ALA A 1 546 ? 30.937 -7.480 -48.911 1.00 87.81 546 ALA A CA 1
ATOM 4358 C C . ALA A 1 546 ? 32.308 -6.826 -49.184 1.00 87.81 546 ALA A C 1
ATOM 4360 O O . ALA A 1 546 ? 32.928 -7.048 -50.231 1.00 87.81 546 ALA A O 1
ATOM 4361 N N . LYS A 1 547 ? 32.821 -6.001 -48.260 1.00 85.88 547 LYS A N 1
ATOM 4362 C CA . LYS A 1 547 ? 34.179 -5.432 -48.352 1.00 85.88 547 LYS A CA 1
ATOM 4363 C C . LYS A 1 547 ? 35.252 -6.509 -48.173 1.00 85.88 547 LYS A C 1
ATOM 4365 O O . LYS A 1 547 ? 36.212 -6.520 -48.942 1.00 85.88 547 LYS A O 1
ATOM 4370 N N . GLN A 1 548 ? 35.092 -7.411 -47.207 1.00 85.88 548 GLN A N 1
ATOM 4371 C CA . GLN A 1 548 ? 35.999 -8.540 -46.994 1.00 85.88 548 GLN A CA 1
ATOM 4372 C C . GLN A 1 548 ? 35.987 -9.490 -48.196 1.00 85.88 548 GLN A C 1
ATOM 4374 O O . GLN A 1 548 ? 37.053 -9.826 -48.703 1.00 85.88 548 GLN A O 1
ATOM 4379 N N . GLY A 1 549 ? 34.811 -9.810 -48.743 1.00 89.06 549 GLY A N 1
ATOM 4380 C CA . GLY A 1 549 ? 34.667 -10.602 -49.965 1.00 89.06 549 GLY A CA 1
ATOM 4381 C C . GLY A 1 549 ? 35.418 -9.998 -51.154 1.00 89.06 549 GLY A C 1
ATOM 4382 O O . GLY A 1 549 ? 36.125 -10.713 -51.860 1.00 89.06 549 GLY A O 1
ATOM 4383 N N . ARG A 1 550 ? 35.374 -8.667 -51.331 1.00 89.31 550 ARG A N 1
ATOM 4384 C CA . ARG A 1 550 ? 36.177 -7.971 -52.358 1.00 89.31 550 ARG A CA 1
ATOM 4385 C C . ARG A 1 550 ? 37.684 -8.081 -52.122 1.00 89.31 550 ARG A C 1
ATOM 4387 O O . ARG A 1 550 ? 38.428 -8.271 -53.081 1.00 89.31 550 ARG A O 1
ATOM 4394 N N . LYS A 1 551 ? 38.143 -7.974 -50.871 1.00 87.88 551 LYS A N 1
ATOM 4395 C CA . LYS A 1 551 ? 39.566 -8.150 -50.526 1.00 87.88 551 LYS A CA 1
ATOM 4396 C C . LYS A 1 551 ? 40.032 -9.580 -50.783 1.00 87.88 551 LYS A C 1
ATOM 4398 O O . LYS A 1 551 ? 41.088 -9.761 -51.380 1.00 87.88 551 LYS A O 1
ATOM 4403 N N . ILE A 1 552 ? 39.239 -10.570 -50.372 1.00 90.81 552 ILE A N 1
ATOM 4404 C CA . ILE A 1 552 ? 39.516 -11.988 -50.619 1.00 90.81 552 ILE A CA 1
ATOM 4405 C C . ILE A 1 552 ? 39.568 -12.238 -52.123 1.00 90.81 552 ILE A C 1
ATOM 4407 O O . ILE A 1 552 ? 40.546 -12.798 -52.591 1.00 90.81 552 ILE A O 1
ATOM 4411 N N . PHE A 1 553 ? 38.595 -11.743 -52.892 1.00 90.06 553 PHE A N 1
ATOM 4412 C CA . PHE A 1 553 ? 38.594 -11.876 -54.348 1.00 90.06 553 PHE A CA 1
ATOM 4413 C C . PHE A 1 553 ? 39.864 -11.294 -54.985 1.00 90.06 553 PHE A C 1
ATOM 4415 O O . PHE A 1 553 ? 40.518 -11.968 -55.777 1.00 90.06 553 PHE A O 1
ATOM 4422 N N . ALA A 1 554 ? 40.256 -10.074 -54.605 1.00 89.38 554 ALA A N 1
ATOM 4423 C CA . ALA A 1 554 ? 41.486 -9.456 -55.097 1.00 89.38 554 ALA A CA 1
ATOM 4424 C C . ALA A 1 554 ? 42.733 -10.276 -54.722 1.00 89.38 554 ALA A C 1
ATOM 4426 O O . ALA A 1 554 ? 43.586 -10.519 -55.574 1.00 89.38 554 ALA A O 1
ATOM 4427 N N . PHE A 1 555 ? 42.817 -10.748 -53.475 1.00 90.38 555 PHE A N 1
ATOM 4428 C CA . PHE A 1 555 ? 43.901 -11.616 -53.020 1.00 90.38 555 PHE A CA 1
ATOM 4429 C C . PHE A 1 555 ? 43.940 -12.927 -53.813 1.00 90.38 555 PHE A C 1
ATOM 4431 O O . PHE A 1 555 ? 44.994 -13.290 -54.316 1.00 90.38 555 PHE A O 1
ATOM 4438 N N . THR A 1 556 ? 42.799 -13.591 -54.014 1.00 90.31 556 THR A N 1
ATOM 4439 C CA . THR A 1 556 ? 42.689 -14.826 -54.800 1.00 90.31 556 THR A CA 1
ATOM 4440 C C . THR A 1 556 ? 43.143 -14.622 -56.243 1.00 90.31 556 THR A C 1
ATOM 4442 O O . THR A 1 556 ? 43.906 -15.440 -56.749 1.00 90.31 556 THR A O 1
ATOM 4445 N N . VAL A 1 557 ? 42.735 -13.529 -56.899 1.00 90.31 557 VAL A N 1
ATOM 4446 C CA . VAL A 1 557 ? 43.190 -13.201 -58.262 1.00 90.31 557 VAL A CA 1
ATOM 4447 C C . VAL A 1 557 ? 44.712 -13.055 -58.302 1.00 90.31 557 VAL A C 1
ATOM 4449 O O . VAL A 1 557 ? 45.362 -13.650 -59.161 1.00 90.31 557 VAL A O 1
ATOM 4452 N N . VAL A 1 558 ? 45.292 -12.323 -57.348 1.00 89.31 558 VAL A N 1
ATOM 4453 C CA . VAL A 1 558 ? 46.749 -12.175 -57.223 1.00 89.31 558 VAL A CA 1
ATOM 4454 C C . VAL A 1 558 ? 47.410 -13.540 -57.000 1.00 89.31 558 VAL A C 1
ATOM 4456 O O . VAL A 1 558 ? 48.328 -13.900 -57.731 1.00 89.31 558 VAL A O 1
ATOM 4459 N N . THR A 1 559 ? 46.923 -14.354 -56.063 1.00 88.12 559 THR A N 1
ATOM 4460 C CA . THR A 1 559 ? 47.478 -15.687 -55.788 1.00 88.12 559 THR A CA 1
ATOM 4461 C C . THR A 1 559 ? 47.431 -16.600 -57.013 1.00 88.12 559 THR A C 1
ATOM 4463 O O . THR A 1 559 ? 48.428 -17.255 -57.298 1.00 88.12 559 THR A O 1
ATOM 4466 N N . ILE A 1 560 ? 46.333 -16.621 -57.779 1.00 88.19 560 ILE A N 1
ATOM 4467 C CA . ILE A 1 560 ? 46.234 -17.432 -59.005 1.00 88.19 560 ILE A CA 1
ATOM 4468 C C . ILE A 1 560 ? 47.311 -17.017 -60.012 1.00 88.19 560 ILE A C 1
ATOM 4470 O O . ILE A 1 560 ? 47.981 -17.889 -60.566 1.00 88.19 560 ILE A O 1
ATOM 4474 N N . ILE A 1 561 ? 47.521 -15.713 -60.221 1.00 84.38 561 ILE A N 1
ATOM 4475 C CA . ILE A 1 561 ? 48.547 -15.201 -61.143 1.00 84.38 561 ILE A CA 1
ATOM 4476 C C . ILE A 1 561 ? 49.954 -15.612 -60.681 1.00 84.38 561 ILE A C 1
ATOM 4478 O O . ILE A 1 561 ? 50.737 -16.118 -61.481 1.00 84.38 561 ILE A O 1
ATOM 4482 N N . PHE A 1 562 ? 50.276 -15.430 -59.398 1.00 79.44 562 PHE A N 1
ATOM 4483 C CA . PHE A 1 562 ? 51.624 -15.677 -58.873 1.00 79.44 562 PHE A CA 1
ATOM 4484 C C . PHE A 1 562 ? 51.947 -17.161 -58.632 1.00 79.44 562 PHE A C 1
ATOM 4486 O O . PHE A 1 562 ? 53.113 -17.532 -58.695 1.00 79.44 562 PHE A O 1
ATOM 4493 N N . VAL A 1 563 ? 50.947 -18.017 -58.394 1.00 76.75 563 VAL A N 1
ATOM 4494 C CA . VAL A 1 563 ? 51.129 -19.477 -58.250 1.00 76.75 563 VAL A CA 1
ATOM 4495 C C . VAL A 1 563 ? 51.150 -20.184 -59.609 1.00 76.75 563 VAL A C 1
ATOM 4497 O O . VAL A 1 563 ? 51.847 -21.182 -59.767 1.00 76.75 563 VAL A O 1
ATOM 4500 N N . SER A 1 564 ? 50.420 -19.666 -60.604 1.00 67.62 564 SER A N 1
ATOM 4501 C CA . SER A 1 564 ? 50.405 -20.229 -61.966 1.00 67.62 564 SER A CA 1
ATOM 4502 C C . SER A 1 564 ? 51.581 -19.753 -62.829 1.00 67.62 564 SER A C 1
ATOM 4504 O O . SER A 1 564 ? 51.790 -20.278 -63.922 1.00 67.62 564 SER A O 1
ATOM 4506 N N . ALA A 1 565 ? 52.360 -18.773 -62.360 1.00 59.78 565 ALA A N 1
ATOM 4507 C CA . ALA A 1 565 ? 53.637 -18.423 -62.963 1.00 59.78 565 ALA A CA 1
ATOM 4508 C C . ALA A 1 565 ? 54.675 -19.514 -62.615 1.00 59.78 565 ALA A C 1
ATOM 4510 O O . ALA A 1 565 ? 54.911 -19.768 -61.432 1.00 59.78 565 ALA A O 1
ATOM 4511 N N . PRO A 1 566 ? 55.304 -20.185 -63.599 1.00 55.00 566 PRO A N 1
ATOM 4512 C CA . PRO A 1 566 ? 56.310 -21.200 -63.316 1.00 55.00 566 PRO A CA 1
ATOM 4513 C C . PRO A 1 566 ? 57.488 -20.540 -62.601 1.00 55.00 566 PRO A C 1
ATOM 4515 O O . PRO A 1 566 ? 58.045 -19.582 -63.127 1.00 55.00 566 PRO A O 1
ATOM 4518 N N . ILE A 1 567 ? 57.865 -21.051 -61.424 1.00 54.59 567 ILE A N 1
ATOM 4519 C CA . ILE A 1 567 ? 59.071 -20.650 -60.687 1.00 54.59 567 ILE A CA 1
ATOM 4520 C C . ILE A 1 567 ? 60.265 -20.716 -61.653 1.00 54.59 567 ILE A C 1
ATOM 4522 O O . ILE A 1 567 ? 60.699 -21.822 -61.989 1.00 54.59 567 ILE A O 1
ATOM 4526 N N . PRO A 1 568 ? 60.861 -19.591 -62.085 1.00 51.22 568 PRO A N 1
ATOM 4527 C CA . PRO A 1 568 ? 62.197 -19.637 -62.627 1.00 51.22 568 PRO A CA 1
ATOM 4528 C C . PRO A 1 568 ? 63.127 -19.629 -61.413 1.00 51.22 568 PRO A C 1
ATOM 4530 O O . PRO A 1 568 ? 63.183 -18.641 -60.684 1.00 51.22 568 PRO A O 1
ATOM 4533 N N . SER A 1 569 ? 63.903 -20.702 -61.242 1.00 51.75 569 SER A N 1
ATOM 4534 C CA . SER A 1 569 ? 65.106 -20.772 -60.385 1.00 51.75 569 SER A CA 1
ATOM 4535 C C . SER A 1 569 ? 64.979 -21.425 -59.000 1.00 51.75 569 SER A C 1
ATOM 4537 O O . SER A 1 569 ? 65.386 -20.817 -58.023 1.00 51.75 569 SER A O 1
ATOM 4539 N N . VAL A 1 570 ? 64.566 -22.698 -58.895 1.00 53.91 570 VAL A N 1
ATOM 4540 C CA . VAL A 1 570 ? 65.170 -23.618 -57.889 1.00 53.91 570 VAL A CA 1
ATOM 4541 C C . VAL A 1 570 ? 65.232 -25.072 -58.397 1.00 53.91 570 VAL A C 1
ATOM 4543 O O . VAL A 1 570 ? 64.899 -25.997 -57.675 1.00 53.91 570 VAL A O 1
ATOM 4546 N N . VAL A 1 571 ? 65.660 -25.323 -59.637 1.00 49.88 571 VAL A N 1
ATOM 4547 C CA . VAL A 1 571 ? 66.227 -26.632 -60.028 1.00 49.88 571 VAL A CA 1
ATOM 4548 C C . VAL A 1 571 ? 67.215 -26.385 -61.167 1.00 49.88 571 VAL A C 1
ATOM 4550 O O . VAL A 1 571 ? 66.789 -26.190 -62.292 1.00 49.88 571 VAL A O 1
ATOM 4553 N N . VAL A 1 572 ? 68.508 -26.284 -60.851 1.00 51.12 572 VAL A N 1
ATOM 4554 C CA . VAL A 1 572 ? 69.673 -26.939 -61.495 1.00 51.12 572 VAL A CA 1
ATOM 4555 C C . VAL A 1 572 ? 70.923 -26.274 -60.900 1.00 51.12 572 VAL A C 1
ATOM 4557 O O . VAL A 1 572 ? 71.523 -25.384 -61.488 1.00 51.12 572 VAL A O 1
ATOM 4560 N N . GLN A 1 573 ? 71.327 -26.708 -59.704 1.00 47.44 573 GLN A N 1
ATOM 4561 C CA . GLN A 1 573 ? 72.737 -26.659 -59.303 1.00 47.44 573 GLN A CA 1
ATOM 4562 C C . GLN A 1 573 ? 73.029 -27.820 -58.350 1.00 47.44 573 GLN A C 1
ATOM 4564 O O . GLN A 1 573 ? 73.305 -27.650 -57.168 1.00 47.44 573 GLN A O 1
ATOM 4569 N N . CYS A 1 574 ? 72.900 -29.040 -58.871 1.00 48.50 574 CYS A N 1
ATOM 4570 C CA . CYS A 1 574 ? 73.392 -30.257 -58.235 1.00 48.50 574 CYS A CA 1
ATOM 4571 C C . CYS A 1 574 ? 73.859 -31.236 -59.323 1.00 48.50 574 CYS A C 1
ATOM 4573 O O . CYS A 1 574 ? 73.083 -31.550 -60.220 1.00 48.50 574 CYS A O 1
ATOM 4575 N N . ARG A 1 575 ? 75.095 -31.742 -59.154 1.00 41.78 575 ARG A N 1
ATOM 4576 C CA . ARG A 1 575 ? 75.888 -32.683 -59.990 1.00 41.78 575 ARG A CA 1
ATOM 4577 C C . ARG A 1 575 ? 76.555 -32.063 -61.232 1.00 41.78 575 ARG A C 1
ATOM 4579 O O . ARG A 1 575 ? 75.894 -31.378 -61.989 1.00 41.78 575 ARG A O 1
ATOM 4586 N N . SER A 1 576 ? 77.849 -32.256 -61.507 1.00 40.47 576 SER A N 1
ATOM 4587 C CA . SER A 1 576 ? 78.768 -33.340 -61.114 1.00 40.47 576 SER A CA 1
ATOM 4588 C C . SER A 1 576 ? 80.242 -32.898 -61.113 1.00 40.47 576 SER A C 1
ATOM 4590 O O . SER A 1 576 ? 80.715 -32.246 -62.039 1.00 40.47 576 SER A O 1
ATOM 4592 N N . ARG A 1 577 ? 80.954 -33.324 -60.065 1.00 49.72 577 ARG A N 1
ATOM 4593 C CA . ARG A 1 577 ? 82.417 -33.439 -59.943 1.00 49.72 577 ARG A CA 1
ATOM 4594 C C . ARG A 1 577 ? 82.805 -34.870 -60.385 1.00 49.72 577 ARG A C 1
ATOM 4596 O O . ARG A 1 577 ? 81.986 -35.754 -60.144 1.00 49.72 577 ARG A O 1
ATOM 4603 N N . GLN A 1 578 ? 84.032 -35.053 -60.903 1.00 50.31 578 GLN A N 1
ATOM 4604 C CA . GLN A 1 578 ? 84.705 -36.281 -61.423 1.00 50.31 578 GLN A CA 1
ATOM 4605 C C . GLN A 1 578 ? 84.435 -36.596 -62.906 1.00 50.31 578 GLN A C 1
ATOM 4607 O O . GLN A 1 578 ? 83.282 -36.548 -63.313 1.00 50.31 578 GLN A O 1
ATOM 4612 N N . GLU A 1 579 ? 85.376 -36.981 -63.779 1.00 40.69 579 GLU A N 1
ATOM 4613 C CA . GLU A 1 579 ? 86.860 -37.130 -63.880 1.00 40.69 579 GLU A CA 1
ATOM 4614 C C . GLU A 1 579 ? 87.127 -37.548 -65.373 1.00 40.69 579 GLU A C 1
ATOM 4616 O O . GLU A 1 579 ? 86.124 -37.766 -66.069 1.00 40.69 579 GLU A O 1
ATOM 4621 N N . PRO A 1 580 ? 88.355 -37.648 -65.944 1.00 60.72 580 PRO A N 1
ATOM 4622 C CA . PRO A 1 580 ? 89.616 -38.132 -65.355 1.00 60.72 580 PRO A CA 1
ATOM 4623 C C . PRO A 1 580 ? 90.806 -37.162 -65.388 1.00 60.72 580 PRO A C 1
ATOM 4625 O O . PRO A 1 580 ? 90.796 -36.198 -66.188 1.00 60.72 580 PRO A O 1
#

Organism: NCBI:txid1095194

Secondary structure (DSSP, 8-state):
-TTSGGG-----------SSPPPPPHHHHHHHTT-EEEEEEEE--TTS-EEEEEEEEHHHHHTSSS----HHHHHHHH-TTT---------EEEEEE-S-B-HHHHHHHHHHHHHHTT--HHHHHHHHHHHHHH--EES-TT-SS-EEPPEEEEEEEPPPP--------------------------------PPPEEEEEEEEEEEEEEEEEGGGGTSSSS---GGGGS---TT--HHHHHHHHHHHHHHHHHHHTTTS--B-PEEHHHHH----SSHHHHHHHHHHHHH-HHHHHHHHHHHHHHHHH--S--------SEEEEEEEEEEEEEEETTTEEEEEE-----SSTTHHHHHHHHHHHHHHHHSS------SHHHHHHHHHHHHHGGGT--EE-SS-SS--EE-HHHHHHHHHHHHHHHHHHHHHHHH----SSS---HHHHHHHHHHHHHHHHHHHHHHHHHHHHHHHHHHHHHHHHHHHHHH-TT----GGGG-HHHHHHHHHHHHHHHHHHHHHHHHHHHHHHHHHHHHHHHHHHHHHHHHHHHHHHHHHHHHHS---SSS---------

Sequence (580 aa):
MEHILDYLIVKTPKFKETMKLSEPTRHAQDSMSNFWATVTQMRPGGPELTRYAVSRTVNNLIYNDAPIMTVGDTVSKYQALPTSIDTKGLGLNAAATGVTGKMEWMKDVMKKISTQEGYTSHEFEKLASFFRSTWIQMPDETSSPRSMRPRYVKRDFERAGHSDSGFAQGGQAVENSRLNLKNADTDSCAEGSRTPLKSSALYMPFFSFSKYHENEISERDSRPSSALNSVKSTNERPDEMIEREYLRKRQKLFKAYEKAVIHGSSPLDEYQYHFDGDAESSKDRDSRNRSQVVTRCITKLRRRLQTKERHTEELEMDQPNCWPIIRVGQLWAWTIADAWLITSTSCAKSEAQSSFVYDVFEHLKRLAEEGDQVTGPATPGELLKMIVEHCVSAYEKQVNIGDEEPPQQRSIRQMFSDSINDTVRGETDLFRLFLKRDPPAEGLTTEKLQNATLDAAKLLYDIKDVRDELNILKNVANLQQRVQSDLEKSFTKGSNNNDERDLTATYVCDDIAELEKVAERINDALNTTITLHESEIANLEAIEAAKQGRKIFAFTVVTIIFVSAPIPSVVVQCRSRQEP

pLDDT: mean 71.6, std 20.12, range [25.31, 96.56]

Foldseek 3Di:
DVVVVVPPPPPDPLDQDDLDQDDADPLLLVLQQVFKKKKKKWFFDPLDTDIDIDIDGLCCQQPNPDANDDVLNVVVVVCVPDDDDPSPGQIFIEIEGPDWQAVSSVVSNLSRVCVVVVPDSVRSSVVVVVVVSQFDWPPDPPAPPIFGQFAKDKDWAQDDDPPPDDDDDDDDDDDDDDDDDDDDDDDDDDDPRDGTKIKMKGKAKFKDKAKDFPVVLVLVPDDPPPPLPPDPPVDDDPLVVLLSVVVVSVSSNCVSQVVHRIHAWAFLCVVPDGFDPDPVSSVVSVVLQCLALLQVLLVVVVVVVVVVVDDDDPDPPDDPSITMTMTIKMKIWMDISQRYIYIYMNDDDRDDDPPLVVLLVVQQVVCCVVDPPSGGDPTSLSSVLSSLVSRLCQQVDWDFSDPDVVGDTDGVLVSLVVLLVVLVVLLVVLVVVVVPDDDDDPDDDLVNLVVSLVSLVVSLVSLVSSLVSLVSQLVSLVSSLNRSVNSVCVVPVPDPDPVSVVDSSVVVNVSSVVSNVSSVVSSVSSVVSSVVSVVVSVVVVVVVVVVVVVVVVVVVVVCCVVVVPPDDDDDDDDDDDDDD